Protein AF-0000000072178172 (afdb_homodimer)

Secondary structure (DSSP, 8-state):
------------------------------------------------------------PPPPPPPSSPP--EEEEEEEEEPTT--HHHHHHHHHHHHHHHHTSTTEEEEEEE-SSTTEEEEEEEESSHHHHHHHHHT--HHHHHHHHHHEEEEEEEEES---HHHHHHHHTS--SSPPEEE-EEEEE-----/------------------------------------------------------------PPPPPPPSSPP--EEEEEEEEEPTT--HHHHHHHHHHHHHHHHTSTTEEEEEEE-SSTTEEEEEEEESSHHHHHHHHHT--HHHHHHHHHHEEEEEEEEES---HHHHHHHHTS--SSPPEEE-EEEEE-----

Foldseek 3Di:
DCPDDCPDDPPPPDDPDDDDPDPPPVCVPPPDDDCPPPPPPPPVPPPPPPPPPPPPPPPDDDDDDADPPAAQKKKKKWKKFFDPPADPVLLVVLVVVVVVVLVPAPFWFDKDWDDPDPGMIIMITMGRHQVRLLVPLVDDDPVSVVSNCVGIGTEAMEMEHDHDPSSQVSQQPDDYPDRYHYYYDHDDDDHDDD/DDDPDCPDDDDDPDDPDDDDPCPPPVCPPPPPDDDPPPPPDPPPPPPPPPDPPPPPPPPDDDDDDADPPAAQKKKKKWKKFFDPPADPVLLVVLVVVVVVVLVPAPFWFDKDWDDPDPGMIIMITMGRHQVSLLVPLVDDDPVSVVVNCVGIATEAMEMEHDHDPSSQVSQQPDDYPDRYHYYYDHDDDDHDDD

Organism: Symbiodinium microadriaticum (NCBI:txid2951)

Radius of gyration: 33.51 Å; Cα contacts (8 Å, |Δi|>4): 610; chains: 2; bounding box: 100×93×92 Å

InterPro domains:
  IPR007138 Antibiotic biosynthesis monooxygenase domain [PF03992] (75-141)
  IPR011008 Dimeric alpha-beta barrel [SSF54909] (71-140)

Structure (mmCIF, N/CA/C/O backbone):
data_AF-0000000072178172-model_v1
#
loop_
_entity.id
_entity.type
_entity.pdbx_description
1 polymer 'ABM domain-containing protein'
#
loop_
_atom_site.group_PDB
_atom_site.id
_atom_site.type_symbol
_atom_site.label_atom_id
_atom_site.label_alt_id
_atom_site.label_comp_id
_atom_site.label_asym_id
_atom_site.label_entity_id
_atom_site.label_seq_id
_atom_site.pdbx_PDB_ins_code
_atom_site.Cartn_x
_atom_site.Cartn_y
_atom_site.Cartn_z
_atom_site.occupancy
_atom_site.B_iso_or_equiv
_atom_site.auth_seq_id
_atom_site.auth_comp_id
_atom_site.auth_asym_id
_atom_site.auth_atom_id
_atom_site.pdbx_PDB_model_num
ATOM 1 N N . MET A 1 1 ? 10.984 21.938 74.438 1 23.52 1 MET A N 1
ATOM 2 C CA . MET A 1 1 ? 9.82 21.062 74.438 1 23.52 1 MET A CA 1
ATOM 3 C C . MET A 1 1 ? 9.594 20.391 73.125 1 23.52 1 MET A C 1
ATOM 5 O O . MET A 1 1 ? 9.922 20.953 72.062 1 23.52 1 MET A O 1
ATOM 9 N N . SER A 1 2 ? 9.289 18.969 73.188 1 22.25 2 SER A N 1
ATOM 10 C CA . SER A 1 2 ? 9.375 17.641 72.562 1 22.25 2 SER A CA 1
ATOM 11 C C . SER A 1 2 ? 8.305 17.438 71.5 1 22.25 2 SER A C 1
ATOM 13 O O . SER A 1 2 ? 7.621 16.406 71.5 1 22.25 2 SER A O 1
ATOM 15 N N . LYS A 1 3 ? 7.875 18.531 70.812 1 27.5 3 LYS A N 1
ATOM 16 C CA . LYS A 1 3 ? 6.566 18.422 70.188 1 27.5 3 LYS A CA 1
ATOM 17 C C . LYS A 1 3 ? 6.574 17.344 69.125 1 27.5 3 LYS A C 1
ATOM 19 O O . LYS A 1 3 ? 7.316 17.438 68.125 1 27.5 3 LYS A O 1
ATOM 24 N N . GLY A 1 4 ? 6.309 16 69.5 1 22.75 4 GLY A N 1
ATOM 25 C CA . GLY A 1 4 ? 6.32 14.648 69 1 22.75 4 GLY A CA 1
ATOM 26 C C . GLY A 1 4 ? 5.562 14.523 67.688 1 22.75 4 GLY A C 1
ATOM 27 O O . GLY A 1 4 ? 4.809 15.422 67.312 1 22.75 4 GLY A O 1
ATOM 28 N N . SER A 1 5 ? 5.516 13.25 67 1 23.64 5 SER A N 1
ATOM 29 C CA . SER A 1 5 ? 5.734 12.5 65.75 1 23.64 5 SER A CA 1
ATOM 30 C C . SER A 1 5 ? 4.414 12.203 65.062 1 23.64 5 SER A C 1
ATOM 32 O O . SER A 1 5 ? 4.363 11.359 64.188 1 23.64 5 SER A O 1
ATOM 34 N N . ARG A 1 6 ? 3.281 12.867 65.188 1 21.14 6 ARG A N 1
ATOM 35 C CA . ARG A 1 6 ? 2.045 12.102 65.125 1 21.14 6 ARG A CA 1
ATOM 36 C C . ARG A 1 6 ? 1.728 11.695 63.688 1 21.14 6 ARG A C 1
ATOM 38 O O . ARG A 1 6 ? 0.927 12.352 63.031 1 21.14 6 ARG A O 1
ATOM 45 N N . ALA A 1 7 ? 2.77 11.539 62.75 1 26.73 7 ALA A N 1
ATOM 46 C CA . ALA A 1 7 ? 2.221 11.516 61.406 1 26.73 7 ALA A CA 1
ATOM 47 C C . ALA A 1 7 ? 1.242 10.359 61.219 1 26.73 7 ALA A C 1
ATOM 49 O O . ALA A 1 7 ? 1.537 9.227 61.594 1 26.73 7 ALA A O 1
ATOM 50 N N . GLU A 1 8 ? -0.121 10.492 61.125 1 22.22 8 GLU A N 1
ATOM 51 C CA . GLU A 1 8 ? -1.35 9.703 61.125 1 22.22 8 GLU A CA 1
ATOM 52 C C . GLU A 1 8 ? -1.361 8.742 59.938 1 22.22 8 GLU A C 1
ATOM 54 O O . GLU A 1 8 ? -0.933 9.102 58.812 1 22.22 8 GLU A O 1
ATOM 59 N N . PRO A 1 9 ? -1.446 7.246 60.125 1 22.86 9 PRO A N 1
ATOM 60 C CA . PRO A 1 9 ? -1.354 5.945 59.438 1 22.86 9 PRO A CA 1
ATOM 61 C C . PRO A 1 9 ? -2.428 5.75 58.375 1 22.86 9 PRO A C 1
ATOM 63 O O . PRO A 1 9 ? -3.621 5.82 58.688 1 22.86 9 PRO A O 1
ATOM 66 N N . ASP A 1 10 ? -2.441 6.613 57.25 1 21.03 10 ASP A N 1
ATOM 67 C CA . ASP A 1 10 ? -3.611 6.555 56.375 1 21.03 10 ASP A CA 1
ATOM 68 C C . ASP A 1 10 ? -3.922 5.113 55.969 1 21.03 10 ASP A C 1
ATOM 70 O O . ASP A 1 10 ? -3.012 4.336 55.688 1 21.03 10 ASP A O 1
ATOM 74 N N . GLY A 1 11 ? -5.098 4.359 56.281 1 19.25 11 GLY A N 1
ATOM 75 C CA . GLY A 1 11 ? -5.91 3.166 56.438 1 19.25 11 GLY A CA 1
ATOM 76 C C . GLY A 1 11 ? -6.207 2.471 55.125 1 19.25 11 GLY A C 1
ATOM 77 O O . GLY A 1 11 ? -6.977 1.507 55.094 1 19.25 11 GLY A O 1
ATOM 78 N N . PHE A 1 12 ? -5.957 3.008 53.906 1 19.97 12 PHE A N 1
ATOM 79 C CA . PHE A 1 12 ? -6.926 2.617 52.875 1 19.97 12 PHE A CA 1
ATOM 80 C C . PHE A 1 12 ? -6.723 1.165 52.469 1 19.97 12 PHE A C 1
ATOM 82 O O . PHE A 1 12 ? -6.031 0.885 51.5 1 19.97 12 PHE A O 1
ATOM 89 N N . SER A 1 13 ? -6.344 0.057 53.344 1 18.66 13 SER A N 1
ATOM 90 C CA . SER A 1 13 ? -5.922 -1.315 53.094 1 18.66 13 SER A CA 1
ATOM 91 C C . SER A 1 13 ? -7.039 -2.123 52.438 1 18.66 13 SER A C 1
ATOM 93 O O . SER A 1 13 ? -6.914 -3.338 52.25 1 18.66 13 SER A O 1
ATOM 95 N N . ALA A 1 14 ? -8.352 -1.725 52.406 1 16.44 14 ALA A N 1
ATOM 96 C CA . ALA A 1 14 ? -9.359 -2.746 52.688 1 16.44 14 ALA A CA 1
ATOM 97 C C . ALA A 1 14 ? -9.398 -3.789 51.562 1 16.44 14 ALA A C 1
ATOM 99 O O . ALA A 1 14 ? -9.312 -4.992 51.844 1 16.44 14 ALA A O 1
ATOM 100 N N . LEU A 1 15 ? -10.273 -3.736 50.375 1 16.92 15 LEU A N 1
ATOM 101 C CA . LEU A 1 15 ? -11.414 -4.621 50.156 1 16.92 15 LEU A CA 1
ATOM 102 C C . LEU A 1 15 ? -11.055 -5.785 49.25 1 16.92 15 LEU A C 1
ATOM 104 O O . LEU A 1 15 ? -11.852 -6.707 49.062 1 16.92 15 LEU A O 1
ATOM 108 N N . ALA A 1 16 ? -10.016 -5.703 48.281 1 17.7 16 ALA A N 1
ATOM 109 C CA . ALA A 1 16 ? -10.422 -6.312 47 1 17.7 16 ALA A CA 1
ATOM 110 C C . ALA A 1 16 ? -10.422 -7.836 47.094 1 17.7 16 ALA A C 1
ATOM 112 O O . ALA A 1 16 ? -9.375 -8.477 47 1 17.7 16 ALA A O 1
ATOM 113 N N . SER A 1 17 ? -11.188 -8.555 48 1 16.12 17 SER A N 1
ATOM 114 C CA . SER A 1 17 ? -11.164 -9.953 48.406 1 16.12 17 SER A CA 1
ATOM 115 C C . SER A 1 17 ? -11.492 -10.875 47.25 1 16.12 17 SER A C 1
ATOM 117 O O . SER A 1 17 ? -10.828 -11.898 47.062 1 16.12 17 SER A O 1
ATOM 119 N N . ALA A 1 18 ? -12.758 -10.844 46.562 1 16.33 18 ALA A N 1
ATOM 120 C CA . ALA A 1 18 ? -13.695 -11.953 46.719 1 16.33 18 ALA A CA 1
ATOM 121 C C . ALA A 1 18 ? -13.383 -13.078 45.719 1 16.33 18 ALA A C 1
ATOM 123 O O . ALA A 1 18 ? -13.445 -14.258 46.094 1 16.33 18 ALA A O 1
ATOM 124 N N . ALA A 1 19 ? -13.602 -12.883 44.219 1 18.55 19 ALA A N 1
ATOM 125 C CA . ALA A 1 19 ? -14.531 -13.797 43.562 1 18.55 19 ALA A CA 1
ATOM 126 C C . ALA A 1 19 ? -13.898 -15.164 43.344 1 18.55 19 ALA A C 1
ATOM 128 O O . ALA A 1 19 ? -12.703 -15.25 43.031 1 18.55 19 ALA A O 1
ATOM 129 N N . GLY A 1 20 ? -14.398 -16.422 43.688 1 18.58 20 GLY A N 1
ATOM 130 C CA . GLY A 1 20 ? -14.266 -17.812 44.062 1 18.58 20 GLY A CA 1
ATOM 131 C C . GLY A 1 20 ? -14.023 -18.734 42.875 1 18.58 20 GLY A C 1
ATOM 132 O O . GLY A 1 20 ? -14.031 -19.969 43.031 1 18.58 20 GLY A O 1
ATOM 133 N N . PHE A 1 21 ? -13.969 -18.297 41.5 1 19.91 21 PHE A N 1
ATOM 134 C CA . PHE A 1 21 ? -14.508 -19.297 40.594 1 19.91 21 PHE A CA 1
ATOM 135 C C . PHE A 1 21 ? -13.664 -20.562 40.625 1 19.91 21 PHE A C 1
ATOM 137 O O . PHE A 1 21 ? -12.438 -20.5 40.688 1 19.91 21 PHE A O 1
ATOM 144 N N . GLN A 1 22 ? -14.219 -21.719 40.969 1 18.03 22 GLN A N 1
ATOM 145 C CA . GLN A 1 22 ? -13.906 -23.094 41.344 1 18.03 22 GLN A CA 1
ATOM 146 C C . GLN A 1 22 ? -13.344 -23.875 40.156 1 18.03 22 GLN A C 1
ATOM 148 O O . GLN A 1 22 ? -14.039 -24.047 39.156 1 18.03 22 GLN A O 1
ATOM 153 N N . LEU A 1 23 ? -12.219 -23.609 39.688 1 18.8 23 LEU A N 1
ATOM 154 C CA . LEU A 1 23 ? -11.625 -24.297 38.562 1 18.8 23 LEU A CA 1
ATOM 155 C C . LEU A 1 23 ? -11.508 -25.797 38.812 1 18.8 23 LEU A C 1
ATOM 157 O O . LEU A 1 23 ? -10.844 -26.203 39.781 1 18.8 23 LEU A O 1
ATOM 161 N N . SER A 1 24 ? -12.57 -26.594 38.5 1 19.08 24 SER A N 1
ATOM 162 C CA . SER A 1 24 ? -12.742 -28.016 38.781 1 19.08 24 SER A CA 1
ATOM 163 C C . SER A 1 24 ? -11.633 -28.844 38.156 1 19.08 24 SER A C 1
ATOM 165 O O . SER A 1 24 ? -11.391 -28.75 36.938 1 19.08 24 SER A O 1
ATOM 167 N N . VAL A 1 25 ? -10.609 -29.109 38.812 1 19.39 25 VAL A N 1
ATOM 168 C CA . VAL A 1 25 ? -9.359 -29.812 38.531 1 19.39 25 VAL A CA 1
ATOM 169 C C . VAL A 1 25 ? -9.648 -31.281 38.219 1 19.39 25 VAL A C 1
ATOM 171 O O . VAL A 1 25 ? -10.039 -32.031 39.094 1 19.39 25 VAL A O 1
ATOM 174 N N . VAL A 1 26 ? -10.398 -31.547 37.156 1 19.41 26 VAL A N 1
ATOM 175 C CA . VAL A 1 26 ? -10.836 -32.938 36.969 1 19.41 26 VAL A CA 1
ATOM 176 C C . VAL A 1 26 ? -9.625 -33.844 36.938 1 19.41 26 VAL A C 1
ATOM 178 O O . VAL A 1 26 ? -8.719 -33.688 36.125 1 19.41 26 VAL A O 1
ATOM 181 N N . VAL A 1 27 ? -9.273 -34.438 38 1 20.27 27 VAL A N 1
ATOM 182 C CA . VAL A 1 27 ? -8.18 -35.312 38.438 1 20.27 27 VAL A CA 1
ATOM 183 C C . VAL A 1 27 ? -8.219 -36.625 37.688 1 20.27 27 VAL A C 1
ATOM 185 O O . VAL A 1 27 ? -9.109 -37.469 37.906 1 20.27 27 VAL A O 1
ATOM 188 N N . ILE A 1 28 ? -8.305 -36.594 36.375 1 21.02 28 ILE A N 1
ATOM 189 C CA . ILE A 1 28 ? -8.602 -37.938 35.812 1 21.02 28 ILE A CA 1
ATOM 190 C C . ILE A 1 28 ? -7.5 -38.906 36.188 1 21.02 28 ILE A C 1
ATOM 192 O O . ILE A 1 28 ? -6.316 -38.656 35.969 1 21.02 28 ILE A O 1
ATOM 196 N N . LEU A 1 29 ? -7.691 -39.625 37.219 1 21.75 29 LEU A N 1
ATOM 197 C CA . LEU A 1 29 ? -6.93 -40.625 37.969 1 21.75 29 LEU A CA 1
ATOM 198 C C . LEU A 1 29 ? -6.473 -41.75 37.062 1 21.75 29 LEU A C 1
ATOM 200 O O . LEU A 1 29 ? -7.301 -42.469 36.5 1 21.75 29 LEU A O 1
ATOM 204 N N . SER A 1 30 ? -5.375 -41.469 36.312 1 20.62 30 SER A N 1
ATOM 205 C CA . SER A 1 30 ? -4.805 -42.469 35.438 1 20.62 30 SER A CA 1
ATOM 206 C C . SER A 1 30 ? -4.484 -43.75 36.188 1 20.62 30 SER A C 1
ATOM 208 O O . SER A 1 30 ? -3.908 -43.719 37.25 1 20.62 30 SER A O 1
ATOM 210 N N . ALA A 1 31 ? -5.215 -44.75 36.062 1 25 31 ALA A N 1
ATOM 211 C CA . ALA A 1 31 ? -5.23 -46.094 36.688 1 25 31 ALA A CA 1
ATOM 212 C C . ALA A 1 31 ? -3.92 -46.812 36.406 1 25 31 ALA A C 1
ATOM 214 O O . ALA A 1 31 ? -3.779 -48 36.75 1 25 31 ALA A O 1
ATOM 215 N N . MET A 1 32 ? -2.719 -46.156 36.156 1 21.61 32 MET A N 1
ATOM 216 C CA . MET A 1 32 ? -1.812 -47.062 35.469 1 21.61 32 MET A CA 1
ATOM 217 C C . MET A 1 32 ? -1.467 -48.281 36.312 1 21.61 32 MET A C 1
ATOM 219 O O . MET A 1 32 ? -1.599 -49.406 35.875 1 21.61 32 MET A O 1
ATOM 223 N N . SER A 1 33 ? -0.447 -48.25 37.094 1 22.83 33 SER A N 1
ATOM 224 C CA . SER A 1 33 ? 0.78 -49 36.844 1 22.83 33 SER A CA 1
ATOM 225 C C . SER A 1 33 ? 0.824 -50.281 37.656 1 22.83 33 SER A C 1
ATOM 227 O O . SER A 1 33 ? 0.802 -50.219 38.906 1 22.83 33 SER A O 1
ATOM 229 N N . SER A 1 34 ? 0.009 -51.344 37.562 1 25.08 34 SER A N 1
ATOM 230 C CA . SER A 1 34 ? 0.307 -52.5 38.375 1 25.08 34 SER A CA 1
ATOM 231 C C . SER A 1 34 ? 1.779 -52.906 38.25 1 25.08 34 SER A C 1
ATOM 233 O O . SER A 1 34 ? 2.404 -52.719 37.219 1 25.08 34 SER A O 1
ATOM 235 N N . ASN A 1 35 ? 2.594 -53.25 39.438 1 24.66 35 ASN A N 1
ATOM 236 C CA . ASN A 1 35 ? 3.982 -53.344 39.875 1 24.66 35 ASN A CA 1
ATOM 237 C C . ASN A 1 35 ? 4.641 -54.625 39.375 1 24.66 35 ASN A C 1
ATOM 239 O O . ASN A 1 35 ? 5.723 -55 39.844 1 24.66 35 ASN A O 1
ATOM 243 N N . ASP A 1 36 ? 4.055 -55.344 38.438 1 28.64 36 ASP A N 1
ATOM 244 C CA . ASP A 1 36 ? 4.648 -56.656 38.469 1 28.64 36 ASP A CA 1
ATOM 245 C C . ASP A 1 36 ? 6.16 -56.594 38.281 1 28.64 36 ASP A C 1
ATOM 247 O O . ASP A 1 36 ? 6.652 -55.781 37.5 1 28.64 36 ASP A O 1
ATOM 251 N N . ASN A 1 37 ? 6.98 -57.188 39.156 1 26.2 37 ASN A N 1
ATOM 252 C CA . ASN A 1 37 ? 8.398 -57.25 39.469 1 26.2 37 ASN A CA 1
ATOM 253 C C . ASN A 1 37 ? 9.219 -57.844 38.344 1 26.2 37 ASN A C 1
ATOM 255 O O . ASN A 1 37 ? 10.336 -58.312 38.562 1 26.2 37 ASN A O 1
ATOM 259 N N . ARG A 1 38 ? 8.602 -58 37.156 1 25.12 38 ARG A N 1
ATOM 260 C CA . ARG A 1 38 ? 9.406 -58.875 36.312 1 25.12 38 ARG A CA 1
ATOM 261 C C . ARG A 1 38 ? 10.82 -58.344 36.156 1 25.12 38 ARG A C 1
ATOM 263 O O . ARG A 1 38 ? 11.023 -57.125 36.156 1 25.12 38 ARG A O 1
ATOM 270 N N . ASP A 1 39 ? 11.812 -59.094 36.406 1 27.89 39 ASP A N 1
ATOM 271 C CA . ASP A 1 39 ? 13.266 -58.938 36.312 1 27.89 39 ASP A CA 1
ATOM 272 C C . ASP A 1 39 ? 13.656 -58.312 34.969 1 27.89 39 ASP A C 1
ATOM 274 O O . ASP A 1 39 ? 13.562 -58.969 33.906 1 27.89 39 ASP A O 1
ATOM 278 N N . VAL A 1 40 ? 12.961 -57.25 34.562 1 27.09 40 VAL A N 1
ATOM 279 C CA . VAL A 1 40 ? 13.195 -56.844 33.156 1 27.09 40 VAL A CA 1
ATOM 280 C C . VAL A 1 40 ? 14.672 -56.5 32.969 1 27.09 40 VAL A C 1
ATOM 282 O O . VAL A 1 40 ? 15.258 -55.781 33.781 1 27.09 40 VAL A O 1
ATOM 285 N N . GLU A 1 41 ? 15.391 -57.438 32.344 1 31.73 41 GLU A N 1
ATOM 286 C CA . GLU A 1 41 ? 16.734 -57.188 31.844 1 31.73 41 GLU A CA 1
ATOM 287 C C . GLU A 1 41 ? 16.844 -55.812 31.188 1 31.73 41 GLU A C 1
ATOM 289 O O . GLU A 1 41 ? 16.031 -55.469 30.328 1 31.73 41 GLU A O 1
ATOM 294 N N . GLN A 1 42 ? 17.109 -54.844 32.031 1 28.45 42 GLN A N 1
ATOM 295 C CA . GLN A 1 42 ? 17.297 -53.438 31.641 1 28.45 42 GLN A CA 1
ATOM 296 C C . GLN A 1 42 ? 18.219 -53.312 30.438 1 28.45 42 GLN A C 1
ATOM 298 O O . GLN A 1 42 ? 19.406 -53.625 30.531 1 28.45 42 GLN A O 1
ATOM 303 N N . HIS A 1 43 ? 17.719 -53.844 29.266 1 31.44 43 HIS A N 1
ATOM 304 C CA . HIS A 1 43 ? 18.609 -53.406 28.172 1 31.44 43 HIS A CA 1
ATOM 305 C C . HIS A 1 43 ? 18.781 -51.906 28.156 1 31.44 43 HIS A C 1
ATOM 307 O O . HIS A 1 43 ? 17.812 -51.156 28.375 1 31.44 43 HIS A O 1
ATOM 313 N N . PRO A 1 44 ? 19.984 -51.344 28.578 1 31.83 44 PRO A N 1
ATOM 314 C CA . PRO A 1 44 ? 20.203 -49.906 28.484 1 31.83 44 PRO A CA 1
ATOM 315 C C . PRO A 1 44 ? 19.75 -49.312 27.156 1 31.83 44 PRO A C 1
ATOM 317 O O . PRO A 1 44 ? 20.25 -49.719 26.094 1 31.83 44 PRO A O 1
ATOM 320 N N . GLN A 1 45 ? 18.359 -49.344 26.984 1 29.62 45 GLN A N 1
ATOM 321 C CA . GLN A 1 45 ? 18.047 -48.625 25.734 1 29.62 45 GLN A CA 1
ATOM 322 C C . GLN A 1 45 ? 18.672 -47.25 25.703 1 29.62 45 GLN A C 1
ATOM 324 O O . GLN A 1 45 ? 18.438 -46.438 26.594 1 29.62 45 GLN A O 1
ATOM 329 N N . THR A 1 46 ? 19.953 -47.156 25.266 1 38.53 46 THR A N 1
ATOM 330 C CA . THR A 1 46 ? 20.484 -45.844 24.922 1 38.53 46 THR A CA 1
ATOM 331 C C . THR A 1 46 ? 19.469 -45.031 24.109 1 38.53 46 THR A C 1
ATOM 333 O O . THR A 1 46 ? 19.234 -45.344 22.938 1 38.53 46 THR A O 1
ATOM 336 N N . GLY A 1 47 ? 18.328 -44.875 24.766 1 37.84 47 GLY A N 1
ATOM 337 C CA . GLY A 1 47 ? 17.438 -43.969 24.031 1 37.84 47 GLY A CA 1
ATOM 338 C C . GLY A 1 47 ? 18.141 -42.719 23.531 1 37.84 47 GLY A C 1
ATOM 339 O O . GLY A 1 47 ? 18.594 -41.875 24.328 1 37.84 47 GLY A O 1
ATOM 340 N N . GLU A 1 48 ? 18.906 -42.875 22.453 1 44.53 48 GLU A N 1
ATOM 341 C CA . GLU A 1 48 ? 19.359 -41.625 21.859 1 44.53 48 GLU A CA 1
ATOM 342 C C . GLU A 1 48 ? 18.234 -40.562 21.844 1 44.53 48 GLU A C 1
ATOM 344 O O . GLU A 1 48 ? 17.156 -40.812 21.297 1 44.53 48 GLU A O 1
ATOM 349 N N . VAL A 1 49 ? 18.109 -39.812 22.984 1 43.56 49 VAL A N 1
ATOM 350 C CA . VAL A 1 49 ? 17.281 -38.625 22.891 1 43.56 49 VAL A CA 1
ATOM 351 C C . VAL A 1 49 ? 17.375 -38.031 21.484 1 43.56 49 VAL A C 1
ATOM 353 O O . VAL A 1 49 ? 18.469 -37.812 20.969 1 43.56 49 VAL A O 1
ATOM 356 N N . PRO A 1 50 ? 16.312 -38.344 20.734 1 42.72 50 PRO A N 1
ATOM 357 C CA . PRO A 1 50 ? 16.484 -37.594 19.469 1 42.72 50 PRO A CA 1
ATOM 358 C C . PRO A 1 50 ? 17.031 -36.188 19.672 1 42.72 50 PRO A C 1
ATOM 360 O O . PRO A 1 50 ? 16.547 -35.469 20.531 1 42.72 50 PRO A O 1
ATOM 363 N N . GLN A 1 51 ?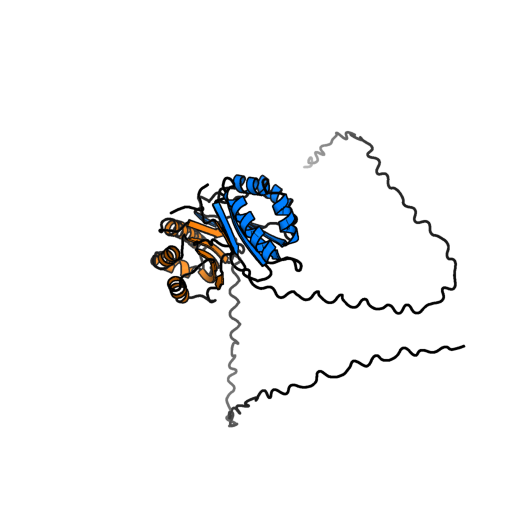 18.359 -36 19.484 1 45.91 51 GLN A N 1
ATOM 364 C CA . GLN A 1 51 ? 18.859 -34.656 19.469 1 45.91 51 GLN A CA 1
ATOM 365 C C . GLN A 1 51 ? 17.875 -33.688 18.781 1 45.91 51 GLN A C 1
ATOM 367 O O . GLN A 1 51 ? 17.188 -34.094 17.844 1 45.91 51 GLN A O 1
ATOM 372 N N . PRO A 1 52 ? 17.328 -32.688 19.5 1 43.84 52 PRO A N 1
ATOM 373 C CA . PRO A 1 52 ? 16.547 -31.734 18.719 1 43.84 52 PRO A CA 1
ATOM 374 C C . PRO A 1 52 ? 17.047 -31.562 17.297 1 43.84 52 PRO A C 1
ATOM 376 O O . PRO A 1 52 ? 18.266 -31.609 17.047 1 43.84 52 PRO A O 1
ATOM 379 N N . THR A 1 53 ? 16.312 -32.094 16.312 1 41.38 53 THR A N 1
ATOM 380 C CA . THR A 1 53 ? 16.734 -31.75 14.953 1 41.38 53 THR A CA 1
ATOM 381 C C . THR A 1 53 ? 17.391 -30.375 14.914 1 41.38 53 THR A C 1
ATOM 383 O O . THR A 1 53 ? 16.875 -29.422 15.484 1 41.38 53 THR A O 1
ATOM 386 N N . ALA A 1 54 ? 18.688 -30.25 14.773 1 43.88 54 ALA A N 1
ATOM 387 C CA . ALA A 1 54 ? 19.391 -29 14.562 1 43.88 54 ALA A CA 1
ATOM 388 C C . ALA A 1 54 ? 18.5 -27.969 13.875 1 43.88 54 ALA A C 1
ATOM 390 O O . ALA A 1 54 ? 17.797 -28.297 12.906 1 43.88 54 ALA A O 1
ATOM 391 N N . GLU A 1 55 ? 17.875 -27.031 14.68 1 48.97 55 GLU A N 1
ATOM 392 C CA . GLU A 1 55 ? 17.281 -25.906 13.953 1 48.97 55 GLU A CA 1
ATOM 393 C C . GLU A 1 55 ? 17.938 -25.734 12.586 1 48.97 55 GLU A C 1
ATOM 395 O O . GLU A 1 55 ? 19.156 -25.672 12.477 1 48.97 55 GLU A O 1
ATOM 400 N N . GLU A 1 56 ? 17.422 -26.328 11.539 1 51.94 56 GLU A N 1
ATOM 401 C CA . GLU A 1 56 ? 17.969 -26.016 10.219 1 51.94 56 GLU A CA 1
ATOM 402 C C . GLU A 1 56 ? 18.578 -24.625 10.195 1 51.94 56 GLU A C 1
ATOM 404 O O . GLU A 1 56 ? 18.031 -23.672 10.758 1 51.94 56 GLU A O 1
ATOM 409 N N . PRO A 1 57 ? 19.797 -24.531 10.055 1 50.62 57 PRO A N 1
ATOM 410 C CA . PRO A 1 57 ? 20.438 -23.219 10.07 1 50.62 57 PRO A CA 1
ATOM 411 C C . PRO A 1 57 ? 19.609 -22.156 9.344 1 50.62 57 PRO A C 1
ATOM 413 O O . PRO A 1 57 ? 19.094 -22.406 8.258 1 50.62 57 PRO A O 1
ATOM 416 N N . ALA A 1 58 ? 19.078 -21.234 10.156 1 57.59 58 ALA A N 1
ATOM 417 C CA . ALA A 1 58 ? 18.422 -20.062 9.57 1 57.59 58 ALA A CA 1
ATOM 418 C C . ALA A 1 58 ? 19.219 -19.531 8.391 1 57.59 58 ALA A C 1
ATOM 420 O O . ALA A 1 58 ? 20.391 -19.141 8.531 1 57.59 58 ALA A O 1
ATOM 421 N N . VAL A 1 59 ? 19.047 -20.141 7.094 1 65.12 59 VAL A N 1
ATOM 422 C CA . VAL A 1 59 ? 19.688 -19.578 5.906 1 65.12 59 VAL A CA 1
ATOM 423 C C . VAL A 1 59 ? 19.641 -18.062 5.953 1 65.12 59 VAL A C 1
ATOM 425 O O . VAL A 1 59 ? 18.578 -17.469 6.16 1 65.12 59 VAL A O 1
ATOM 428 N N . LYS A 1 60 ? 20.75 -17.422 6.191 1 78.56 60 LYS A N 1
ATOM 429 C CA . LYS A 1 60 ? 20.844 -15.961 6.16 1 78.56 60 LYS A CA 1
ATOM 430 C C . LYS A 1 60 ? 20.453 -15.422 4.785 1 78.56 60 LYS A C 1
ATOM 432 O O . LYS A 1 60 ? 21.141 -15.68 3.795 1 78.56 60 LYS A O 1
ATOM 437 N N . ARG A 1 61 ? 19.328 -14.898 4.57 1 88.19 61 ARG A N 1
ATOM 438 C CA . ARG A 1 61 ? 18.859 -14.367 3.295 1 88.19 61 ARG A CA 1
ATOM 439 C C . ARG A 1 61 ? 19.172 -12.883 3.17 1 88.19 61 ARG A C 1
ATOM 441 O O . ARG A 1 61 ? 19.172 -12.156 4.164 1 88.19 61 ARG A O 1
ATOM 448 N N . GLU A 1 62 ? 19.516 -12.57 1.938 1 90.75 62 GLU A N 1
ATOM 449 C CA . GLU A 1 62 ? 19.641 -11.164 1.587 1 90.75 62 GLU A CA 1
ATOM 450 C C . GLU A 1 62 ? 18.406 -10.672 0.821 1 90.75 62 GLU A C 1
ATOM 452 O O . GLU A 1 62 ? 17.688 -11.477 0.235 1 90.75 62 GLU A O 1
ATOM 457 N N . VAL A 1 63 ? 18.234 -9.367 0.935 1 93 63 VAL A N 1
ATOM 458 C CA . VAL A 1 63 ? 17.172 -8.766 0.149 1 93 63 VAL A CA 1
ATOM 459 C C . VAL A 1 63 ? 17.406 -9.031 -1.336 1 93 63 VAL A C 1
ATOM 461 O O . VAL A 1 63 ? 18.531 -8.922 -1.82 1 93 63 VAL A O 1
ATOM 464 N N . LEU A 1 64 ? 16.406 -9.352 -2.062 1 94.5 64 LEU A N 1
ATOM 465 C CA . LEU A 1 64 ? 16.469 -9.672 -3.486 1 94.5 64 LEU A CA 1
ATOM 466 C C . LEU A 1 64 ? 16.781 -8.422 -4.305 1 94.5 64 LEU A C 1
ATOM 468 O O . LEU A 1 64 ? 16.297 -7.332 -3.996 1 94.5 64 LEU A O 1
ATOM 472 N N . ALA A 1 65 ? 17.531 -8.672 -5.336 1 92.25 65 ALA A N 1
ATOM 473 C CA . ALA A 1 65 ? 17.719 -7.586 -6.301 1 92.25 65 ALA A CA 1
ATOM 474 C C . ALA A 1 65 ? 16.422 -7.324 -7.078 1 92.25 65 ALA A C 1
ATOM 476 O O . ALA A 1 65 ? 15.68 -8.258 -7.383 1 92.25 65 ALA A O 1
ATOM 477 N N . PRO A 1 66 ? 16.125 -6.078 -7.445 1 92.56 66 PRO A N 1
ATOM 478 C CA . PRO A 1 66 ? 14.938 -5.777 -8.234 1 92.56 66 PRO A CA 1
ATOM 479 C C . PRO A 1 66 ? 14.922 -6.496 -9.586 1 92.56 66 PRO A C 1
ATOM 481 O O . PRO A 1 66 ? 15.969 -6.695 -10.195 1 92.56 66 PRO A O 1
ATOM 484 N N . VAL A 1 67 ? 13.719 -6.832 -9.93 1 86.38 67 VAL A N 1
ATOM 485 C CA . VAL A 1 67 ? 13.516 -7.348 -11.281 1 86.38 67 VAL A CA 1
ATOM 486 C C . VAL A 1 67 ? 13.633 -6.207 -12.289 1 86.38 67 VAL A C 1
ATOM 488 O O . VAL A 1 67 ? 13.062 -5.133 -12.094 1 86.38 67 VAL A O 1
ATOM 491 N N . VAL A 1 68 ? 14.258 -6.406 -13.438 1 79.69 68 VAL A N 1
ATOM 492 C CA . VAL A 1 68 ? 14.469 -5.375 -14.453 1 79.69 68 VAL A CA 1
ATOM 493 C C . VAL A 1 68 ? 13.602 -5.664 -15.672 1 79.69 68 VAL A C 1
ATOM 495 O O . VAL A 1 68 ? 13.469 -6.816 -16.094 1 79.69 68 VAL A O 1
ATOM 498 N N . PRO A 1 69 ? 12.914 -4.586 -16.219 1 81.81 69 PRO A N 1
ATOM 499 C CA . PRO A 1 69 ? 13.039 -3.174 -15.852 1 81.81 69 PRO A CA 1
ATOM 500 C C . PRO A 1 69 ? 12.258 -2.824 -14.586 1 81.81 69 PRO A C 1
ATOM 502 O O . PRO A 1 69 ? 11.203 -3.412 -14.328 1 81.81 69 PRO A O 1
ATOM 505 N N . SER A 1 70 ? 12.789 -1.737 -13.891 1 82.94 70 SER A N 1
ATOM 506 C CA . SER A 1 70 ? 12.164 -1.316 -12.641 1 82.94 70 SER A CA 1
ATOM 507 C C . SER A 1 70 ? 11.195 -0.162 -12.867 1 82.94 70 SER A C 1
ATOM 509 O O . SER A 1 70 ? 11.375 0.64 -13.789 1 82.94 70 SER A O 1
ATOM 511 N N . MET A 1 71 ? 10.203 -0.146 -11.992 1 90.19 71 MET A N 1
ATOM 512 C CA . MET A 1 71 ? 9.266 0.969 -12.016 1 90.19 71 MET A CA 1
ATOM 513 C C . MET 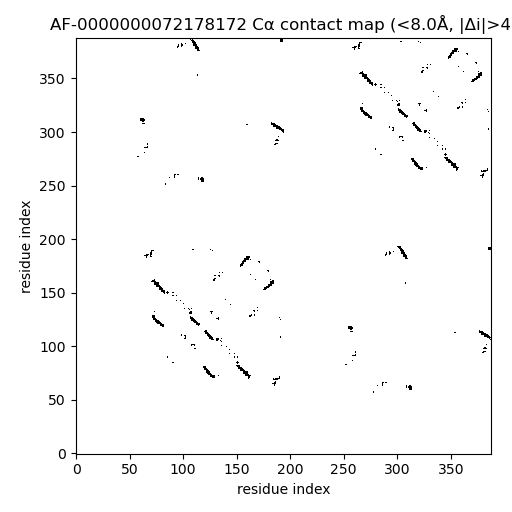A 1 71 ? 9.914 2.24 -11.477 1 90.19 71 MET A C 1
ATOM 515 O O . MET A 1 71 ? 10.75 2.184 -10.578 1 90.19 71 MET A O 1
ATOM 519 N N . THR A 1 72 ? 9.484 3.363 -12.031 1 96.38 72 THR A N 1
ATOM 520 C CA . THR A 1 72 ? 9.93 4.645 -11.5 1 96.38 72 THR A CA 1
ATOM 521 C C . THR A 1 72 ? 9.047 5.09 -10.336 1 96.38 72 THR A C 1
ATOM 523 O O . THR A 1 72 ? 9.398 6.012 -9.602 1 96.38 72 THR A O 1
ATOM 526 N N . THR A 1 73 ? 8.023 4.414 -10.156 1 98 73 THR A N 1
ATOM 527 C CA . THR A 1 73 ? 6.98 4.762 -9.203 1 98 73 THR A CA 1
ATOM 528 C C . THR A 1 73 ? 7.559 4.871 -7.793 1 98 73 THR A C 1
ATOM 530 O O . THR A 1 73 ? 8.375 4.043 -7.383 1 98 73 THR A O 1
ATOM 533 N N . ILE A 1 74 ? 7.188 5.914 -7.062 1 98.81 74 ILE A N 1
ATOM 534 C CA . ILE A 1 74 ? 7.488 6.082 -5.645 1 98.81 74 ILE A CA 1
ATOM 535 C C . ILE A 1 74 ? 6.223 5.855 -4.82 1 98.81 74 ILE A C 1
ATOM 537 O O . ILE A 1 74 ? 5.191 6.484 -5.07 1 98.81 74 ILE A O 1
ATOM 541 N N . THR A 1 75 ? 6.277 4.969 -3.875 1 98.88 75 THR A N 1
ATOM 542 C CA . THR A 1 75 ? 5.176 4.73 -2.949 1 98.88 75 THR A CA 1
ATOM 543 C C . THR A 1 75 ? 5.586 5.074 -1.521 1 98.88 75 THR A C 1
ATOM 545 O O . THR A 1 75 ? 6.625 4.621 -1.04 1 98.88 75 THR A O 1
ATOM 548 N N . PHE A 1 76 ? 4.809 5.945 -0.851 1 98.88 76 PHE A N 1
ATOM 549 C CA . PHE A 1 76 ? 4.934 6.211 0.577 1 98.88 76 PHE A CA 1
ATOM 550 C C . PHE A 1 76 ? 3.994 5.316 1.378 1 98.88 76 PHE A C 1
ATOM 552 O O . PHE A 1 76 ? 2.793 5.262 1.099 1 98.88 76 PHE A O 1
ATOM 559 N N . LEU A 1 77 ? 4.508 4.59 2.289 1 98.75 77 LEU A N 1
ATOM 560 C CA . LEU A 1 77 ? 3.734 3.998 3.377 1 98.75 77 LEU A CA 1
ATOM 561 C C . LEU A 1 77 ? 3.922 4.789 4.668 1 98.75 77 LEU A C 1
ATOM 563 O O . LEU A 1 77 ? 5.035 4.875 5.191 1 98.75 77 LEU A O 1
ATOM 567 N N . ILE A 1 78 ? 2.822 5.332 5.164 1 98.19 78 ILE A N 1
ATOM 568 C CA . ILE A 1 78 ? 2.912 6.246 6.297 1 98.19 78 ILE A CA 1
ATOM 569 C C . ILE A 1 78 ? 2.047 5.734 7.445 1 98.19 78 ILE A C 1
ATOM 571 O O . ILE A 1 78 ? 0.921 5.281 7.227 1 98.19 78 ILE A O 1
ATOM 575 N N . THR A 1 79 ? 2.561 5.773 8.602 1 97.56 79 THR A N 1
ATOM 576 C CA . THR A 1 79 ? 1.793 5.527 9.82 1 97.56 79 THR A CA 1
ATOM 577 C C . THR A 1 79 ? 1.773 6.766 10.711 1 97.56 79 THR A C 1
ATOM 579 O O . THR A 1 79 ? 2.824 7.332 11.016 1 97.56 79 THR A O 1
ATOM 582 N N . LEU A 1 80 ? 0.619 7.145 11.086 1 97.25 80 LEU A N 1
ATOM 583 C CA . LEU A 1 80 ? 0.408 8.305 11.938 1 97.25 80 LEU A CA 1
ATOM 584 C C . LEU A 1 80 ? -0.277 7.902 13.242 1 97.25 80 LEU A C 1
ATOM 586 O O . LEU A 1 80 ? -1.184 7.066 13.242 1 97.25 80 LEU A O 1
ATOM 590 N N . ASN A 1 81 ? 0.117 8.477 14.289 1 96.44 81 ASN A N 1
ATOM 591 C CA . ASN A 1 81 ? -0.601 8.359 15.555 1 96.44 81 ASN A CA 1
ATOM 592 C C . ASN A 1 81 ? -1.622 9.477 15.727 1 96.44 81 ASN A C 1
ATOM 594 O O . ASN A 1 81 ? -1.319 10.641 15.469 1 96.44 81 ASN A O 1
ATOM 598 N N . ILE A 1 82 ? -2.824 9.125 16.141 1 97.88 82 ILE A N 1
ATOM 599 C CA . ILE A 1 82 ? -3.832 10.133 16.469 1 97.88 82 ILE A CA 1
ATOM 600 C C . ILE A 1 82 ? -3.584 10.68 17.875 1 97.88 82 ILE A C 1
ATOM 602 O O . ILE A 1 82 ? -3.488 9.914 18.828 1 97.88 82 ILE A O 1
ATOM 606 N N . GLN A 1 83 ? -3.525 11.992 17.984 1 96.88 83 GLN A N 1
ATOM 607 C CA . GLN A 1 83 ? -3.26 12.625 19.266 1 96.88 83 GLN A CA 1
ATOM 608 C C . GLN A 1 83 ? -4.418 12.398 20.234 1 96.88 83 GLN A C 1
ATOM 610 O O . GLN A 1 83 ? -5.582 12.375 19.828 1 96.88 83 GLN A O 1
ATOM 615 N N . PRO A 1 84 ? -4.102 12.266 21.5 1 94.5 84 PRO A N 1
ATOM 616 C CA . PRO A 1 84 ? -5.164 12.062 22.5 1 94.5 84 PRO A CA 1
ATOM 617 C C . PRO A 1 84 ? -6.207 13.172 22.469 1 94.5 84 PRO A C 1
ATOM 619 O O . PRO A 1 84 ? -7.387 12.93 22.75 1 94.5 84 PRO A O 1
ATOM 622 N N . THR A 1 85 ? -5.879 14.367 22.125 1 94.25 85 THR A N 1
ATOM 623 C CA . THR A 1 85 ? -6.762 15.523 22.156 1 94.25 85 THR A CA 1
ATOM 624 C C . THR A 1 85 ? -7.453 15.719 20.812 1 94.25 85 THR A C 1
ATOM 626 O O . THR A 1 85 ? -8.219 16.656 20.625 1 94.25 85 THR A O 1
ATOM 629 N N . ALA A 1 86 ? -7.172 14.836 19.859 1 96.94 86 ALA A N 1
ATOM 630 C CA . ALA A 1 86 ? -7.688 15 18.5 1 96.94 86 ALA A CA 1
ATOM 631 C C . ALA A 1 86 ? -9.203 14.852 18.469 1 96.94 86 ALA A C 1
ATOM 633 O O . ALA A 1 86 ? -9.781 14.109 19.266 1 96.94 86 ALA A O 1
ATOM 634 N N . GLU A 1 87 ? -9.758 15.555 17.562 1 95.06 87 GLU A N 1
ATOM 635 C CA . GLU A 1 87 ? -11.203 15.508 17.359 1 95.06 87 GLU A CA 1
ATOM 636 C C . GLU A 1 87 ? -11.562 14.656 16.141 1 95.06 87 GLU A C 1
ATOM 638 O O . GLU A 1 87 ? -11.125 14.953 15.023 1 95.06 87 GLU A O 1
ATOM 643 N N . THR A 1 88 ? -12.414 13.719 16.328 1 93.62 88 THR A N 1
ATOM 644 C CA . THR A 1 88 ? -12.742 12.727 15.305 1 93.62 88 THR A CA 1
ATOM 645 C C . THR A 1 88 ? -13.281 13.406 14.047 1 93.62 88 THR A C 1
ATOM 647 O O . THR A 1 88 ? -12.836 13.109 12.938 1 93.62 88 THR A O 1
ATOM 650 N N . GLU A 1 89 ? -14.227 14.297 14.195 1 94.12 89 GLU A N 1
ATOM 651 C CA . GLU A 1 89 ? -14.852 14.93 13.039 1 94.12 89 GLU A CA 1
ATOM 652 C C . GLU A 1 89 ? -13.859 15.812 12.289 1 94.12 89 GLU A C 1
ATOM 654 O O . GLU A 1 89 ? -13.898 15.891 11.055 1 94.12 89 GLU A O 1
ATOM 659 N N . LYS A 1 90 ? -13.055 16.469 13.023 1 95.75 90 LYS A N 1
ATOM 660 C CA . LYS A 1 90 ? -12.023 17.281 12.391 1 95.75 90 LYS A CA 1
ATOM 661 C C . LYS A 1 90 ? -11.07 16.422 11.57 1 95.75 90 LYS A C 1
ATOM 663 O O . LYS A 1 90 ? -10.695 16.781 10.453 1 95.75 90 LYS A O 1
ATOM 668 N N . ILE A 1 91 ? -10.672 15.289 12.102 1 97.5 91 ILE A N 1
ATOM 669 C CA . ILE A 1 91 ? -9.797 14.367 11.391 1 97.5 91 ILE A CA 1
ATOM 670 C C . ILE A 1 91 ? -10.453 13.945 10.078 1 97.5 91 ILE A C 1
ATOM 672 O O . ILE A 1 91 ? -9.82 13.984 9.016 1 97.5 91 ILE A O 1
ATOM 676 N N . ARG A 1 92 ? -11.664 13.57 10.141 1 95.56 92 ARG A N 1
ATOM 677 C CA . ARG A 1 92 ? -12.367 13.094 8.961 1 95.56 92 ARG A CA 1
ATOM 678 C C . ARG A 1 92 ? -12.414 14.18 7.883 1 95.56 92 ARG A C 1
ATOM 680 O O . ARG A 1 92 ? -12.188 13.898 6.703 1 95.56 92 ARG A O 1
ATOM 687 N N . GLU A 1 93 ? -12.734 15.352 8.32 1 95.62 93 GLU A N 1
ATOM 688 C CA . GLU A 1 93 ? -12.797 16.469 7.383 1 95.62 93 GLU A CA 1
ATOM 689 C C . GLU A 1 93 ? -11.438 16.734 6.746 1 95.62 93 GLU A C 1
ATOM 691 O O . GLU A 1 93 ? -11.352 16.969 5.539 1 95.62 93 GLU A O 1
ATOM 696 N N . ILE A 1 94 ? -10.438 16.688 7.535 1 97.38 94 ILE A N 1
ATOM 697 C CA . ILE A 1 94 ? -9.094 16.953 7.031 1 97.38 94 ILE A CA 1
ATOM 698 C C . ILE A 1 94 ? -8.688 15.836 6.062 1 97.38 94 ILE A C 1
ATOM 700 O O . ILE A 1 94 ? -8.086 16.109 5.02 1 97.38 94 ILE A O 1
ATOM 704 N N . LEU A 1 95 ? -9.008 14.594 6.387 1 97.38 95 LEU A N 1
ATOM 705 C CA . LEU A 1 95 ? -8.688 13.477 5.512 1 97.38 95 LEU A CA 1
ATOM 706 C C . LEU A 1 95 ? -9.289 13.68 4.125 1 97.38 95 LEU A C 1
ATOM 708 O O . LEU A 1 95 ? -8.633 13.414 3.115 1 97.38 95 LEU A O 1
ATOM 712 N N . ALA A 1 96 ? -10.5 14.141 4.121 1 96.25 96 ALA A N 1
ATOM 713 C CA . ALA A 1 96 ? -11.164 14.406 2.848 1 96.25 96 ALA A CA 1
ATOM 714 C C . ALA A 1 96 ? -10.438 15.5 2.066 1 96.25 96 ALA A C 1
ATOM 716 O O . ALA A 1 96 ? -10.211 15.367 0.863 1 96.25 96 ALA A O 1
ATOM 717 N N . GLN A 1 97 ? -10.078 16.516 2.73 1 96.81 97 GLN A N 1
ATOM 718 C CA . GLN A 1 97 ? -9.406 17.641 2.102 1 96.81 97 GLN A CA 1
ATOM 719 C C . GLN A 1 97 ? -8.016 17.25 1.607 1 96.81 97 GLN A C 1
ATOM 721 O O . GLN A 1 97 ? -7.586 17.688 0.533 1 96.81 97 GLN A O 1
ATOM 726 N N . LEU A 1 98 ? -7.336 16.453 2.377 1 97.12 98 LEU A N 1
ATOM 727 C CA . LEU A 1 98 ? -6.016 15.977 1.975 1 97.12 98 LEU A CA 1
ATOM 728 C C . LEU A 1 98 ? -6.098 15.164 0.688 1 97.12 98 LEU A C 1
ATOM 730 O O . LEU A 1 98 ? -5.32 15.383 -0.242 1 97.12 98 LEU A O 1
ATOM 734 N N . ALA A 1 99 ? -7.02 14.266 0.665 1 96.75 99 ALA A N 1
ATOM 735 C CA . ALA A 1 99 ? -7.176 13.422 -0.517 1 96.75 99 ALA A CA 1
ATOM 736 C C . ALA A 1 99 ? -7.449 14.266 -1.76 1 96.75 99 ALA A C 1
ATOM 738 O O . ALA A 1 99 ? -6.855 14.031 -2.816 1 96.75 99 ALA A O 1
ATOM 739 N N . GLN A 1 100 ? -8.328 15.242 -1.61 1 95.75 100 GLN A N 1
ATOM 740 C CA . GLN A 1 100 ? -8.656 16.125 -2.723 1 95.75 100 GLN A CA 1
ATOM 741 C C . GLN A 1 100 ? -7.441 16.938 -3.16 1 95.75 100 GLN A C 1
ATOM 743 O O . GLN A 1 100 ? -7.176 17.078 -4.355 1 95.75 100 GLN A O 1
ATOM 748 N N . SER A 1 101 ? -6.754 17.453 -2.234 1 96.44 101 SER A N 1
ATOM 749 C CA . SER A 1 101 ? -5.578 18.266 -2.521 1 96.44 101 SER A CA 1
ATOM 750 C C . SER A 1 101 ? -4.508 17.469 -3.252 1 96.44 101 SER A C 1
ATOM 752 O O . SER A 1 101 ? -3.92 17.938 -4.223 1 96.44 101 SER A O 1
ATOM 754 N N . VAL A 1 102 ? -4.184 16.219 -2.801 1 97.12 102 VAL A N 1
ATOM 755 C CA . VAL A 1 102 ? -3.131 15.391 -3.385 1 97.12 102 VAL A CA 1
ATOM 756 C C . VAL A 1 102 ? -3.547 14.93 -4.781 1 97.12 102 VAL A C 1
ATOM 758 O O . VAL A 1 102 ? -2.727 14.898 -5.703 1 97.12 102 VAL A O 1
ATOM 761 N N . ALA A 1 103 ? -4.824 14.641 -4.953 1 96.75 103 ALA A N 1
ATOM 762 C CA . ALA A 1 103 ? -5.324 14.117 -6.219 1 96.75 103 ALA A CA 1
ATOM 763 C C . ALA A 1 103 ? -5.047 15.078 -7.367 1 96.75 103 ALA A C 1
ATOM 765 O O . ALA A 1 103 ? -4.855 14.656 -8.508 1 96.75 103 ALA A O 1
ATOM 766 N N . ALA A 1 104 ? -4.996 16.328 -7.059 1 96.44 104 ALA A N 1
ATOM 767 C CA . ALA A 1 104 ? -4.883 17.359 -8.086 1 96.44 104 ALA A CA 1
ATOM 768 C C . ALA A 1 104 ? -3.42 17.609 -8.445 1 96.44 104 ALA A C 1
ATOM 770 O O . ALA A 1 104 ? -3.127 18.328 -9.406 1 96.44 104 ALA A O 1
ATOM 771 N N . LYS A 1 105 ? -2.523 17.016 -7.762 1 97.62 105 LYS A N 1
ATOM 772 C CA . LYS A 1 105 ? -1.107 17.297 -7.965 1 97.62 105 LYS A CA 1
ATOM 773 C C . LYS A 1 105 ? -0.545 16.5 -9.133 1 97.62 105 LYS A C 1
ATOM 775 O O . LYS A 1 105 ? -0.891 15.328 -9.32 1 97.62 105 LYS A O 1
ATOM 780 N N . PRO A 1 106 ? 0.405 17.156 -9.836 1 98 106 PRO A N 1
ATOM 781 C CA . PRO A 1 106 ? 1.007 16.422 -10.953 1 98 106 PRO A CA 1
ATOM 782 C C . PRO A 1 106 ? 1.742 15.164 -10.5 1 98 106 PRO A C 1
ATOM 784 O O . PRO A 1 106 ? 2.582 15.227 -9.602 1 98 106 PRO A O 1
ATOM 787 N N . GLY A 1 107 ? 1.385 14.047 -11.133 1 98.31 107 GLY A N 1
ATOM 788 C CA . GLY A 1 107 ? 2.096 12.805 -10.883 1 98.31 107 GLY A CA 1
ATOM 789 C C . GLY A 1 107 ? 1.56 12.039 -9.688 1 98.31 107 GLY A C 1
ATOM 790 O O . GLY A 1 107 ? 2.035 10.945 -9.375 1 98.31 107 GLY A O 1
ATOM 791 N N . ALA A 1 108 ? 0.59 12.641 -8.914 1 98.44 108 ALA A N 1
ATOM 792 C CA . ALA A 1 108 ? -0.091 11.852 -7.891 1 98.44 108 ALA A CA 1
ATOM 793 C C . ALA A 1 108 ? -0.953 10.758 -8.523 1 98.44 108 ALA A C 1
ATOM 795 O O . ALA A 1 108 ? -1.82 11.055 -9.352 1 98.44 108 ALA A O 1
ATOM 796 N N . SER A 1 109 ? -0.762 9.516 -8.102 1 98.3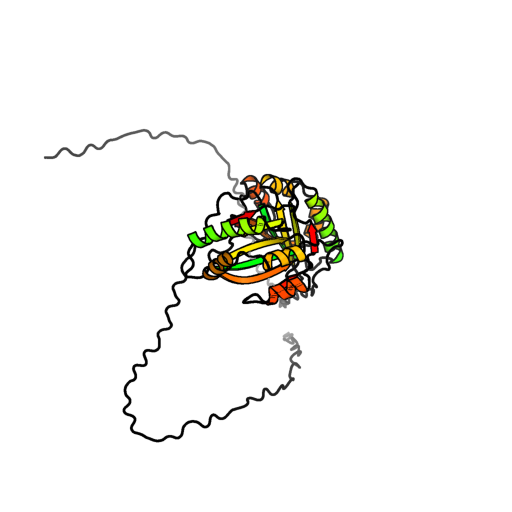8 109 SER A N 1
ATOM 797 C CA . SER A 1 109 ? -1.335 8.453 -8.93 1 98.38 109 SER A CA 1
ATOM 798 C C . SER A 1 109 ? -2.186 7.504 -8.094 1 98.38 109 SER A C 1
ATOM 800 O O . SER A 1 109 ? -2.99 6.746 -8.633 1 98.38 109 SER A O 1
ATOM 802 N N . PHE A 1 110 ? -2.062 7.473 -6.898 1 98.5 110 PHE A N 1
ATOM 803 C CA . PHE A 1 110 ? -2.895 6.668 -6.016 1 98.5 110 PHE A CA 1
ATOM 804 C C . PHE A 1 110 ? -2.766 7.137 -4.57 1 98.5 110 PHE A C 1
ATOM 806 O O . PHE A 1 110 ? -1.687 7.551 -4.141 1 98.5 110 PHE A O 1
ATOM 813 N N . TYR A 1 111 ? -3.799 7.129 -3.828 1 98.44 111 TYR A N 1
ATOM 814 C CA . TYR A 1 111 ? -3.873 7.648 -2.469 1 98.44 111 TYR A CA 1
ATOM 815 C C . TYR A 1 111 ? -4.984 6.965 -1.682 1 98.44 111 TYR A C 1
ATOM 817 O O . TYR A 1 111 ? -6.148 6.992 -2.088 1 98.44 111 TYR A O 1
ATOM 825 N N . GLN A 1 112 ? -4.602 6.375 -0.529 1 98.5 112 GLN A N 1
ATOM 826 C CA . GLN A 1 112 ? -5.59 5.676 0.287 1 98.5 112 GLN A CA 1
ATOM 827 C C . GLN A 1 112 ? -5.215 5.723 1.766 1 98.5 112 GLN A C 1
ATOM 829 O O . GLN A 1 112 ? -4.078 5.418 2.133 1 98.5 112 GLN A O 1
ATOM 834 N N . SER A 1 113 ? -6.145 6.133 2.611 1 98.5 113 SER A N 1
ATOM 835 C CA . SER A 1 113 ? -5.973 6.062 4.059 1 98.5 113 SER A CA 1
ATOM 836 C C . SER A 1 113 ? -6.875 4.996 4.672 1 98.5 113 SER A C 1
ATOM 838 O O . SER A 1 113 ? -7.961 4.727 4.16 1 98.5 113 SER A O 1
ATOM 840 N N . TYR A 1 114 ? -6.457 4.391 5.711 1 98.25 114 TYR A N 1
ATOM 841 C CA . TYR A 1 114 ? -7.172 3.328 6.41 1 98.25 114 TYR A CA 1
ATOM 842 C C . TYR A 1 114 ? -6.664 3.176 7.84 1 98.25 114 TYR A C 1
ATOM 844 O O . TYR A 1 114 ? -5.695 3.828 8.234 1 98.25 114 TYR A O 1
ATOM 852 N N . GLN A 1 115 ? -7.367 2.357 8.617 1 98.19 115 GLN A N 1
ATOM 853 C CA . GLN A 1 115 ? -6.977 2.107 10 1 98.19 115 GLN A CA 1
ATOM 854 C C . GLN A 1 115 ? -6.926 0.61 10.297 1 98.19 115 GLN A C 1
ATOM 856 O O . GLN A 1 115 ? -7.922 -0.097 10.117 1 98.19 115 GLN A O 1
ATOM 861 N N . LYS A 1 116 ? -5.781 0.206 10.766 1 97 116 LYS A N 1
ATOM 862 C CA . LYS A 1 116 ? -5.688 -1.127 11.359 1 97 116 LYS A CA 1
ATOM 863 C C . LYS A 1 116 ? -6.02 -1.092 12.852 1 97 116 LYS A C 1
ATOM 865 O O . LYS A 1 116 ? -6.488 -2.084 13.406 1 97 116 LYS A O 1
ATOM 870 N N . ARG A 1 117 ? -5.688 -0.008 13.445 1 97.12 117 ARG A N 1
ATOM 871 C CA . ARG A 1 117 ? -5.969 0.287 14.844 1 97.12 117 ARG A CA 1
ATOM 872 C C . ARG A 1 117 ? -6.715 1.609 14.984 1 97.12 117 ARG A C 1
ATOM 874 O O . ARG A 1 117 ? -6.484 2.545 14.219 1 97.12 117 ARG A O 1
ATOM 881 N N . PRO A 1 118 ? -7.492 1.705 16.031 1 96.38 118 PRO A N 1
ATOM 882 C CA . PRO A 1 118 ? -8.297 2.922 16.156 1 96.38 118 PRO A CA 1
ATOM 883 C C . PRO A 1 118 ? -7.457 4.156 16.469 1 96.38 118 PRO A C 1
ATOM 885 O O . PRO A 1 118 ? -7.918 5.285 16.266 1 96.38 118 PRO A O 1
ATOM 888 N N . ASP A 1 119 ? -6.262 3.982 16.969 1 97 119 ASP A N 1
ATOM 889 C CA . ASP A 1 119 ? -5.473 5.133 17.406 1 97 119 ASP A CA 1
ATOM 890 C C . ASP A 1 119 ? -4.43 5.508 16.359 1 97 119 ASP A C 1
ATOM 892 O O . ASP A 1 119 ? -3.559 6.34 16.609 1 97 119 ASP A O 1
ATOM 896 N N . GLN A 1 120 ? -4.516 4.844 15.188 1 98 120 GLN A N 1
ATOM 897 C CA . GLN A 1 120 ? -3.57 5.137 14.109 1 98 120 GLN A CA 1
ATOM 898 C C . GLN A 1 120 ? -4.289 5.277 12.773 1 98 120 GLN A C 1
ATOM 900 O O . GLN A 1 120 ? -5.359 4.699 12.57 1 98 120 GLN A O 1
ATOM 905 N N . ILE A 1 121 ? -3.707 6.086 11.922 1 98.44 121 ILE A N 1
ATOM 906 C CA . ILE A 1 121 ? -4.09 6.156 10.516 1 98.44 121 ILE A CA 1
ATOM 907 C C . ILE A 1 121 ? -2.891 5.809 9.633 1 98.44 121 ILE A C 1
ATOM 909 O O . ILE A 1 121 ? -1.771 6.254 9.891 1 98.44 121 ILE A O 1
ATOM 913 N N . GLU A 1 122 ? -3.125 5.023 8.664 1 98.75 122 GLU A N 1
ATOM 914 C CA . GLU A 1 122 ? -2.092 4.652 7.703 1 98.75 122 GLU A CA 1
ATOM 915 C C . GLU A 1 122 ? -2.441 5.141 6.301 1 98.75 122 GLU A C 1
ATOM 917 O O . GLU A 1 122 ? -3.619 5.281 5.965 1 98.75 122 GLU A O 1
ATOM 922 N N . PHE A 1 123 ? -1.396 5.469 5.52 1 98.75 123 PHE A N 1
ATOM 923 C CA . PHE A 1 123 ? -1.562 5.934 4.148 1 98.75 123 PHE A CA 1
ATOM 924 C C . PHE A 1 123 ? -0.729 5.094 3.186 1 98.75 123 PHE A C 1
ATOM 926 O O . PHE A 1 123 ? 0.389 4.691 3.512 1 98.75 123 PHE A O 1
ATOM 933 N N . ILE A 1 124 ? -1.289 4.852 2.053 1 98.88 124 ILE A N 1
ATOM 934 C CA . ILE A 1 124 ? -0.556 4.516 0.836 1 98.88 124 ILE A CA 1
ATOM 935 C C . ILE A 1 124 ? -0.641 5.676 -0.154 1 98.88 124 ILE A C 1
ATOM 937 O O . ILE A 1 124 ? -1.732 6.047 -0.593 1 98.88 124 ILE A O 1
ATOM 941 N N . GLU A 1 125 ? 0.475 6.266 -0.487 1 98.81 125 GLU A N 1
ATOM 942 C CA . GLU A 1 125 ? 0.555 7.348 -1.461 1 98.81 125 GLU A CA 1
ATOM 943 C C . GLU A 1 125 ? 1.524 7.008 -2.588 1 98.81 125 GLU A C 1
ATOM 945 O O . GLU A 1 125 ? 2.701 6.738 -2.342 1 98.81 125 GLU A O 1
ATOM 950 N N . THR A 1 126 ? 1.058 7.066 -3.752 1 98.81 126 THR A N 1
ATOM 951 C CA . THR A 1 126 ? 1.903 6.684 -4.879 1 98.81 126 THR A CA 1
ATOM 952 C C . THR A 1 126 ? 2.039 7.836 -5.867 1 98.81 126 THR A C 1
ATOM 954 O O . THR A 1 126 ? 1.058 8.516 -6.176 1 98.81 126 THR A O 1
ATOM 957 N N . PHE A 1 127 ? 3.205 8.008 -6.309 1 98.81 127 PHE A N 1
ATOM 958 C CA . PHE A 1 127 ? 3.549 9.055 -7.262 1 98.81 127 PHE A CA 1
ATOM 959 C C . PHE A 1 127 ? 4.273 8.469 -8.469 1 98.81 127 PHE A C 1
ATOM 961 O O . PHE A 1 127 ? 4.953 7.449 -8.359 1 98.81 127 PHE A O 1
ATOM 968 N N . ARG A 1 128 ? 4.18 9.148 -9.516 1 98.25 128 ARG A N 1
ATOM 969 C CA . ARG A 1 128 ? 4.711 8.688 -10.797 1 98.25 128 ARG A CA 1
ATOM 970 C C . ARG A 1 128 ? 6.211 8.43 -10.703 1 98.25 128 ARG A C 1
ATOM 972 O O . ARG A 1 128 ? 6.719 7.469 -11.281 1 98.25 128 ARG A O 1
ATOM 979 N N . ASP A 1 129 ? 6.914 9.305 -10.055 1 98.31 129 ASP A N 1
ATOM 980 C CA . ASP A 1 129 ? 8.359 9.234 -9.898 1 98.31 129 ASP A CA 1
ATOM 981 C C . ASP A 1 129 ? 8.836 10.117 -8.75 1 98.31 129 ASP A C 1
ATOM 983 O O . ASP A 1 129 ? 8.023 10.703 -8.031 1 98.31 129 ASP A O 1
ATOM 987 N N . SER A 1 130 ? 10.133 10.141 -8.578 1 98.56 130 SER A N 1
ATOM 988 C CA . SER A 1 130 ? 10.727 10.891 -7.473 1 98.56 130 SER A CA 1
ATOM 989 C C . SER A 1 130 ? 10.438 12.383 -7.602 1 98.56 130 SER A C 1
ATOM 991 O O . SER A 1 130 ? 10.242 13.07 -6.602 1 98.56 130 SER A O 1
ATOM 993 N N . ASP A 1 131 ? 10.422 12.891 -8.82 1 98.62 131 ASP A N 1
ATOM 994 C CA . ASP A 1 131 ? 10.141 14.312 -9.023 1 98.62 131 ASP A CA 1
ATOM 995 C C . ASP A 1 131 ? 8.727 14.664 -8.578 1 98.62 131 ASP A C 1
ATOM 997 O O . ASP A 1 131 ? 8.508 15.695 -7.934 1 98.62 131 ASP A O 1
ATOM 1001 N N . ALA A 1 132 ? 7.82 13.867 -8.922 1 98.75 132 ALA A N 1
ATOM 1002 C CA . ALA A 1 132 ? 6.438 14.094 -8.516 1 98.75 132 ALA A CA 1
ATOM 1003 C C . ALA A 1 132 ? 6.289 14.031 -6.996 1 98.75 132 ALA A C 1
ATOM 1005 O O . ALA A 1 132 ? 5.578 14.844 -6.402 1 98.75 132 ALA A O 1
ATOM 1006 N N . ALA A 1 133 ? 6.883 13.039 -6.355 1 98.75 133 ALA A N 1
ATOM 1007 C CA . ALA A 1 133 ? 6.848 12.914 -4.902 1 98.75 133 ALA A CA 1
ATOM 1008 C C . ALA A 1 133 ? 7.461 14.141 -4.23 1 98.75 133 ALA A C 1
ATOM 1010 O O . ALA A 1 133 ? 6.926 14.648 -3.244 1 98.75 133 ALA A O 1
ATOM 1011 N N . LEU A 1 134 ? 8.555 14.562 -4.754 1 98.56 134 LEU A N 1
ATOM 1012 C CA . LEU A 1 134 ? 9.203 15.766 -4.234 1 98.56 134 LEU A CA 1
ATOM 1013 C C . L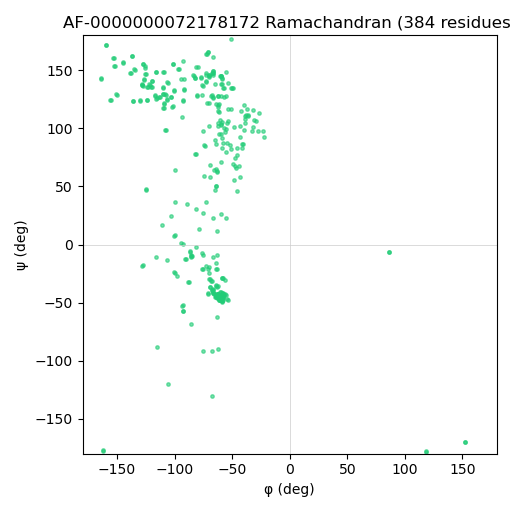EU A 1 134 ? 8.297 16.984 -4.363 1 98.56 134 LEU A C 1
ATOM 1015 O O . LEU A 1 134 ? 8.156 17.766 -3.42 1 98.56 134 LEU A O 1
ATOM 1019 N N . TRP A 1 135 ? 7.707 17.141 -5.496 1 98.25 135 TRP A N 1
ATOM 1020 C CA . TRP A 1 135 ? 6.777 18.25 -5.727 1 98.25 135 TRP A CA 1
ATOM 1021 C C . TRP A 1 135 ? 5.633 18.203 -4.719 1 98.25 135 TRP A C 1
ATOM 1023 O O . TRP A 1 135 ? 5.242 19.25 -4.18 1 98.25 135 TRP A O 1
ATOM 1033 N N . HIS A 1 136 ? 5.086 17.062 -4.445 1 98.19 136 HIS A N 1
ATOM 1034 C CA . HIS A 1 136 ? 4.039 16.875 -3.447 1 98.19 136 HIS A CA 1
ATOM 1035 C C . HIS A 1 136 ? 4.465 17.422 -2.09 1 98.19 136 HIS A C 1
ATOM 1037 O O . HIS A 1 136 ? 3.725 18.188 -1.465 1 98.19 136 HIS A O 1
ATOM 1043 N N . LEU A 1 137 ? 5.664 17.094 -1.675 1 96.94 137 LEU A N 1
ATOM 1044 C CA . LEU A 1 137 ? 6.156 17.5 -0.365 1 96.94 137 LEU A CA 1
ATOM 1045 C C . LEU A 1 137 ? 6.406 19 -0.322 1 96.94 137 LEU A C 1
ATOM 1047 O O . LEU A 1 137 ? 6.191 19.641 0.709 1 96.94 137 LEU A O 1
ATOM 1051 N N . GLN A 1 138 ? 6.734 19.547 -1.443 1 96.69 138 GLN A N 1
ATOM 1052 C CA . GLN A 1 138 ? 7.113 20.953 -1.494 1 96.69 138 GLN A CA 1
ATOM 1053 C C . GLN A 1 138 ? 5.898 21.844 -1.746 1 96.69 138 GLN A C 1
ATOM 1055 O O . GLN A 1 138 ? 5.969 23.062 -1.588 1 96.69 138 GLN A O 1
ATOM 1060 N N . ASN A 1 139 ? 4.781 21.312 -2.121 1 97.12 139 ASN A N 1
ATOM 1061 C CA . ASN A 1 139 ? 3.59 22.078 -2.469 1 97.12 139 ASN A CA 1
ATOM 1062 C C . ASN A 1 139 ? 2.379 21.641 -1.652 1 97.12 139 ASN A C 1
ATOM 1064 O O . ASN A 1 139 ? 1.3 21.422 -2.205 1 97.12 139 ASN A O 1
ATOM 1068 N N . GLN A 1 140 ? 2.617 21.531 -0.407 1 94.5 140 GLN A N 1
ATOM 1069 C CA . GLN A 1 140 ? 1.525 21.234 0.514 1 94.5 140 GLN A CA 1
ATOM 1070 C C . GLN A 1 140 ? 0.751 22.5 0.873 1 94.5 140 GLN A C 1
ATOM 1072 O O . GLN A 1 140 ? 1.324 23.594 0.92 1 94.5 140 GLN A O 1
ATOM 1077 N N . ASP A 1 141 ? -0.555 22.344 1.012 1 94.19 141 ASP A N 1
ATOM 1078 C CA . ASP A 1 141 ? -1.31 23.422 1.654 1 94.19 141 ASP A CA 1
ATOM 1079 C C . ASP A 1 141 ? -0.85 23.625 3.096 1 94.19 141 ASP A C 1
ATOM 1081 O O . ASP A 1 141 ? -1.154 22.828 3.973 1 94.19 141 ASP A O 1
ATOM 1085 N N . GLN A 1 142 ? -0.28 24.766 3.338 1 93.38 142 GLN A N 1
ATOM 1086 C CA . GLN A 1 142 ? 0.391 24.984 4.617 1 93.38 142 GLN A CA 1
ATOM 1087 C C . GLN A 1 142 ? -0.618 25.094 5.758 1 93.38 142 GLN A C 1
ATOM 1089 O O . GLN A 1 142 ? -0.374 24.594 6.855 1 93.38 142 GLN A O 1
ATOM 1094 N N . ALA A 1 143 ? -1.629 25.766 5.52 1 95.31 143 ALA A N 1
ATOM 1095 C CA . ALA A 1 143 ? -2.65 25.922 6.551 1 95.31 143 ALA A CA 1
ATOM 1096 C C . ALA A 1 143 ? -3.268 24.562 6.91 1 95.31 143 ALA A C 1
ATOM 1098 O O . ALA A 1 143 ? -3.461 24.266 8.086 1 95.31 143 ALA A O 1
ATOM 1099 N N . LEU A 1 144 ? -3.553 23.812 5.91 1 96.38 144 LEU A N 1
ATOM 1100 C CA . LEU A 1 144 ? -4.121 22.484 6.145 1 96.38 144 LEU A CA 1
ATOM 1101 C C . LEU A 1 144 ? -3.121 21.578 6.852 1 96.38 144 LEU A C 1
ATOM 1103 O O . LEU A 1 144 ? -3.486 20.828 7.766 1 96.38 144 LEU A O 1
ATOM 1107 N N . ALA A 1 145 ? -1.872 21.625 6.438 1 93.69 145 ALA A N 1
ATOM 1108 C CA . ALA A 1 145 ? -0.82 20.828 7.066 1 93.69 145 ALA A CA 1
ATOM 1109 C C . ALA A 1 145 ? -0.67 21.188 8.539 1 93.69 145 ALA A C 1
ATOM 1111 O O . ALA A 1 145 ? -0.541 20.312 9.391 1 93.69 145 ALA A O 1
ATOM 1112 N N . ALA A 1 146 ? -0.682 22.469 8.867 1 93.69 146 ALA A N 1
ATOM 1113 C CA . ALA A 1 146 ? -0.573 22.922 10.25 1 93.69 146 ALA A CA 1
ATOM 1114 C C . ALA A 1 146 ? -1.723 22.391 11.094 1 93.69 146 ALA A C 1
ATOM 1116 O O . ALA A 1 146 ? -1.507 21.891 12.203 1 93.69 146 ALA A O 1
ATOM 1117 N N . LEU A 1 147 ? -2.889 22.547 10.562 1 95.94 147 LEU A N 1
ATOM 1118 C CA . LEU A 1 147 ? -4.059 22 11.242 1 95.94 147 LEU A CA 1
ATOM 1119 C C . LEU A 1 147 ? -3.93 20.5 11.438 1 95.94 147 LEU A C 1
ATOM 1121 O O . LEU A 1 147 ? -4.223 19.984 12.516 1 95.94 147 LEU A O 1
ATOM 1125 N N . TRP A 1 148 ? -3.482 19.781 10.438 1 96.75 148 TRP A N 1
ATOM 1126 C CA . TRP A 1 148 ? -3.342 18.328 10.461 1 96.75 148 TRP A CA 1
ATOM 1127 C C . TRP A 1 148 ? -2.404 17.891 11.578 1 96.75 148 TRP A C 1
ATOM 1129 O O . TRP A 1 148 ? -2.723 16.969 12.336 1 96.75 148 TRP A O 1
ATOM 1139 N N . PHE A 1 149 ? -1.326 18.547 11.711 1 94.25 149 PHE A N 1
ATOM 1140 C CA . PHE A 1 149 ? -0.302 18.141 12.664 1 94.25 149 PHE A CA 1
ATOM 1141 C C . PHE A 1 149 ? -0.72 18.484 14.086 1 94.25 149 PHE A C 1
ATOM 1143 O O . PHE A 1 149 ? -0.082 18.062 15.055 1 94.25 149 PHE A O 1
ATOM 1150 N N . THR A 1 150 ? -1.81 19.234 14.328 1 96.19 150 THR A N 1
ATOM 1151 C CA . THR A 1 150 ? -2.387 19.375 15.664 1 96.19 150 THR A CA 1
ATOM 1152 C C . THR A 1 150 ? -3.15 18.125 16.062 1 96.19 150 THR A C 1
ATOM 1154 O O . THR A 1 150 ? -3.418 17.891 17.234 1 96.19 150 THR A O 1
ATOM 1157 N N . GLN A 1 151 ? -3.561 17.312 15.031 1 97.75 151 GLN A N 1
ATOM 1158 C CA . GLN A 1 151 ? -4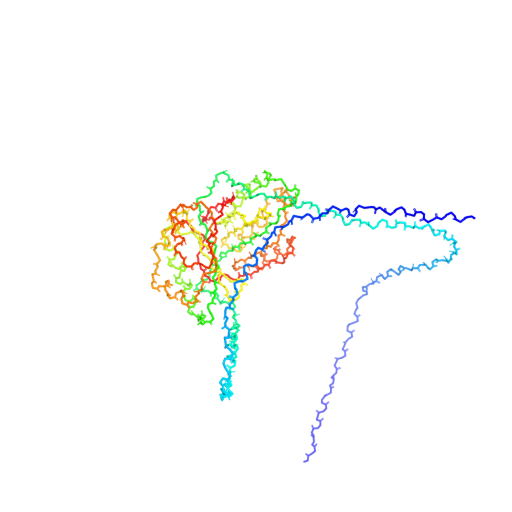.422 16.172 15.266 1 97.75 151 GLN A CA 1
ATOM 1159 C C . GLN A 1 151 ? -3.613 14.875 15.305 1 97.75 151 GLN A C 1
ATOM 1161 O O . GLN A 1 151 ? -4.027 13.891 15.93 1 97.75 151 GLN A O 1
ATOM 1166 N N . ILE A 1 152 ? -2.436 14.938 14.633 1 96.75 152 ILE A N 1
ATOM 1167 C CA . ILE A 1 152 ? -1.695 13.688 14.445 1 96.75 152 ILE A CA 1
ATOM 1168 C C . ILE A 1 152 ? -0.21 13.93 14.711 1 96.75 152 ILE A C 1
ATOM 1170 O O . ILE A 1 152 ? 0.245 15.078 14.742 1 96.75 152 ILE A O 1
ATOM 1174 N N . ALA A 1 153 ? 0.5 12.789 14.938 1 93.94 153 ALA A N 1
ATOM 1175 C CA . ALA A 1 153 ? 1.959 12.742 14.961 1 93.94 153 ALA A CA 1
ATOM 1176 C C . ALA A 1 153 ? 2.492 11.656 14.031 1 93.94 153 ALA A C 1
ATOM 1178 O O . ALA A 1 153 ? 1.949 10.555 13.984 1 93.94 153 ALA A O 1
ATOM 1179 N N . LEU A 1 154 ? 3.557 12.008 13.25 1 94.62 154 LEU A N 1
ATOM 1180 C CA . LEU A 1 154 ? 4.16 11.055 12.328 1 94.62 154 LEU A CA 1
ATOM 1181 C C . LEU A 1 154 ? 4.906 9.961 13.078 1 94.62 154 LEU A C 1
ATOM 1183 O O . LEU A 1 154 ? 5.777 10.25 13.898 1 94.62 154 LEU A O 1
ATOM 1187 N N . GLU A 1 155 ? 4.582 8.727 12.906 1 94.31 155 GLU A N 1
ATOM 1188 C CA . GLU A 1 155 ? 5.293 7.602 13.508 1 94.31 155 GLU A CA 1
ATOM 1189 C C . GLU A 1 155 ? 6.367 7.066 12.57 1 94.31 155 GLU A C 1
ATOM 1191 O O . GLU A 1 155 ? 7.527 6.918 12.961 1 94.31 155 GLU A O 1
ATOM 1196 N N . SER A 1 156 ? 5.977 6.762 11.328 1 94.94 156 SER A N 1
ATOM 1197 C CA . SER A 1 156 ? 6.941 6.195 10.398 1 94.94 156 SER A CA 1
ATOM 1198 C C . SER A 1 156 ? 6.578 6.527 8.953 1 94.94 156 SER A C 1
ATOM 1200 O O . SER A 1 156 ? 5.402 6.719 8.633 1 94.94 156 SER A O 1
ATOM 1202 N N . ILE A 1 157 ? 7.629 6.551 8.109 1 97.31 157 ILE A N 1
ATOM 1203 C CA . ILE A 1 157 ? 7.492 6.664 6.664 1 97.31 157 ILE A CA 1
ATOM 1204 C C . ILE A 1 157 ? 8.43 5.676 5.98 1 97.31 157 ILE A C 1
ATOM 1206 O O . ILE A 1 157 ? 9.633 5.656 6.258 1 97.31 157 ILE A O 1
ATOM 1210 N N . THR A 1 158 ? 7.93 4.855 5.184 1 97.94 158 THR A N 1
ATOM 1211 C CA . THR A 1 158 ? 8.68 3.982 4.289 1 97.94 158 THR A CA 1
ATOM 1212 C C . THR A 1 158 ? 8.5 4.414 2.836 1 97.94 158 THR A C 1
ATOM 1214 O O . THR A 1 158 ? 7.375 4.633 2.383 1 97.94 158 THR A O 1
ATOM 1217 N N . ILE A 1 159 ? 9.586 4.551 2.16 1 98.75 159 ILE A N 1
ATOM 1218 C CA . ILE A 1 159 ? 9.578 4.926 0.751 1 98.75 159 ILE A CA 1
ATOM 1219 C C . ILE A 1 159 ? 9.992 3.729 -0.103 1 98.75 159 ILE A C 1
ATOM 1221 O O . ILE A 1 159 ? 11.094 3.203 0.048 1 98.75 159 ILE A O 1
ATOM 1225 N N . ILE A 1 160 ? 9.148 3.357 -0.975 1 98.69 160 ILE A N 1
ATOM 1226 C CA . ILE A 1 160 ? 9.438 2.26 -1.892 1 98.69 160 ILE A CA 1
ATOM 1227 C C . ILE A 1 160 ? 9.672 2.809 -3.297 1 98.69 160 ILE A C 1
ATOM 1229 O O . ILE A 1 160 ? 8.82 3.527 -3.836 1 98.69 160 ILE A O 1
ATOM 1233 N N . GLY A 1 161 ? 10.75 2.428 -3.928 1 98.19 161 GLY A N 1
ATOM 1234 C CA . GLY A 1 161 ? 11.078 2.873 -5.27 1 98.19 161 GLY A CA 1
ATOM 1235 C C . GLY A 1 161 ? 12.375 3.66 -5.332 1 98.19 161 GLY A C 1
ATOM 1236 O O . GLY A 1 161 ? 13.078 3.797 -4.324 1 98.19 161 GLY A O 1
ATOM 1237 N N . PRO A 1 162 ? 12.68 4.105 -6.496 1 97.94 162 PRO A N 1
ATOM 1238 C CA . PRO A 1 162 ? 13.969 4.77 -6.699 1 97.94 162 PRO A CA 1
ATOM 1239 C C . PRO A 1 162 ? 13.945 6.238 -6.273 1 97.94 162 PRO A C 1
ATOM 1241 O O . PRO A 1 162 ? 14.008 7.129 -7.121 1 97.94 162 PRO A O 1
ATOM 1244 N N . ALA A 1 163 ? 14.016 6.484 -4.984 1 98.44 163 ALA A N 1
ATOM 1245 C CA . ALA A 1 163 ? 14.016 7.836 -4.43 1 98.44 163 ALA A CA 1
ATOM 1246 C C . ALA A 1 163 ? 15.297 8.578 -4.793 1 98.44 163 ALA A C 1
ATOM 1248 O O . ALA A 1 163 ? 16.391 8.078 -4.555 1 98.44 163 ALA A O 1
ATOM 1249 N N . SER A 1 164 ? 15.125 9.766 -5.332 1 98.69 164 SER A N 1
ATOM 1250 C CA . SER A 1 164 ? 16.281 10.594 -5.66 1 98.69 164 SER A CA 1
ATOM 1251 C C . SER A 1 164 ? 16.938 11.156 -4.398 1 98.69 164 SER A C 1
ATOM 1253 O O . SER A 1 164 ? 16.328 11.148 -3.326 1 98.69 164 SER A O 1
ATOM 1255 N N . GLU A 1 165 ? 18.109 11.602 -4.574 1 98.25 165 GLU A N 1
ATOM 1256 C CA . GLU A 1 165 ? 18.781 12.281 -3.471 1 98.25 165 GLU A CA 1
ATOM 1257 C C . GLU A 1 165 ? 18 13.516 -3.021 1 98.25 165 GLU A C 1
ATOM 1259 O O . GLU A 1 165 ? 17.922 13.805 -1.825 1 98.25 165 GLU A O 1
ATOM 1264 N N . ALA A 1 166 ? 17.484 14.25 -3.957 1 98.5 166 ALA A N 1
ATOM 1265 C CA . ALA A 1 166 ? 16.688 15.43 -3.631 1 98.5 166 ALA A CA 1
ATOM 1266 C C . ALA A 1 166 ? 15.492 15.07 -2.764 1 98.5 166 ALA A C 1
ATOM 1268 O O . ALA A 1 166 ? 15.195 15.758 -1.784 1 98.5 166 ALA A O 1
ATOM 1269 N N . LEU A 1 167 ? 14.789 14.016 -3.133 1 98.56 167 LEU A N 1
ATOM 1270 C CA . LEU A 1 167 ? 13.648 13.555 -2.342 1 98.56 167 LEU A CA 1
ATOM 1271 C C . LEU A 1 167 ? 14.094 13.133 -0.945 1 98.56 167 LEU A C 1
ATOM 1273 O O . LEU A 1 167 ? 13.453 13.477 0.048 1 98.56 167 LEU A O 1
ATOM 1277 N N . ARG A 1 168 ? 15.18 12.375 -0.862 1 98.06 168 ARG A N 1
ATOM 1278 C CA . ARG A 1 168 ? 15.727 11.938 0.419 1 98.06 168 ARG A CA 1
ATOM 1279 C C . ARG A 1 168 ? 16.062 13.125 1.31 1 98.06 168 ARG A C 1
ATOM 1281 O O . ARG A 1 168 ? 15.766 13.117 2.506 1 98.06 168 ARG A O 1
ATOM 1288 N N . ASN A 1 169 ? 16.625 14.125 0.741 1 96.75 169 ASN A N 1
ATOM 1289 C CA . ASN A 1 169 ? 16.984 15.328 1.488 1 96.75 169 ASN A CA 1
ATOM 1290 C C . ASN A 1 169 ? 15.742 16.047 2.008 1 96.75 169 ASN A C 1
ATOM 1292 O O . ASN A 1 169 ? 15.727 16.547 3.137 1 96.75 169 ASN A O 1
ATOM 1296 N N . GLU A 1 170 ? 14.805 16.156 1.143 1 96.56 170 GLU A N 1
ATOM 1297 C CA . GLU A 1 170 ? 13.562 16.797 1.561 1 96.56 170 GLU A CA 1
ATOM 1298 C C . GLU A 1 170 ? 12.938 16.062 2.742 1 96.56 170 GLU A C 1
ATOM 1300 O O . GLU A 1 170 ? 12.516 16.688 3.719 1 96.56 170 GLU A O 1
ATOM 1305 N N . LEU A 1 171 ? 12.875 14.734 2.711 1 96.31 171 LEU A N 1
ATOM 1306 C CA . LEU A 1 171 ? 12.25 13.906 3.736 1 96.31 171 LEU A CA 1
ATOM 1307 C C . LEU A 1 171 ? 13.047 13.969 5.039 1 96.31 171 LEU A C 1
ATOM 1309 O O . LEU A 1 171 ? 12.477 13.859 6.125 1 96.31 171 LEU A O 1
ATOM 1313 N N . ALA A 1 172 ? 14.312 14.141 4.973 1 92.44 172 ALA A N 1
ATOM 1314 C CA . ALA A 1 172 ? 15.18 14.219 6.152 1 92.44 172 ALA A CA 1
ATOM 1315 C C . ALA A 1 172 ? 14.828 15.43 7.008 1 92.44 172 ALA A C 1
ATOM 1317 O O . ALA A 1 172 ? 15.125 15.461 8.203 1 92.44 172 ALA A O 1
ATOM 1318 N N . GLY A 1 173 ? 14.195 16.391 6.434 1 88.5 173 GLY A N 1
ATOM 1319 C CA . GLY A 1 173 ? 13.844 17.609 7.145 1 88.5 173 GLY A CA 1
ATOM 1320 C C . GLY A 1 173 ? 12.539 17.5 7.91 1 88.5 173 GLY A C 1
ATOM 1321 O O . GLY A 1 173 ? 12.18 18.406 8.664 1 88.5 173 GLY A O 1
ATOM 1322 N N . TYR A 1 174 ? 11.766 16.469 7.715 1 86.31 174 TYR A N 1
ATOM 1323 C CA . TYR A 1 174 ? 10.5 16.281 8.414 1 86.31 174 TYR A CA 1
ATOM 1324 C C . TYR A 1 174 ? 10.734 15.797 9.844 1 86.31 174 TYR A C 1
ATOM 1326 O O . TYR A 1 174 ? 11.703 15.094 10.117 1 86.31 174 TYR A O 1
ATOM 1334 N N . PRO A 1 175 ? 9.867 16.312 10.711 1 82.44 175 PRO A N 1
ATOM 1335 C CA . PRO A 1 175 ? 9.977 15.898 12.109 1 82.44 175 PRO A CA 1
ATOM 1336 C C . PRO A 1 175 ? 9.469 14.469 12.328 1 82.44 175 PRO A C 1
ATOM 1338 O O . PRO A 1 175 ? 8.32 14.273 12.727 1 82.44 175 PRO A O 1
ATOM 1341 N N . LEU A 1 176 ? 10.273 13.523 12.117 1 82.56 176 LEU A N 1
ATOM 1342 C CA . LEU A 1 176 ? 9.898 12.125 12.258 1 82.56 176 LEU A CA 1
ATOM 1343 C C . LEU A 1 176 ? 10.492 11.531 13.531 1 82.56 176 LEU A C 1
ATOM 1345 O O . LEU A 1 176 ? 11.625 11.852 13.898 1 82.56 176 LEU A O 1
ATOM 1349 N N . ALA A 1 177 ? 9.68 10.734 14.188 1 79.19 177 ALA A N 1
ATOM 1350 C CA . ALA A 1 177 ? 10.188 9.977 15.336 1 79.19 177 ALA A CA 1
ATOM 1351 C C . ALA A 1 177 ? 11.281 9.008 14.906 1 79.19 177 ALA A C 1
ATOM 1353 O O . ALA A 1 177 ? 12.242 8.773 15.648 1 79.19 177 ALA A O 1
ATOM 1354 N N . ASN A 1 178 ? 11.094 8.453 13.703 1 83.5 178 ASN A N 1
ATOM 1355 C CA . ASN A 1 178 ? 12.055 7.535 13.094 1 83.5 178 AS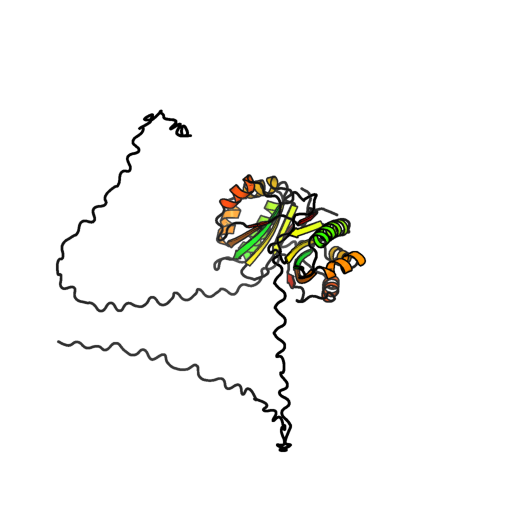N A CA 1
ATOM 1356 C C . ASN A 1 178 ? 12.492 8.008 11.711 1 83.5 178 ASN A C 1
ATOM 1358 O O . ASN A 1 178 ? 11.711 8.617 10.984 1 83.5 178 ASN A O 1
ATOM 1362 N N . LYS A 1 179 ? 13.719 7.715 11.422 1 91.38 179 LYS A N 1
ATOM 1363 C CA . LYS A 1 179 ? 14.203 8.047 10.086 1 91.38 179 LYS A CA 1
ATOM 1364 C C . LYS A 1 179 ? 13.391 7.336 9.016 1 91.38 179 LYS A C 1
ATOM 1366 O O . LYS A 1 179 ? 12.969 6.191 9.203 1 91.38 179 LYS A O 1
ATOM 1371 N N . PRO A 1 180 ? 13.219 7.996 7.926 1 96.5 180 PRO A N 1
ATOM 1372 C CA . PRO A 1 180 ? 12.555 7.305 6.824 1 96.5 180 PRO A CA 1
ATOM 1373 C C . PRO A 1 180 ? 13.297 6.047 6.383 1 96.5 180 PRO A C 1
ATOM 1375 O O . PRO A 1 180 ? 14.523 5.996 6.445 1 96.5 180 PRO A O 1
ATOM 1378 N N . VAL A 1 181 ? 12.57 5.09 6.051 1 97 181 VAL A N 1
ATOM 1379 C CA . VAL A 1 181 ? 13.125 3.857 5.496 1 97 181 VAL A CA 1
ATOM 1380 C C . VAL A 1 181 ? 12.977 3.859 3.979 1 97 181 VAL A C 1
ATOM 1382 O O . VAL A 1 181 ? 11.906 4.164 3.453 1 97 181 VAL A O 1
ATOM 1385 N N . TYR A 1 182 ? 14.047 3.512 3.297 1 97.94 182 TYR A N 1
ATOM 1386 C CA . TYR A 1 182 ? 14.031 3.453 1.84 1 97.94 182 TYR A CA 1
ATOM 1387 C C . TYR A 1 182 ? 14.195 2.02 1.35 1 97.94 182 TYR A C 1
ATOM 1389 O O . TYR A 1 182 ? 15.148 1.335 1.721 1 97.94 182 TYR A O 1
ATOM 1397 N N . ILE A 1 183 ? 13.328 1.591 0.547 1 97.94 183 ILE A N 1
ATOM 1398 C CA . ILE A 1 183 ? 13.297 0.223 0.041 1 97.94 183 ILE A CA 1
ATOM 1399 C C . ILE A 1 183 ? 13.203 0.238 -1.483 1 97.94 183 ILE A C 1
ATOM 1401 O O . ILE A 1 183 ? 12.414 0.994 -2.055 1 97.94 183 ILE A O 1
ATOM 1405 N N . ALA A 1 184 ? 13.992 -0.646 -2.086 1 95.81 184 ALA A N 1
ATOM 1406 C CA . ALA A 1 184 ? 13.812 -0.834 -3.521 1 95.81 184 ALA A CA 1
ATOM 1407 C C . ALA A 1 184 ? 12.562 -1.663 -3.811 1 95.81 184 ALA A C 1
ATOM 1409 O O . ALA A 1 184 ? 12.273 -2.629 -3.1 1 95.81 184 ALA A O 1
ATOM 1410 N N . GLY A 1 185 ? 11.812 -1.237 -4.812 1 96.69 185 GLY A N 1
ATOM 1411 C CA . GLY A 1 185 ? 10.789 -2.143 -5.312 1 96.69 185 GLY A CA 1
ATOM 1412 C C . GLY A 1 185 ? 11.359 -3.373 -5.992 1 96.69 185 GLY A C 1
ATOM 1413 O O . GLY A 1 185 ? 12.406 -3.301 -6.641 1 96.69 185 GLY A O 1
ATOM 1414 N N . LEU A 1 186 ? 10.672 -4.492 -5.895 1 97.06 186 LEU A N 1
ATOM 1415 C CA . LEU A 1 186 ? 11.148 -5.719 -6.52 1 97.06 186 LEU A CA 1
ATOM 1416 C C . LEU A 1 186 ? 10.57 -5.879 -7.918 1 97.06 186 LEU A C 1
ATOM 1418 O O . LEU A 1 186 ? 11.312 -6.102 -8.883 1 97.06 186 LEU A O 1
ATOM 1422 N N . SER A 1 187 ? 9.281 -5.887 -7.992 1 97.19 187 SER A N 1
ATOM 1423 C CA . SER A 1 187 ? 8.547 -6.051 -9.242 1 97.19 187 SER A CA 1
ATOM 1424 C C . SER A 1 187 ? 7.176 -5.387 -9.18 1 97.19 187 SER A C 1
ATOM 1426 O O . SER A 1 187 ? 6.695 -5.059 -8.094 1 97.19 187 SER A O 1
ATOM 1428 N N . GLY A 1 188 ? 6.621 -5.141 -10.336 1 97.56 188 GLY A N 1
ATOM 1429 C CA . GLY A 1 188 ? 5.273 -4.602 -10.375 1 97.56 188 GLY A CA 1
ATOM 1430 C C . GLY A 1 188 ? 4.996 -3.762 -11.609 1 97.56 188 GLY A C 1
ATOM 1431 O O . GLY A 1 188 ? 5.742 -3.83 -12.586 1 97.56 188 GLY A O 1
ATOM 1432 N N . PHE A 1 189 ? 3.881 -3.127 -11.531 1 97.25 189 PHE A N 1
ATOM 1433 C CA . PHE A 1 189 ? 3.5 -2.125 -12.523 1 97.25 189 PHE A CA 1
ATOM 1434 C C . PHE A 1 189 ? 2.859 -0.917 -11.844 1 97.25 189 PHE A C 1
ATOM 1436 O O . PHE A 1 189 ? 2.252 -1.044 -10.781 1 97.25 189 PHE A O 1
ATOM 1443 N N . PRO A 1 190 ? 3.082 0.272 -12.445 1 97.56 190 PRO A N 1
ATOM 1444 C CA . PRO A 1 190 ? 2.586 1.506 -11.828 1 97.56 190 PRO A CA 1
ATOM 1445 C C . PRO A 1 190 ? 1.066 1.635 -11.906 1 97.56 190 PRO A C 1
ATOM 1447 O O . PRO A 1 190 ? 0.417 0.881 -12.633 1 97.56 190 PRO A O 1
ATOM 1450 N N . PRO A 1 191 ? 0.521 2.559 -11.125 1 98 191 PRO A N 1
ATOM 1451 C CA . PRO A 1 191 ? -0.922 2.785 -11.227 1 98 191 PRO A CA 1
ATOM 1452 C C . PRO A 1 191 ? -1.389 2.996 -12.664 1 98 191 PRO A C 1
ATOM 1454 O O . PRO A 1 191 ? -0.748 3.727 -13.422 1 98 191 PRO A O 1
ATOM 1457 N N . GLN A 1 192 ? -2.465 2.316 -12.969 1 96.69 192 GLN A N 1
ATOM 1458 C CA . GLN A 1 192 ? -3.053 2.361 -14.305 1 96.69 192 GLN A CA 1
ATOM 1459 C C . GLN A 1 192 ? -4.574 2.277 -14.242 1 96.69 192 GLN A C 1
ATOM 1461 O O . GLN A 1 192 ? -5.137 1.921 -13.203 1 96.69 192 GLN A O 1
ATOM 1466 N N . VAL A 1 193 ? -5.145 2.795 -15.336 1 91.25 193 VAL A N 1
ATOM 1467 C CA . VAL A 1 193 ? -6.59 2.656 -15.477 1 91.25 193 VAL A CA 1
ATOM 1468 C C . VAL A 1 193 ? -6.91 1.643 -16.562 1 91.25 193 VAL A C 1
ATOM 1470 O O . VAL A 1 193 ? -6.625 1.876 -17.75 1 91.25 193 VAL A O 1
ATOM 1473 N N . ASN A 1 194 ? -7.203 0.426 -16.125 1 82.94 194 ASN A N 1
ATOM 1474 C CA . ASN A 1 194 ? -7.523 -0.647 -17.062 1 82.94 194 ASN A CA 1
ATOM 1475 C C . ASN A 1 194 ? -8.992 -1.058 -16.969 1 82.94 194 ASN A C 1
ATOM 1477 O O . ASN A 1 194 ? -9.602 -0.949 -15.898 1 82.94 194 ASN A O 1
ATOM 1481 N N . MET B 1 1 ? 80.25 -8.938 -2.035 1 17.28 1 MET B N 1
ATOM 1482 C CA . MET B 1 1 ? 80 -8.469 -0.675 1 17.28 1 MET B CA 1
ATOM 1483 C C . MET B 1 1 ? 78.938 -7.406 -0.656 1 17.28 1 MET B C 1
ATOM 1485 O O . MET B 1 1 ? 78.438 -6.996 -1.709 1 17.28 1 MET B O 1
ATOM 1489 N N . SER B 1 2 ? 79.125 -6.082 -0.174 1 16.94 2 SER B N 1
ATOM 1490 C CA . SER B 1 2 ? 78.625 -5.281 0.963 1 16.94 2 SER B CA 1
ATOM 1491 C C . SER B 1 2 ? 77.625 -4.242 0.539 1 16.94 2 SER B C 1
ATOM 1493 O O . SER B 1 2 ? 76.938 -3.635 1.385 1 16.94 2 SER B O 1
ATOM 1495 N N . LYS B 1 3 ? 77.25 -3.736 -0.61 1 17.42 3 LYS B N 1
ATOM 1496 C CA . LYS B 1 3 ? 77.25 -2.289 -0.792 1 17.42 3 LYS B CA 1
ATOM 1497 C C . LYS B 1 3 ? 75.812 -1.765 -0.607 1 17.42 3 LYS B C 1
ATOM 1499 O O . LYS B 1 3 ? 75.125 -1.383 -1.577 1 17.42 3 LYS B O 1
ATOM 1504 N N . GLY B 1 4 ? 74.812 -2.334 0.409 1 18.31 4 GLY B N 1
ATOM 1505 C CA . GLY B 1 4 ? 73.375 -2.203 0.076 1 18.31 4 GLY B CA 1
ATOM 1506 C C . GLY B 1 4 ? 72.875 -0.773 0.149 1 18.31 4 GLY B C 1
ATOM 1507 O O . GLY B 1 4 ? 71.75 -0.495 -0.186 1 18.31 4 GLY B O 1
ATOM 1508 N N . SER B 1 5 ? 73.5 0.262 0.956 1 17.36 5 SER B N 1
ATOM 1509 C CA . SER B 1 5 ? 72.75 0.982 1.989 1 17.36 5 SER B CA 1
ATOM 1510 C C . SER B 1 5 ? 72.062 2.219 1.42 1 17.36 5 SER B C 1
ATOM 1512 O O . SER B 1 5 ? 71.75 3.166 2.152 1 17.36 5 SER B O 1
ATOM 1514 N N . ARG B 1 6 ? 71.562 2.24 0.168 1 17.34 6 ARG B N 1
ATOM 1515 C CA . ARG B 1 6 ? 71.438 3.619 -0.294 1 17.34 6 ARG B CA 1
ATOM 1516 C C . ARG B 1 6 ? 70.25 4.305 0.354 1 17.34 6 ARG B C 1
ATOM 1518 O O . ARG B 1 6 ? 69.062 3.891 0.149 1 17.34 6 ARG B O 1
ATOM 1525 N N . ALA B 1 7 ? 70.438 5.188 1.547 1 19.55 7 ALA B N 1
ATOM 1526 C CA . ALA B 1 7 ? 69.812 6.027 2.566 1 19.55 7 ALA B CA 1
ATOM 1527 C C . ALA B 1 7 ? 69.125 7.242 1.94 1 19.55 7 ALA B C 1
ATOM 1529 O O . ALA B 1 7 ? 68.812 8.219 2.629 1 19.55 7 ALA B O 1
ATOM 1530 N N . GLU B 1 8 ? 68.25 6.98 0.861 1 18.5 8 GLU B N 1
ATOM 1531 C CA . GLU B 1 8 ? 68 8.25 0.189 1 18.5 8 GLU B CA 1
ATOM 1532 C C . GLU B 1 8 ? 67.25 9.203 1.101 1 18.5 8 GLU B C 1
ATOM 1534 O O . GLU B 1 8 ? 66.312 8.781 1.823 1 18.5 8 GLU B O 1
ATOM 1539 N N . PRO B 1 9 ? 67.562 10.453 1.165 1 17.03 9 PRO B N 1
ATOM 1540 C CA . PRO B 1 9 ? 67.625 11.672 1.971 1 17.03 9 PRO B CA 1
ATOM 1541 C C . PRO B 1 9 ? 66.25 12.336 2.172 1 17.03 9 PRO B C 1
ATOM 1543 O O . PRO B 1 9 ? 65.875 12.602 3.309 1 17.03 9 PRO B O 1
ATOM 1546 N N . ASP B 1 10 ? 65.812 13.203 1.43 1 16.69 10 ASP B N 1
ATOM 1547 C CA . ASP B 1 10 ? 66 14.609 1.771 1 16.69 10 ASP B CA 1
ATOM 1548 C C . ASP B 1 10 ? 64.688 15.219 2.27 1 16.69 10 ASP B C 1
ATOM 1550 O O . ASP B 1 10 ? 63.625 14.57 2.227 1 16.69 10 ASP B O 1
ATOM 1554 N N . GLY B 1 11 ? 64 16.266 1.729 1 16.41 11 GLY B N 1
ATOM 1555 C CA . GLY B 1 11 ? 64.062 17.672 2.07 1 16.41 11 GLY B CA 1
ATOM 1556 C C . GLY B 1 11 ? 62.719 18.156 2.643 1 16.41 11 GLY B C 1
ATOM 1557 O O . GLY B 1 11 ? 62.688 18.75 3.725 1 16.41 11 GLY B O 1
ATOM 1558 N N . PHE B 1 12 ? 61.688 18.625 1.88 1 17.27 12 PHE B N 1
ATOM 1559 C CA . PHE B 1 12 ? 61.219 20.016 1.931 1 17.27 12 PHE B CA 1
ATOM 1560 C C . PHE B 1 12 ? 60.062 20.156 2.908 1 17.27 12 PHE B C 1
ATOM 1562 O O . PHE B 1 12 ? 59.062 19.438 2.816 1 17.27 12 PHE B O 1
ATOM 1569 N N . SER B 1 13 ? 60.125 20.875 4.254 1 15.52 13 SER B N 1
ATOM 1570 C CA . SER B 1 13 ? 59.688 21.359 5.566 1 15.52 13 SER B CA 1
ATOM 1571 C C . SER B 1 13 ? 58.5 22.312 5.445 1 15.52 13 SER B C 1
ATOM 1573 O O . SER B 1 13 ? 58.094 22.938 6.426 1 15.52 13 SER B O 1
ATOM 1575 N N . ALA B 1 14 ? 58.031 22.797 4.301 1 15.87 14 ALA B N 1
ATOM 1576 C CA . ALA B 1 14 ? 57.625 24.203 4.383 1 15.87 14 ALA B CA 1
ATOM 1577 C C . ALA B 1 14 ? 56.406 24.375 5.289 1 15.87 14 ALA B C 1
ATOM 1579 O O . ALA B 1 14 ? 55.594 23.453 5.398 1 15.87 14 ALA B O 1
ATOM 1580 N N . LEU B 1 15 ? 55.906 25.703 5.957 1 15.63 15 LEU B N 1
ATOM 1581 C CA . LEU B 1 15 ? 55.656 26.594 7.09 1 15.63 15 LEU B CA 1
ATOM 1582 C C . LEU B 1 15 ? 54.156 26.844 7.273 1 15.63 15 LEU B C 1
ATOM 1584 O O . LEU B 1 15 ? 53.75 27.578 8.18 1 15.63 15 LEU B O 1
ATOM 1588 N N . ALA B 1 16 ? 53.156 26.453 6.312 1 16 16 ALA B N 1
ATOM 1589 C CA . ALA B 1 16 ? 52.156 27.531 6.191 1 16 16 ALA B CA 1
ATOM 1590 C C . ALA B 1 16 ? 51.312 27.641 7.449 1 16 16 ALA B C 1
ATOM 1592 O O . ALA B 1 16 ? 50.625 26.703 7.82 1 16 16 ALA B O 1
ATOM 1593 N N . SER B 1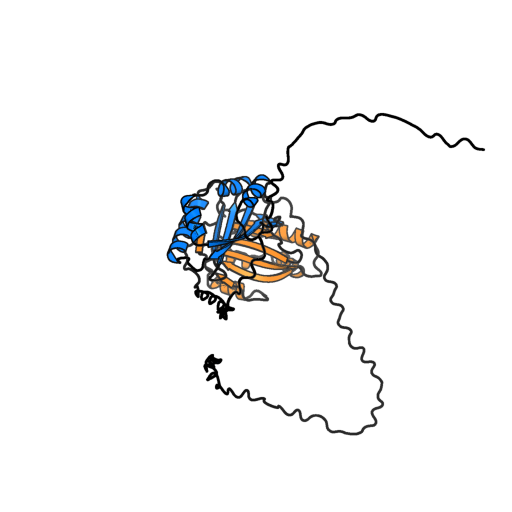 17 ? 51.406 28.625 8.578 1 15.44 17 SER B N 1
ATOM 1594 C CA . SER B 1 17 ? 51.125 29.094 9.938 1 15.44 17 SER B CA 1
ATOM 1595 C C . SER B 1 17 ? 49.688 29.547 10.094 1 15.44 17 SER B C 1
ATOM 1597 O O . SER B 1 17 ? 49.25 29.844 11.203 1 15.44 17 SER B O 1
ATOM 1599 N N . ALA B 1 18 ? 48.812 29.891 9.078 1 16.12 18 ALA B N 1
ATOM 1600 C CA . ALA B 1 18 ? 48.094 31.156 9.289 1 16.12 18 ALA B CA 1
ATOM 1601 C C . ALA B 1 18 ? 47.125 31.047 10.461 1 16.12 18 ALA B C 1
ATOM 1603 O O . ALA B 1 18 ? 46.844 29.938 10.945 1 16.12 18 ALA B O 1
ATOM 1604 N N . ALA B 1 19 ? 45.656 31.5 10.281 1 17.44 19 ALA B N 1
ATOM 1605 C CA . ALA B 1 19 ? 44.875 32.594 10.844 1 17.44 19 ALA B CA 1
ATOM 1606 C C . ALA B 1 19 ? 44.125 32.156 12.102 1 17.44 19 ALA B C 1
ATOM 1608 O O . ALA B 1 19 ? 43.875 30.969 12.289 1 17.44 19 ALA B O 1
ATOM 1609 N N . GLY B 1 20 ? 43.625 32.969 13.164 1 17.2 20 GLY B N 1
ATOM 1610 C CA . GLY B 1 20 ? 43.5 33.469 14.523 1 17.2 20 GLY B CA 1
ATOM 1611 C C . GLY B 1 20 ? 42.188 33.125 15.18 1 17.2 20 GLY B C 1
ATOM 1612 O O . GLY B 1 20 ? 41.312 33.969 15.336 1 17.2 20 GLY B O 1
ATOM 1613 N N . PHE B 1 21 ? 41.312 32.156 14.75 1 18.16 21 PHE B N 1
ATOM 1614 C CA . PHE B 1 21 ? 39.906 32.25 15.141 1 18.16 21 PHE B CA 1
ATOM 1615 C C . PHE B 1 21 ? 39.75 32.156 16.656 1 18.16 21 PHE B C 1
ATOM 1617 O O . PHE B 1 21 ? 40.281 31.219 17.266 1 18.16 21 PHE B O 1
ATOM 1624 N N . GLN B 1 22 ? 39.531 33.312 17.391 1 16.8 22 GLN B N 1
ATOM 1625 C CA . GLN B 1 22 ? 39.531 33.688 18.812 1 16.8 22 GLN B CA 1
ATOM 1626 C C . GLN B 1 22 ? 38.406 32.969 19.547 1 16.8 22 GLN B C 1
ATOM 1628 O O . GLN B 1 22 ? 37.219 33.125 19.188 1 16.8 22 GLN B O 1
ATOM 1633 N N . LEU B 1 23 ? 38.469 31.875 20.094 1 17.86 23 LEU B N 1
ATOM 1634 C CA . LEU B 1 23 ? 37.656 30.953 20.859 1 17.86 23 LEU B CA 1
ATOM 1635 C C . LEU B 1 23 ? 37.281 31.547 22.203 1 17.86 23 LEU B C 1
ATOM 1637 O O . LEU B 1 23 ? 38.125 31.688 23.094 1 17.86 23 LEU B O 1
ATOM 1641 N N . SER B 1 24 ? 36.469 32.688 22.234 1 17.91 24 SER B N 1
ATOM 1642 C CA . SER B 1 24 ? 36.344 33.406 23.5 1 17.91 24 SER B CA 1
ATOM 1643 C C . SER B 1 24 ? 35.719 32.5 24.562 1 17.91 24 SER B C 1
ATOM 1645 O O . SER B 1 24 ? 34.625 31.938 24.359 1 17.91 24 SER B O 1
ATOM 1647 N N . VAL B 1 25 ? 36.406 31.859 25.344 1 17.56 25 VAL B N 1
ATOM 1648 C CA . VAL B 1 25 ? 36.219 30.891 26.406 1 17.56 25 VAL B CA 1
ATOM 1649 C C . VAL B 1 25 ? 35.562 31.562 27.625 1 17.56 25 VAL B C 1
ATOM 1651 O O . VAL B 1 25 ? 36.219 32.344 28.312 1 17.56 25 VAL B O 1
ATOM 1654 N N . VAL B 1 26 ? 34.375 32.156 27.422 1 18.56 26 VAL B N 1
ATOM 1655 C CA . VAL B 1 26 ? 33.938 32.969 28.562 1 18.56 26 VAL B CA 1
ATOM 1656 C C . VAL B 1 26 ? 33.875 32.094 29.812 1 18.56 26 VAL B C 1
ATOM 1658 O O . VAL B 1 26 ? 33.25 31.062 29.844 1 18.56 26 VAL B O 1
ATOM 1661 N N . VAL B 1 27 ? 34.844 32.156 30.641 1 18.45 27 VAL B N 1
ATOM 1662 C CA . VAL B 1 27 ? 35.281 31.516 31.875 1 18.45 27 VAL B CA 1
ATOM 1663 C C . VAL B 1 27 ? 34.281 31.812 33 1 18.45 27 VAL B C 1
ATOM 1665 O O . VAL B 1 27 ? 34.125 32.969 33.406 1 18.45 27 VAL B O 1
ATOM 1668 N N . ILE B 1 28 ? 33.094 31.328 32.875 1 19.8 28 ILE B N 1
ATOM 1669 C CA . ILE B 1 28 ? 32.094 31.703 33.875 1 19.8 28 ILE B CA 1
ATOM 1670 C C . ILE B 1 28 ? 32.594 31.266 35.281 1 19.8 28 ILE B C 1
ATOM 1672 O O . ILE B 1 28 ? 32.844 30.078 35.5 1 19.8 28 ILE B O 1
ATOM 1676 N N . LEU B 1 29 ? 33.375 32.031 35.844 1 19.64 29 LEU B N 1
ATOM 1677 C CA . LEU B 1 29 ? 34.031 31.875 37.125 1 19.64 29 LEU B CA 1
ATOM 1678 C C . LEU B 1 29 ? 33 31.641 38.25 1 19.64 29 LEU B C 1
ATOM 1680 O O . LEU B 1 29 ? 32.062 32.406 38.375 1 19.64 29 LEU B O 1
ATOM 1684 N N . SER B 1 30 ? 32.844 30.453 38.594 1 21.11 30 SER B N 1
ATOM 1685 C CA . SER B 1 30 ? 32 29.891 39.656 1 21.11 30 SER B CA 1
ATOM 1686 C C . SER B 1 30 ? 32.406 30.469 41 1 21.11 30 SER B C 1
ATOM 1688 O O . SER B 1 30 ? 33.531 30.281 41.469 1 21.11 30 SER B O 1
ATOM 1690 N N . ALA B 1 31 ? 32.094 31.734 41.188 1 21.55 31 ALA B N 1
ATOM 1691 C CA . ALA B 1 31 ? 32.469 32.344 42.469 1 21.55 31 ALA B CA 1
ATOM 1692 C C . ALA B 1 31 ? 31.922 31.516 43.625 1 21.55 31 ALA B C 1
ATOM 1694 O O . ALA B 1 31 ? 30.781 31.031 43.562 1 21.55 31 ALA B O 1
ATOM 1695 N N . MET B 1 32 ? 32.781 30.922 44.5 1 23.03 32 MET B N 1
ATOM 1696 C CA . MET B 1 32 ? 32.812 30.031 45.656 1 23.03 32 MET B CA 1
ATOM 1697 C C . MET B 1 32 ? 32.125 30.688 46.844 1 23.03 32 MET B C 1
ATOM 1699 O O . MET B 1 32 ? 32.656 31.609 47.438 1 23.03 32 MET B O 1
ATOM 1703 N N . SER B 1 33 ? 30.938 31.266 46.656 1 22.14 33 SER B N 1
ATOM 1704 C CA . SER B 1 33 ? 30.531 32.062 47.812 1 22.14 33 SER B CA 1
ATOM 1705 C C . SER B 1 33 ? 30.531 31.219 49.094 1 22.14 33 SER B C 1
ATOM 1707 O O . SER B 1 33 ? 30.406 30 49.031 1 22.14 33 SER B O 1
ATOM 1709 N N . SER B 1 34 ? 30.859 31.969 50.25 1 24.3 34 SER B N 1
ATOM 1710 C CA . SER B 1 34 ? 31.141 31.797 51.656 1 24.3 34 SER B CA 1
ATOM 1711 C C . SER B 1 34 ? 30.031 31.016 52.375 1 24.3 34 SER B C 1
ATOM 1713 O O . SER B 1 34 ? 28.875 31.047 51.938 1 24.3 34 SER B O 1
ATOM 1715 N N . ASN B 1 35 ? 30.391 30.078 53.312 1 25.31 35 ASN B N 1
ATOM 1716 C CA . ASN B 1 35 ? 29.969 28.953 54.156 1 25.31 35 ASN B CA 1
ATOM 1717 C C . ASN B 1 35 ? 28.984 29.406 55.219 1 25.31 35 ASN B C 1
ATOM 1719 O O . ASN B 1 35 ? 28.75 28.688 56.188 1 25.31 35 ASN B O 1
ATOM 1723 N N . ASP B 1 36 ? 28.266 30.562 55 1 26.69 36 ASP B N 1
ATOM 1724 C CA . ASP B 1 36 ? 27.719 30.906 56.312 1 26.69 36 ASP B CA 1
ATOM 1725 C C . ASP B 1 36 ? 26.797 29.812 56.812 1 26.69 36 ASP B C 1
ATOM 1727 O O . ASP B 1 36 ? 26.047 29.203 56.031 1 26.69 36 ASP B O 1
ATOM 1731 N N . ASN B 1 37 ? 27.156 29.266 57.969 1 26.83 37 ASN B N 1
ATOM 1732 C CA . ASN B 1 37 ? 26.719 28.188 58.844 1 26.83 37 ASN B CA 1
ATOM 1733 C C . ASN B 1 37 ? 25.266 28.328 59.25 1 26.83 37 ASN B C 1
ATOM 1735 O O . ASN B 1 37 ? 24.953 28.672 60.375 1 26.83 37 ASN B O 1
ATOM 1739 N N . ARG B 1 38 ? 24.516 29.109 58.344 1 26.05 38 ARG B N 1
ATOM 1740 C CA . ARG B 1 38 ? 23.281 29.375 59.094 1 26.05 38 ARG B CA 1
ATOM 1741 C C . ARG B 1 38 ? 22.562 28.078 59.469 1 26.05 38 ARG B C 1
ATOM 1743 O O . ARG B 1 38 ? 22.641 27.094 58.719 1 26.05 38 ARG B O 1
ATOM 1750 N N . ASP B 1 39 ? 22.266 27.938 60.625 1 28.62 39 ASP B N 1
ATOM 1751 C CA . ASP B 1 39 ? 21.547 26.938 61.406 1 28.62 39 ASP B CA 1
ATOM 1752 C C . ASP B 1 39 ? 20.203 26.578 60.75 1 28.62 39 ASP B C 1
ATOM 1754 O O . ASP B 1 39 ? 19.297 27.406 60.719 1 28.62 39 ASP B O 1
ATOM 1758 N N . VAL B 1 40 ? 20.266 26.156 59.5 1 28.95 40 VAL B N 1
ATOM 1759 C CA . VAL B 1 40 ? 18.984 25.984 58.812 1 28.95 40 VAL B CA 1
ATOM 1760 C C . VAL B 1 40 ? 18.141 24.969 59.594 1 28.95 40 VAL B C 1
ATOM 1762 O O . VAL B 1 40 ? 18.609 23.891 59.938 1 28.95 40 VAL B O 1
ATOM 1765 N N . GLU B 1 41 ? 17.188 25.516 60.25 1 31.16 41 GLU B N 1
ATOM 1766 C CA . GLU B 1 41 ? 16.109 24.75 60.844 1 31.16 41 GLU B CA 1
ATOM 1767 C C . GLU B 1 41 ? 15.516 23.75 59.844 1 31.16 41 GLU B C 1
ATOM 1769 O O . GLU B 1 41 ? 15.273 24.078 58.688 1 31.16 41 GLU B O 1
ATOM 1774 N N . GLN B 1 42 ? 15.922 22.516 60 1 28.12 42 GLN B N 1
ATOM 1775 C CA . GLN B 1 42 ? 15.492 21.328 59.281 1 28.12 42 GLN B CA 1
ATOM 1776 C C . GLN B 1 42 ? 13.969 21.25 59.188 1 28.12 42 GLN B C 1
ATOM 1778 O O . GLN B 1 42 ? 13.297 21.062 60.188 1 28.12 42 GLN B O 1
ATOM 1783 N N . HIS B 1 43 ? 13.312 22.172 58.438 1 31.7 43 HIS B N 1
ATOM 1784 C CA . HIS B 1 43 ? 11.898 21.812 58.312 1 31.7 43 HIS B CA 1
ATOM 1785 C C . HIS B 1 43 ? 11.734 20.469 57.594 1 31.7 43 HIS B C 1
ATOM 1787 O O . HIS B 1 43 ? 12.469 20.188 56.656 1 31.7 43 HIS B O 1
ATOM 1793 N N . PRO B 1 44 ? 11.164 19.422 58.219 1 32.25 44 PRO B N 1
ATOM 1794 C CA . PRO B 1 44 ? 10.883 18.141 57.562 1 32.25 44 PRO B CA 1
ATOM 1795 C C . PRO B 1 44 ? 10.109 18.297 56.25 1 32.25 44 PRO B C 1
ATOM 1797 O O . PRO B 1 44 ? 9.039 18.906 56.25 1 32.25 44 PRO B O 1
ATOM 1800 N N . GLN B 1 45 ? 10.875 18.609 55.125 1 30.38 45 GLN B N 1
ATOM 1801 C CA . GLN B 1 45 ? 10.195 18.656 53.844 1 30.38 45 GLN B CA 1
ATOM 1802 C C . GLN B 1 45 ? 9.445 17.344 53.562 1 30.38 45 GLN B C 1
ATOM 1804 O O . GLN B 1 45 ? 10.031 16.266 53.594 1 30.38 45 GLN B O 1
ATOM 1809 N N . THR B 1 46 ? 8.211 17.266 54.031 1 41 46 THR B N 1
ATOM 1810 C CA . THR B 1 46 ? 7.332 16.203 53.531 1 41 46 THR B CA 1
ATOM 1811 C C . THR B 1 46 ? 7.344 16.156 52 1 41 46 THR B C 1
ATOM 1813 O O . THR B 1 46 ? 6.855 17.078 51.344 1 41 46 THR B O 1
ATOM 1816 N N . GLY B 1 47 ? 8.477 15.742 51.5 1 38.03 47 GLY B N 1
ATOM 1817 C CA . GLY B 1 47 ? 8.531 15.547 50.062 1 38.03 47 GLY B CA 1
ATOM 1818 C C . GLY B 1 47 ? 7.348 14.766 49.5 1 38.03 47 GLY B C 1
ATOM 1819 O O . GLY B 1 47 ? 7.207 13.57 49.781 1 38.03 47 GLY B O 1
ATOM 1820 N N . GLU B 1 48 ? 6.152 15.43 49.406 1 46.97 48 GLU B N 1
ATOM 1821 C CA . GLU B 1 48 ? 5.121 14.742 48.625 1 46.97 48 GLU B CA 1
ATOM 1822 C C . GLU B 1 48 ? 5.695 14.156 47.344 1 46.97 48 GLU B C 1
ATOM 1824 O O . GLU B 1 48 ? 6.289 14.875 46.531 1 46.97 48 GLU B O 1
ATOM 1829 N N . VAL B 1 49 ? 6.113 12.891 47.406 1 44.69 49 VAL B N 1
ATOM 1830 C CA . VAL B 1 49 ? 6.43 12.172 46.188 1 44.69 49 VAL B CA 1
ATOM 1831 C C . VAL B 1 49 ? 5.422 12.539 45.094 1 44.69 49 VAL B C 1
ATOM 1833 O O . VAL B 1 49 ? 4.211 12.477 45.312 1 44.69 49 VAL B O 1
ATOM 1836 N N . PRO B 1 50 ? 5.891 13.383 44.156 1 44.25 50 PRO B N 1
ATOM 1837 C CA . PRO B 1 50 ? 4.906 13.586 43.094 1 44.25 50 PRO B CA 1
ATOM 1838 C C . PRO B 1 50 ? 4.234 12.289 42.656 1 44.25 50 PRO B C 1
ATOM 1840 O O . PRO B 1 50 ? 4.914 11.289 42.438 1 44.25 50 PRO B O 1
ATOM 1843 N N . GLN B 1 51 ? 2.994 12.008 43.094 1 48.31 51 GLN B N 1
ATOM 1844 C CA . GLN B 1 51 ? 2.223 10.898 42.531 1 48.31 51 GLN B CA 1
ATOM 1845 C C . GLN B 1 51 ? 2.41 10.797 41.031 1 48.31 51 GLN B C 1
ATOM 1847 O O . GLN B 1 51 ? 2.568 11.812 40.344 1 48.31 51 GLN B O 1
ATOM 1852 N N . PRO B 1 52 ? 2.918 9.664 40.5 1 43.78 52 PRO B N 1
ATOM 1853 C CA . PRO B 1 52 ? 2.934 9.562 39.031 1 43.78 52 PRO B CA 1
ATOM 1854 C C . PRO B 1 52 ? 1.712 10.211 38.406 1 43.78 52 PRO B C 1
ATOM 1856 O O . PRO B 1 52 ? 0.61 10.148 38.938 1 43.78 52 PRO B O 1
ATOM 1859 N N . THR B 1 53 ? 1.895 11.328 37.688 1 41 53 THR B N 1
ATOM 1860 C CA . THR B 1 53 ? 0.773 11.852 36.938 1 41 53 THR B CA 1
ATOM 1861 C C . THR B 1 53 ? -0.072 10.703 36.375 1 41 53 THR B C 1
ATOM 1863 O O . THR B 1 53 ? 0.461 9.75 35.781 1 41 53 THR B O 1
ATOM 1866 N N . ALA B 1 54 ? -1.264 10.445 36.812 1 45.84 54 ALA B N 1
ATOM 1867 C CA . ALA B 1 54 ? -2.223 9.484 36.281 1 45.84 54 ALA B CA 1
ATOM 1868 C C . ALA B 1 54 ? -2.076 9.359 34.75 1 45.84 54 ALA B C 1
ATOM 1870 O O . ALA B 1 54 ? -1.98 10.359 34.062 1 45.84 54 ALA B O 1
ATOM 1871 N N . GLU B 1 55 ? -1.344 8.336 34.281 1 47.88 55 GLU B N 1
ATOM 1872 C CA . GLU B 1 55 ? -1.467 8.062 32.844 1 47.88 55 GLU B CA 1
ATOM 1873 C C . GLU B 1 55 ? -2.781 8.602 32.281 1 47.88 55 GLU B C 1
ATOM 1875 O O . GLU B 1 55 ? -3.848 8.359 32.844 1 47.88 55 GLU B O 1
ATOM 1880 N N . GLU B 1 56 ? -2.787 9.789 31.672 1 52.47 56 GLU B N 1
ATOM 1881 C CA . GLU B 1 56 ? -4.012 10.242 31.016 1 52.47 56 GLU B CA 1
ATOM 1882 C C . GLU B 1 56 ? -4.797 9.07 30.453 1 52.47 56 GLU B C 1
ATOM 1884 O O . GLU B 1 56 ? -4.211 8.141 29.891 1 52.47 56 GLU B O 1
ATOM 1889 N N . PRO B 1 57 ? -5.902 8.844 30.922 1 53.62 57 PRO B N 1
ATOM 1890 C CA . PRO B 1 57 ? -6.652 7.684 30.438 1 53.62 57 PRO B CA 1
ATOM 1891 C C . PRO B 1 57 ? -6.574 7.523 28.922 1 53.62 57 PRO B C 1
ATOM 1893 O O . PRO B 1 57 ? -6.719 8.508 28.188 1 53.62 57 PRO B O 1
ATOM 1896 N N . ALA B 1 58 ? -6.004 6.523 28.594 1 57.09 58 ALA B N 1
ATOM 1897 C CA . ALA B 1 58 ? -5.996 6.133 27.188 1 57.09 58 ALA B CA 1
ATOM 1898 C C . ALA B 1 58 ? -7.391 6.25 26.578 1 57.09 58 ALA B C 1
ATOM 1900 O O . ALA B 1 58 ? -8.328 5.594 27.031 1 57.09 58 ALA B O 1
ATOM 1901 N N . VAL B 1 59 ? -7.844 7.547 26.109 1 64.06 59 VAL B N 1
ATOM 1902 C CA . VAL B 1 59 ? -9.125 7.723 25.422 1 64.06 59 VAL B CA 1
ATOM 1903 C C . VAL B 1 59 ? -9.383 6.531 24.5 1 64.06 59 VAL B C 1
ATOM 1905 O O . VAL B 1 59 ? -8.523 6.164 23.688 1 64.06 59 VAL B O 1
ATOM 1908 N N . LYS B 1 60 ? -10.344 5.699 24.781 1 79.06 60 LYS B N 1
ATOM 1909 C CA . LYS B 1 60 ? -10.734 4.574 23.938 1 79.06 60 LYS B CA 1
ATOM 1910 C C . LYS B 1 60 ? -11.234 5.059 22.578 1 79.06 60 LYS B C 1
ATOM 1912 O O . LYS B 1 60 ? -12.25 5.75 22.484 1 79.06 60 LYS B O 1
ATOM 1917 N N . ARG B 1 61 ? -10.531 4.965 21.531 1 88.19 61 ARG B N 1
ATOM 1918 C CA . ARG B 1 61 ? -10.898 5.41 20.188 1 88.19 61 ARG B CA 1
ATOM 1919 C C . ARG B 1 61 ? -11.516 4.273 19.375 1 88.19 61 ARG B C 1
ATOM 1921 O O . ARG B 1 61 ? -11.133 3.113 19.547 1 88.19 61 ARG B O 1
ATOM 1928 N N . GLU B 1 62 ? -12.5 4.715 18.609 1 91.19 62 GLU B N 1
ATOM 1929 C CA . GLU B 1 62 ? -13.062 3.805 17.609 1 91.19 62 GLU B CA 1
ATOM 1930 C C . GLU B 1 62 ? -12.523 4.113 16.219 1 91.19 62 GLU B C 1
ATOM 1932 O O . GLU B 1 62 ? -12.062 5.227 15.953 1 91.19 62 GLU B O 1
ATOM 1937 N N . VAL B 1 63 ? -12.57 3.061 15.406 1 93.31 63 VAL B N 1
ATOM 1938 C CA . VAL B 1 63 ? -12.195 3.271 14.016 1 93.31 63 VAL B CA 1
ATOM 1939 C C . VAL B 1 63 ? -13.109 4.32 13.383 1 93.31 63 VAL B C 1
ATOM 1941 O O . VAL B 1 63 ? -14.32 4.305 13.602 1 93.31 63 VAL B O 1
ATOM 1944 N N . LEU B 1 64 ? -12.586 5.191 12.617 1 94.62 64 LEU B N 1
ATOM 1945 C CA . LEU B 1 64 ? -13.312 6.281 11.969 1 94.62 64 LEU B CA 1
ATOM 1946 C C . LEU B 1 64 ? -14.234 5.746 10.875 1 94.62 64 LEU B C 1
ATOM 1948 O O . LEU B 1 64 ? -13.875 4.809 10.164 1 94.62 64 LEU B O 1
ATOM 1952 N N . ALA B 1 65 ? -15.352 6.406 10.781 1 92.44 65 ALA B N 1
ATOM 1953 C CA . ALA B 1 65 ? -16.203 6.109 9.633 1 92.44 65 ALA B CA 1
ATOM 1954 C C . ALA B 1 65 ? -15.578 6.621 8.336 1 92.44 65 ALA B C 1
ATOM 1956 O O . ALA B 1 65 ? -14.938 7.676 8.32 1 92.44 65 ALA B O 1
ATOM 1957 N N . PRO B 1 66 ? -15.758 5.941 7.199 1 92.69 66 PRO B N 1
ATOM 1958 C CA . PRO B 1 66 ? -15.219 6.414 5.922 1 92.69 66 PRO B CA 1
ATOM 1959 C C . PRO B 1 66 ? -15.758 7.785 5.523 1 92.69 66 PRO B C 1
ATOM 1961 O O . PRO B 1 66 ? -16.922 8.102 5.812 1 92.69 66 PRO B O 1
ATOM 1964 N N . VAL B 1 67 ? -14.867 8.492 4.906 1 86.38 67 VAL B N 1
ATOM 1965 C CA . VAL B 1 67 ? -15.297 9.742 4.285 1 86.38 67 VAL B CA 1
ATOM 1966 C C . VAL B 1 67 ? -16.125 9.445 3.043 1 86.38 67 VAL B C 1
ATOM 1968 O O . VAL B 1 67 ? -15.758 8.602 2.227 1 86.38 67 VAL B O 1
ATOM 1971 N N . VAL B 1 68 ? -17.188 10.172 2.775 1 80.5 68 VAL B N 1
ATOM 1972 C CA . VAL B 1 68 ? -18.078 9.938 1.646 1 80.5 68 VAL B CA 1
ATOM 1973 C C . VAL B 1 68 ? -17.922 11.055 0.621 1 80.5 68 VAL B C 1
ATOM 1975 O O . VAL B 1 68 ? -17.812 12.227 0.987 1 80.5 68 VAL B O 1
ATOM 1978 N N . PRO B 1 69 ? -17.828 10.68 -0.71 1 82.31 69 PRO B N 1
ATOM 1979 C CA . PRO B 1 69 ? -18.031 9.344 -1.269 1 82.31 69 PRO B CA 1
ATOM 1980 C C . PRO B 1 69 ? -16.781 8.461 -1.114 1 82.31 69 PRO B C 1
ATOM 1982 O O . PRO B 1 69 ? -15.656 8.953 -1.162 1 82.31 69 PRO B O 1
ATOM 1985 N N . SER B 1 70 ? -17.094 7.094 -1.062 1 83.12 70 SER B N 1
ATOM 1986 C CA . SER B 1 70 ? -16.016 6.137 -0.873 1 83.12 70 SER B CA 1
ATOM 1987 C C . SER B 1 70 ? -15.539 5.566 -2.205 1 83.12 70 SER B C 1
ATOM 1989 O O . SER B 1 70 ? -16.328 5.445 -3.15 1 83.12 70 SER B O 1
ATOM 1991 N N . MET B 1 71 ? -14.266 5.211 -2.191 1 90.44 71 MET B N 1
ATOM 1992 C CA . MET B 1 71 ? -13.695 4.543 -3.357 1 90.44 71 MET B CA 1
ATOM 1993 C C . MET B 1 71 ? -14.203 3.107 -3.461 1 90.44 71 MET B C 1
ATOM 1995 O O . MET B 1 71 ? -14.414 2.445 -2.443 1 90.44 71 MET B O 1
ATOM 1999 N N . THR B 1 72 ? -14.367 2.664 -4.695 1 96.5 72 THR B N 1
ATOM 2000 C CA . THR B 1 72 ? -14.711 1.265 -4.906 1 96.5 72 THR B CA 1
ATOM 2001 C C . THR B 1 72 ? -13.461 0.39 -4.918 1 96.5 72 THR B C 1
ATOM 2003 O O . THR B 1 72 ? -13.555 -0.837 -4.84 1 96.5 72 THR B O 1
ATOM 2006 N N . THR B 1 73 ? -12.383 0.999 -4.938 1 98 73 THR B N 1
ATOM 2007 C CA . THR B 1 73 ? -11.086 0.351 -5.094 1 98 73 THR B CA 1
ATOM 2008 C C . THR B 1 73 ? -10.867 -0.691 -4 1 98 73 THR B C 1
ATOM 2010 O O . THR B 1 73 ? -11.18 -0.448 -2.832 1 98 73 THR B O 1
ATOM 2013 N N . ILE B 1 74 ? -10.391 -1.861 -4.363 1 98.81 74 ILE B N 1
ATOM 2014 C CA . ILE B 1 74 ? -9.945 -2.902 -3.445 1 98.81 74 ILE B CA 1
ATOM 2015 C C . ILE B 1 74 ? -8.422 -2.982 -3.453 1 98.81 74 ILE B C 1
ATOM 2017 O O . ILE B 1 74 ? -7.805 -3.119 -4.512 1 98.81 74 ILE B O 1
ATOM 2021 N N . THR B 1 75 ? -7.809 -2.861 -2.309 1 98.88 75 THR B N 1
ATOM 2022 C CA . THR B 1 75 ? -6.367 -3.023 -2.164 1 98.88 75 THR B CA 1
ATOM 2023 C C . THR B 1 75 ? -6.043 -4.23 -1.291 1 98.88 75 THR B C 1
ATOM 2025 O O . THR B 1 75 ? -6.574 -4.367 -0.188 1 98.88 75 THR B O 1
ATOM 2028 N N . PHE B 1 76 ? -5.219 -5.156 -1.796 1 98.88 76 PHE B N 1
ATOM 2029 C CA . PHE B 1 76 ? -4.637 -6.246 -1.019 1 98.88 76 PHE B CA 1
ATOM 2030 C C . PHE B 1 76 ? -3.268 -5.855 -0.479 1 98.88 76 PHE B C 1
ATOM 2032 O O . PHE B 1 76 ? -2.398 -5.418 -1.236 1 98.88 76 PHE B O 1
ATOM 2039 N N . LEU B 1 77 ? -3.092 -5.93 0.774 1 98.75 77 LEU B N 1
ATOM 2040 C CA . LEU B 1 77 ? -1.773 -5.98 1.396 1 98.75 77 LEU B CA 1
ATOM 2041 C C . LEU B 1 77 ? -1.42 -7.406 1.806 1 98.75 77 LEU B C 1
ATOM 2043 O O . LEU B 1 77 ? -2.098 -8 2.646 1 98.75 77 LEU B O 1
ATOM 2047 N N . ILE B 1 78 ? -0.342 -7.918 1.231 1 98.25 78 ILE B N 1
ATOM 2048 C CA . ILE B 1 78 ? -0.012 -9.328 1.422 1 98.25 78 ILE B CA 1
ATOM 2049 C C . ILE B 1 78 ? 1.401 -9.453 1.985 1 98.25 78 ILE B C 1
ATOM 2051 O O . ILE B 1 78 ? 2.318 -8.758 1.544 1 98.25 78 ILE B O 1
ATOM 2055 N N . THR B 1 79 ? 1.561 -10.281 2.939 1 97.62 79 THR B N 1
ATOM 2056 C CA . THR B 1 79 ? 2.875 -10.68 3.436 1 97.62 79 THR B CA 1
ATOM 2057 C C . THR B 1 79 ? 3.109 -12.172 3.225 1 97.62 79 THR B C 1
ATOM 2059 O O . THR B 1 79 ? 2.285 -12.992 3.619 1 97.62 79 THR B O 1
ATOM 2062 N N . LEU B 1 80 ? 4.203 -12.469 2.633 1 97.31 80 LEU B N 1
ATOM 2063 C CA . LEU B 1 80 ? 4.598 -13.844 2.35 1 97.31 80 LEU B CA 1
ATOM 2064 C C . LEU B 1 80 ? 5.914 -14.188 3.035 1 97.31 80 LEU B C 1
ATOM 2066 O O . LEU B 1 80 ? 6.836 -13.367 3.066 1 97.31 80 LEU B O 1
ATOM 2070 N N . ASN B 1 81 ? 6.02 -15.336 3.539 1 96.5 81 ASN B N 1
ATOM 2071 C CA . ASN B 1 81 ? 7.293 -15.867 4.016 1 96.5 81 ASN B CA 1
ATOM 2072 C C . ASN B 1 81 ? 8.023 -16.656 2.924 1 96.5 81 ASN B C 1
ATOM 2074 O O . ASN B 1 81 ? 7.414 -17.469 2.227 1 96.5 81 ASN B O 1
ATOM 2078 N N . ILE B 1 82 ? 9.297 -16.391 2.766 1 97.81 82 ILE B N 1
ATOM 2079 C CA . ILE B 1 82 ? 10.109 -17.156 1.837 1 97.81 82 ILE B CA 1
ATOM 2080 C C . ILE B 1 82 ? 10.523 -18.484 2.492 1 97.81 82 ILE B C 1
ATOM 2082 O O . ILE B 1 82 ? 11.086 -18.484 3.592 1 97.81 82 ILE B O 1
ATOM 2086 N N . GLN B 1 83 ? 10.281 -19.562 1.808 1 96.88 83 GLN B N 1
ATOM 2087 C CA . GLN B 1 83 ? 10.609 -20.875 2.355 1 96.88 83 GLN B CA 1
ATOM 2088 C C . GLN B 1 83 ? 12.117 -21.047 2.49 1 96.88 83 GLN B C 1
ATOM 2090 O O . GLN B 1 83 ? 12.883 -20.562 1.654 1 96.88 83 GLN B O 1
ATOM 2095 N N . PRO B 1 84 ? 12.539 -21.781 3.486 1 94.56 84 PRO B N 1
ATOM 2096 C CA . PRO B 1 84 ? 13.977 -22.016 3.668 1 94.56 84 PRO B CA 1
ATOM 2097 C C . PRO B 1 84 ? 14.625 -22.672 2.451 1 94.56 84 PRO B C 1
ATOM 2099 O O . PRO B 1 84 ? 15.797 -22.406 2.166 1 94.56 84 PRO B O 1
ATOM 2102 N N . THR B 1 85 ? 13.938 -23.438 1.682 1 94.25 85 THR B N 1
ATOM 2103 C CA . THR B 1 85 ? 14.477 -24.188 0.55 1 94.25 85 THR B CA 1
ATOM 2104 C C . THR B 1 85 ? 14.312 -23.391 -0.746 1 94.25 85 THR B C 1
ATOM 2106 O O . THR B 1 85 ? 14.672 -23.875 -1.821 1 94.25 85 THR B O 1
ATOM 2109 N N . ALA B 1 86 ? 13.773 -22.219 -0.634 1 96.88 86 ALA B N 1
ATOM 2110 C CA . ALA B 1 86 ? 13.469 -21.422 -1.829 1 96.88 86 ALA B CA 1
ATOM 2111 C C . ALA B 1 86 ? 14.75 -21 -2.543 1 96.88 86 ALA B C 1
ATOM 2113 O O . ALA B 1 86 ? 15.781 -20.797 -1.904 1 96.88 86 ALA B O 1
ATOM 2114 N N . GLU B 1 87 ? 14.594 -20.891 -3.812 1 95 87 GLU B N 1
ATOM 2115 C CA . GLU B 1 87 ? 15.703 -20.438 -4.66 1 95 87 GLU B CA 1
ATOM 2116 C C . GLU B 1 87 ? 15.531 -18.984 -5.074 1 95 87 GLU B C 1
ATOM 2118 O O . GLU B 1 87 ? 14.539 -18.625 -5.715 1 95 87 GLU B O 1
ATOM 2123 N N . THR B 1 88 ? 16.516 -18.203 -4.836 1 93.56 88 THR B N 1
ATOM 2124 C CA . THR B 1 88 ? 16.469 -16.766 -5.035 1 93.56 88 THR B CA 1
ATOM 2125 C C . THR B 1 88 ? 16.141 -16.438 -6.488 1 93.56 88 THR B C 1
ATOM 2127 O O . THR B 1 88 ? 15.25 -15.625 -6.758 1 93.56 88 THR B O 1
ATOM 2130 N N . GLU B 1 89 ? 16.828 -17.031 -7.434 1 94.12 89 GLU B N 1
ATOM 2131 C CA . GLU B 1 89 ? 16.641 -16.703 -8.844 1 94.12 89 GLU B CA 1
ATOM 2132 C C . GLU B 1 89 ? 15.25 -17.125 -9.32 1 94.12 89 GLU B C 1
ATOM 2134 O O . GLU B 1 89 ? 14.633 -16.438 -10.141 1 94.12 89 GLU B O 1
ATOM 2139 N N . LYS B 1 90 ? 14.844 -18.234 -8.844 1 95.69 90 LYS B N 1
ATOM 2140 C CA . LYS B 1 90 ? 13.5 -18.688 -9.188 1 95.69 90 LYS B CA 1
ATOM 2141 C C . LYS B 1 90 ? 12.445 -17.719 -8.68 1 95.69 90 LYS B C 1
ATOM 2143 O O . LYS B 1 90 ? 11.484 -17.406 -9.391 1 95.69 90 LYS B O 1
ATOM 2148 N N . ILE B 1 91 ? 12.602 -17.234 -7.473 1 97.44 91 ILE B N 1
ATOM 2149 C CA . ILE B 1 91 ? 11.68 -16.266 -6.902 1 97.44 91 ILE B CA 1
ATOM 2150 C C . ILE B 1 91 ? 11.633 -15.016 -7.789 1 97.44 91 ILE B C 1
ATOM 2152 O O . ILE B 1 91 ? 10.555 -14.539 -8.133 1 97.44 91 ILE B O 1
ATOM 2156 N N . ARG B 1 92 ? 12.75 -14.531 -8.141 1 95.5 92 ARG B N 1
ATOM 2157 C CA . ARG B 1 92 ? 12.812 -13.312 -8.945 1 95.5 92 ARG B CA 1
ATOM 2158 C C . ARG B 1 92 ? 12.102 -13.492 -10.281 1 95.5 92 ARG B C 1
ATOM 2160 O O . ARG B 1 92 ? 11.352 -12.617 -10.711 1 95.5 92 ARG B O 1
ATOM 2167 N N . GLU B 1 93 ? 12.359 -14.617 -10.883 1 95.62 93 GLU B N 1
ATOM 2168 C CA . GLU B 1 93 ? 11.719 -14.906 -12.164 1 95.62 93 GLU B CA 1
ATOM 2169 C C . GLU B 1 93 ? 10.203 -14.992 -12.016 1 95.62 93 GLU B C 1
ATOM 2171 O O . GLU B 1 93 ? 9.469 -14.461 -12.844 1 95.62 93 GLU B O 1
ATOM 2176 N N . ILE B 1 94 ? 9.789 -15.625 -10.992 1 97.38 94 ILE B N 1
ATOM 2177 C CA . ILE B 1 94 ? 8.352 -15.781 -10.766 1 97.38 94 ILE B CA 1
ATOM 2178 C C . ILE B 1 94 ? 7.727 -14.414 -10.484 1 97.38 94 ILE B C 1
ATOM 2180 O O . ILE B 1 94 ? 6.637 -14.109 -10.977 1 97.38 94 ILE B O 1
ATOM 2184 N N . LEU B 1 95 ? 8.406 -13.594 -9.688 1 97.31 95 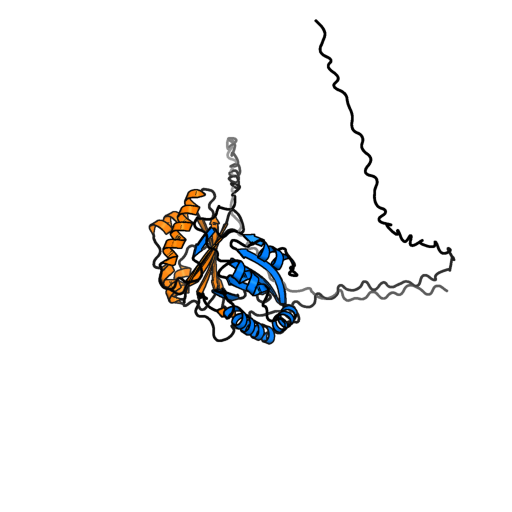LEU B N 1
ATOM 2185 C CA . LEU B 1 95 ? 7.906 -12.258 -9.391 1 97.31 95 LEU B CA 1
ATOM 2186 C C . LEU B 1 95 ? 7.652 -11.469 -10.672 1 97.31 95 LEU B C 1
ATOM 2188 O O . LEU B 1 95 ? 6.633 -10.789 -10.789 1 97.31 95 LEU B O 1
ATOM 2192 N N . ALA B 1 96 ? 8.57 -11.578 -11.578 1 96.19 96 ALA B N 1
ATOM 2193 C CA . ALA B 1 96 ? 8.422 -10.891 -12.859 1 96.19 96 ALA B CA 1
ATOM 2194 C C . ALA B 1 96 ? 7.203 -11.414 -13.625 1 96.19 96 ALA B C 1
ATOM 2196 O O . ALA B 1 96 ? 6.418 -10.633 -14.156 1 96.19 96 ALA B O 1
ATOM 2197 N N . GLN B 1 97 ? 7.051 -12.672 -13.633 1 96.75 97 GLN B N 1
ATOM 2198 C CA . GLN B 1 97 ? 5.945 -13.297 -14.352 1 96.75 97 GLN B CA 1
ATOM 2199 C C . GLN B 1 97 ? 4.605 -12.961 -13.711 1 96.75 97 GLN B C 1
ATOM 2201 O O . GLN B 1 97 ? 3.617 -12.727 -14.406 1 96.75 97 GLN B O 1
ATOM 2206 N N . LEU B 1 98 ? 4.586 -12.938 -12.406 1 97.12 98 LEU B N 1
ATOM 2207 C CA . LEU B 1 98 ? 3.363 -12.578 -11.695 1 97.12 98 LEU B CA 1
ATOM 2208 C C . LEU B 1 98 ? 2.932 -11.156 -12.031 1 97.12 98 LEU B C 1
ATOM 2210 O O . LEU B 1 98 ? 1.76 -10.914 -12.328 1 97.12 98 LEU B O 1
ATOM 2214 N N . ALA B 1 99 ? 3.869 -10.273 -11.969 1 96.75 99 ALA B N 1
ATOM 2215 C CA . ALA B 1 99 ? 3.555 -8.875 -12.266 1 96.75 99 ALA B CA 1
ATOM 2216 C C . ALA B 1 99 ? 2.984 -8.727 -13.672 1 96.75 99 ALA B C 1
ATOM 2218 O O . ALA B 1 99 ? 1.99 -8.031 -13.875 1 96.75 99 ALA B O 1
ATOM 2219 N N . GLN B 1 100 ? 3.605 -9.414 -14.617 1 95.75 100 GLN B N 1
ATOM 2220 C CA . GLN B 1 100 ? 3.141 -9.367 -16 1 95.75 100 GLN B CA 1
ATOM 2221 C C . GLN B 1 100 ? 1.744 -9.969 -16.141 1 95.75 100 GLN B C 1
ATOM 2223 O O . GLN B 1 100 ? 0.879 -9.406 -16.812 1 95.75 100 GLN B O 1
ATOM 2228 N N . SER B 1 101 ? 1.545 -11.062 -15.531 1 96.5 101 SER B N 1
ATOM 2229 C CA . SER B 1 101 ? 0.259 -11.75 -15.594 1 96.5 101 SER B CA 1
ATOM 2230 C C . SER B 1 101 ? -0.856 -10.891 -15.008 1 96.5 101 SER B C 1
ATOM 2232 O O . SER B 1 101 ? -1.939 -10.797 -15.586 1 96.5 101 SER B O 1
ATOM 2234 N N . VAL B 1 102 ? -0.653 -10.25 -13.805 1 97.06 102 VAL B N 1
ATOM 2235 C CA . VAL B 1 102 ? -1.677 -9.461 -13.125 1 97.06 102 VAL B CA 1
ATOM 2236 C C . VAL B 1 102 ? -1.959 -8.188 -13.914 1 97.06 102 VAL B C 1
ATOM 2238 O O . VAL B 1 102 ? -3.113 -7.77 -14.039 1 97.06 102 VAL B O 1
ATOM 2241 N N . ALA B 1 103 ? -0.931 -7.609 -14.5 1 96.69 103 ALA B N 1
ATOM 2242 C CA . ALA B 1 103 ? -1.064 -6.34 -15.211 1 96.69 103 ALA B CA 1
ATOM 2243 C C . ALA B 1 103 ? -2.074 -6.453 -16.344 1 96.69 103 ALA B C 1
ATOM 2245 O O . ALA B 1 103 ? -2.744 -5.477 -16.688 1 96.69 103 ALA B O 1
ATOM 2246 N N . ALA B 1 104 ? -2.197 -7.613 -16.875 1 96.44 104 ALA B N 1
ATOM 2247 C CA . ALA B 1 104 ? -3.02 -7.82 -18.062 1 96.44 104 ALA B CA 1
ATOM 2248 C C . ALA B 1 104 ? -4.473 -8.086 -17.688 1 96.44 104 ALA B C 1
ATOM 2250 O O . ALA B 1 104 ? -5.352 -8.109 -18.562 1 96.44 104 ALA B O 1
ATOM 2251 N N . LYS B 1 105 ? -4.766 -8.203 -16.453 1 97.69 105 LYS B N 1
ATOM 2252 C CA . LYS B 1 105 ? -6.109 -8.578 -16.031 1 97.69 105 LYS B CA 1
ATOM 2253 C C . LYS B 1 105 ? -7.027 -7.359 -15.977 1 97.69 105 LYS B C 1
ATOM 2255 O O . LYS B 1 105 ? -6.609 -6.277 -15.562 1 97.69 105 LYS B O 1
ATOM 2260 N N . PRO B 1 106 ? -8.297 -7.637 -16.312 1 98 106 PRO B N 1
ATOM 2261 C CA . PRO B 1 106 ? -9.234 -6.512 -16.25 1 98 106 PRO B CA 1
ATOM 2262 C C . PRO B 1 106 ? -9.375 -5.945 -14.828 1 98 106 PRO B C 1
ATOM 2264 O O . PRO B 1 106 ? -9.633 -6.695 -13.883 1 98 106 PRO B O 1
ATOM 2267 N N . GLY B 1 107 ? -9.188 -4.621 -14.719 1 98.31 107 GLY B N 1
ATOM 2268 C CA . GLY B 1 107 ? -9.414 -3.943 -13.453 1 98.31 107 GLY B CA 1
ATOM 2269 C C . GLY B 1 107 ? -8.203 -3.967 -12.539 1 98.31 107 GLY B C 1
ATOM 2270 O O . GLY B 1 107 ? -8.227 -3.395 -11.453 1 98.31 107 GLY B O 1
ATOM 2271 N N . ALA B 1 108 ? -7.105 -4.719 -12.93 1 98.44 108 ALA B N 1
ATOM 2272 C CA . ALA B 1 108 ? -5.859 -4.59 -12.18 1 98.44 108 ALA B CA 1
ATOM 2273 C C . ALA B 1 108 ? -5.258 -3.197 -12.359 1 98.44 108 ALA B C 1
ATOM 2275 O O . ALA B 1 108 ? -5.023 -2.752 -13.484 1 98.44 108 ALA B O 1
ATOM 2276 N N . SER B 1 109 ? -4.969 -2.512 -11.242 1 98.38 109 SER B N 1
ATOM 2277 C CA . SER B 1 109 ? -4.707 -1.086 -11.406 1 98.38 109 SER B CA 1
ATOM 2278 C C . SER B 1 109 ? -3.387 -0.688 -10.758 1 98.38 109 SER B C 1
ATOM 2280 O O . SER B 1 109 ? -2.846 0.383 -11.039 1 98.38 109 SER B O 1
ATOM 2282 N N . PHE B 1 110 ? -2.871 -1.393 -9.961 1 98.5 110 PHE B N 1
ATOM 2283 C CA . PHE B 1 110 ? -1.566 -1.138 -9.359 1 98.5 110 PHE B CA 1
ATOM 2284 C C . PHE B 1 110 ? -1.021 -2.395 -8.695 1 98.5 110 PHE B C 1
ATOM 2286 O O . PHE B 1 110 ? -1.781 -3.182 -8.125 1 98.5 110 PHE B O 1
ATOM 2293 N N . TYR B 1 111 ? 0.218 -2.639 -8.75 1 98.44 111 TYR B N 1
ATOM 2294 C CA . TYR B 1 111 ? 0.879 -3.848 -8.273 1 98.44 111 TYR B CA 1
ATOM 2295 C C . TYR B 1 111 ? 2.346 -3.578 -7.957 1 98.44 111 TYR B C 1
ATOM 2297 O O . TYR B 1 111 ? 3.104 -3.137 -8.82 1 98.44 111 TYR B O 1
ATOM 2305 N N . GLN B 1 112 ? 2.734 -3.889 -6.703 1 98.5 112 GLN B N 1
ATOM 2306 C CA . GLN B 1 112 ? 4.113 -3.646 -6.293 1 98.5 112 GLN B CA 1
ATOM 2307 C C . GLN B 1 112 ? 4.555 -4.641 -5.223 1 98.5 112 GLN B C 1
ATOM 2309 O O . GLN B 1 112 ? 3.848 -4.848 -4.234 1 98.5 112 GLN B O 1
ATOM 2314 N N . SER B 1 113 ? 5.707 -5.293 -5.418 1 98.5 113 SER B N 1
ATOM 2315 C CA . SER B 1 113 ? 6.32 -6.137 -4.402 1 98.5 113 SER B CA 1
ATOM 2316 C C . SER B 1 113 ? 7.598 -5.508 -3.854 1 98.5 113 SER B C 1
ATOM 2318 O O . SER B 1 113 ? 8.297 -4.785 -4.566 1 98.5 113 SER B O 1
ATOM 2320 N N . TYR B 1 114 ? 7.891 -5.742 -2.646 1 98.25 114 TYR B N 1
ATOM 2321 C CA . TYR B 1 114 ? 9.047 -5.199 -1.947 1 98.25 114 TYR B CA 1
ATOM 2322 C C . TYR B 1 114 ? 9.391 -6.039 -0.722 1 98.25 114 TYR B C 1
ATOM 2324 O O . TYR B 1 114 ? 8.656 -6.969 -0.376 1 98.25 114 TYR B O 1
ATOM 2332 N N . GLN B 1 115 ? 10.547 -5.734 -0.101 1 98.19 115 GLN B N 1
ATOM 2333 C CA . GLN B 1 115 ? 10.984 -6.449 1.096 1 98.19 115 GLN B CA 1
ATOM 2334 C C . GLN B 1 115 ? 11.383 -5.473 2.201 1 98.19 115 GLN B C 1
ATOM 2336 O O . GLN B 1 115 ? 12.258 -4.629 2.008 1 98.19 115 GLN B O 1
ATOM 2341 N N . LYS B 1 116 ? 10.727 -5.66 3.316 1 97 116 LYS B N 1
ATOM 2342 C CA . LYS B 1 116 ? 11.211 -5 4.527 1 97 116 LYS B CA 1
ATOM 2343 C C . LYS B 1 116 ? 12.25 -5.859 5.246 1 97 116 LYS B C 1
ATOM 2345 O O . LYS B 1 116 ? 13.117 -5.336 5.941 1 97 116 LYS B O 1
ATOM 2350 N N . ARG B 1 117 ? 12.07 -7.109 5.125 1 97.19 117 ARG B N 1
ATOM 2351 C CA . ARG B 1 117 ? 12.969 -8.125 5.656 1 97.19 117 ARG B CA 1
ATOM 2352 C C . ARG B 1 117 ? 13.414 -9.094 4.562 1 97.19 117 ARG B C 1
ATOM 2354 O O . ARG B 1 117 ? 12.641 -9.398 3.65 1 97.19 117 ARG B O 1
ATOM 2361 N N . PRO B 1 118 ? 14.555 -9.672 4.738 1 96.38 118 PRO B N 1
ATOM 2362 C CA . PRO B 1 118 ? 15.062 -10.539 3.67 1 96.38 118 PRO B CA 1
ATOM 2363 C C . PRO B 1 118 ? 14.281 -11.844 3.553 1 96.38 118 PRO B C 1
ATOM 2365 O O . PRO B 1 118 ? 14.344 -12.516 2.518 1 96.38 118 PRO B O 1
ATOM 2368 N N . ASP B 1 119 ? 13.594 -12.227 4.594 1 97.06 119 ASP B N 1
ATOM 2369 C CA . ASP B 1 119 ? 12.93 -13.531 4.57 1 97.06 119 ASP B CA 1
ATOM 2370 C C . ASP B 1 119 ? 11.445 -13.391 4.242 1 97.06 119 ASP B C 1
ATOM 2372 O O . ASP B 1 119 ? 10.688 -14.352 4.355 1 97.06 119 ASP B O 1
ATOM 2376 N N . GLN B 1 120 ? 11.031 -12.172 3.877 1 98 120 GLN B N 1
ATOM 2377 C CA . GLN B 1 120 ? 9.633 -11.938 3.531 1 98 120 GLN B CA 1
ATOM 2378 C C . GLN B 1 120 ? 9.516 -11.102 2.26 1 98 120 GLN B C 1
ATOM 2380 O O . GLN B 1 120 ? 10.422 -10.328 1.934 1 98 120 GLN B O 1
ATOM 2385 N N . ILE B 1 121 ? 8.445 -11.32 1.545 1 98.44 121 ILE B N 1
ATOM 2386 C CA . ILE B 1 121 ? 8.023 -10.453 0.444 1 98.44 121 ILE B CA 1
ATOM 2387 C C . ILE B 1 121 ? 6.641 -9.883 0.734 1 98.44 121 ILE B C 1
ATOM 2389 O O . ILE B 1 121 ? 5.754 -10.594 1.202 1 98.44 121 ILE B O 1
ATOM 2393 N N . GLU B 1 122 ? 6.496 -8.648 0.5 1 98.75 122 GLU B N 1
ATOM 2394 C CA . GLU B 1 122 ? 5.211 -7.984 0.667 1 98.75 122 GLU B CA 1
ATOM 2395 C C . GLU B 1 122 ? 4.688 -7.453 -0.665 1 98.75 122 GLU B C 1
ATOM 2397 O O . GLU B 1 122 ? 5.469 -7.133 -1.562 1 98.75 122 GLU B O 1
ATOM 2402 N N . PHE B 1 123 ? 3.354 -7.43 -0.795 1 98.75 123 PHE B N 1
ATOM 2403 C CA . PHE B 1 123 ? 2.697 -6.938 -2 1 98.75 123 PHE B CA 1
ATOM 2404 C C . PHE B 1 123 ? 1.669 -5.867 -1.657 1 98.75 123 PHE B C 1
ATOM 2406 O O . PHE B 1 123 ? 0.979 -5.965 -0.64 1 98.75 123 PHE B O 1
ATOM 2413 N N . ILE B 1 124 ? 1.594 -4.883 -2.492 1 98.88 124 ILE B N 1
ATOM 2414 C CA . ILE B 1 124 ? 0.423 -4.027 -2.656 1 98.88 124 ILE B CA 1
ATOM 2415 C C . ILE B 1 124 ? -0.241 -4.312 -4 1 98.88 124 ILE B C 1
ATOM 2417 O O . ILE B 1 124 ? 0.369 -4.117 -5.055 1 98.88 124 ILE B O 1
ATOM 2421 N N . GLU B 1 125 ? -1.46 -4.781 -3.99 1 98.81 125 GLU B N 1
ATOM 2422 C CA . GLU B 1 125 ? -2.234 -5.059 -5.195 1 98.81 125 GLU B CA 1
ATOM 2423 C C . GLU B 1 125 ? -3.561 -4.301 -5.188 1 98.81 125 GLU B C 1
ATOM 2425 O O . GLU B 1 125 ? -4.367 -4.465 -4.27 1 98.81 125 GLU B O 1
ATOM 2430 N N . THR B 1 126 ? -3.771 -3.568 -6.176 1 98.81 126 THR B N 1
ATOM 2431 C CA . THR B 1 126 ? -4.988 -2.762 -6.203 1 98.81 126 THR B CA 1
ATOM 2432 C C . THR B 1 126 ? -5.828 -3.096 -7.434 1 98.81 126 THR B C 1
ATOM 2434 O O . THR B 1 126 ? -5.297 -3.258 -8.531 1 98.81 126 THR B O 1
ATOM 2437 N N . PHE B 1 127 ? -7.07 -3.178 -7.207 1 98.81 127 PHE B N 1
ATOM 2438 C CA . PHE B 1 127 ? -8.047 -3.486 -8.242 1 98.81 127 PHE B CA 1
ATOM 2439 C C . PHE B 1 127 ? -9.164 -2.445 -8.258 1 98.81 127 PHE B C 1
ATOM 2441 O O . PHE B 1 127 ? -9.484 -1.852 -7.227 1 98.81 127 PHE B O 1
ATOM 2448 N N . ARG B 1 128 ? -9.75 -2.326 -9.352 1 98.25 128 ARG B N 1
ATOM 2449 C CA . ARG B 1 128 ? -10.766 -1.305 -9.586 1 98.25 128 ARG B CA 1
ATOM 2450 C C . ARG B 1 128 ? -11.922 -1.448 -8.609 1 98.25 128 ARG B C 1
ATOM 2452 O O . ARG B 1 128 ? -12.461 -0.449 -8.125 1 98.25 128 ARG B O 1
ATOM 2459 N N . ASP B 1 129 ? -12.344 -2.66 -8.367 1 98.31 129 ASP B N 1
ATOM 2460 C CA . ASP B 1 129 ? -13.461 -2.975 -7.484 1 98.31 129 ASP B CA 1
ATOM 2461 C C . ASP B 1 129 ? -13.438 -4.441 -7.062 1 98.31 129 ASP B C 1
ATOM 2463 O O . ASP B 1 129 ? -12.5 -5.172 -7.391 1 98.31 129 ASP B O 1
ATOM 2467 N N . SER B 1 130 ? -14.438 -4.816 -6.324 1 98.56 130 SER B N 1
ATOM 2468 C CA . SER B 1 130 ? -14.508 -6.176 -5.797 1 98.56 130 SER B CA 1
ATOM 2469 C C . SER B 1 130 ? -14.625 -7.199 -6.922 1 98.56 130 SER B C 1
ATOM 2471 O O . SER B 1 130 ? -14.078 -8.297 -6.82 1 98.56 130 SER B O 1
ATOM 2473 N N . ASP B 1 131 ? -15.328 -6.863 -7.984 1 98.62 131 ASP B N 1
ATOM 2474 C CA . ASP B 1 131 ? -15.469 -7.789 -9.102 1 98.62 131 ASP B CA 1
ATOM 2475 C C . ASP B 1 131 ? -14.125 -8.055 -9.766 1 98.62 131 ASP B C 1
ATOM 2477 O O . ASP B 1 131 ? -13.805 -9.203 -10.102 1 98.62 131 ASP B O 1
ATOM 2481 N N . ALA B 1 132 ? -13.391 -7.055 -9.969 1 98.75 132 ALA B N 1
ATOM 2482 C CA . ALA B 1 132 ? -12.062 -7.207 -10.57 1 98.75 132 ALA B CA 1
ATOM 2483 C C . ALA B 1 132 ? -11.156 -8.047 -9.68 1 98.75 132 ALA B C 1
ATOM 2485 O O . ALA B 1 132 ? -10.406 -8.898 -10.172 1 98.75 132 ALA B O 1
ATOM 2486 N N . ALA B 1 133 ? -11.133 -7.766 -8.367 1 98.69 133 ALA B N 1
ATOM 2487 C CA . ALA B 1 133 ? -10.328 -8.539 -7.422 1 98.69 133 ALA B CA 1
ATOM 2488 C C . ALA B 1 133 ? -10.734 -10.008 -7.43 1 98.69 133 ALA B C 1
ATOM 2490 O O . ALA B 1 133 ? -9.875 -10.891 -7.406 1 98.69 133 ALA B O 1
ATOM 2491 N N . LEU B 1 134 ? -12.016 -10.242 -7.441 1 98.56 134 LEU B N 1
ATOM 2492 C CA . LEU B 1 134 ? -12.523 -11.602 -7.512 1 98.56 134 LEU B CA 1
ATOM 2493 C C . LEU B 1 134 ? -12.055 -12.297 -8.789 1 98.56 134 LEU B C 1
ATOM 2495 O O . LEU B 1 134 ? -11.609 -13.445 -8.75 1 98.56 134 LEU B O 1
ATOM 2499 N N . TRP B 1 135 ? -12.164 -11.641 -9.898 1 98.25 135 TRP B N 1
ATOM 2500 C CA . TRP B 1 135 ? -11.711 -12.172 -11.172 1 98.25 135 TRP B CA 1
ATOM 2501 C C . TRP B 1 135 ? -10.234 -12.539 -11.125 1 98.25 135 TRP B C 1
ATOM 2503 O O . TRP B 1 135 ? -9.828 -13.594 -11.609 1 98.25 135 TRP B O 1
ATOM 2513 N N . HIS B 1 136 ? -9.422 -11.688 -10.539 1 98.19 136 HIS B N 1
ATOM 2514 C CA . HIS B 1 136 ? -8 -11.938 -10.352 1 98.19 136 HIS B CA 1
ATOM 2515 C C . HIS B 1 136 ? -7.77 -13.266 -9.641 1 98.19 136 HIS B C 1
ATOM 2517 O O . HIS B 1 136 ? -6.973 -14.094 -10.094 1 98.19 136 HIS B O 1
ATOM 2523 N N . LEU B 1 137 ? -8.484 -13.492 -8.562 1 96.94 137 LEU B N 1
ATOM 2524 C CA . LEU B 1 137 ? -8.305 -14.695 -7.754 1 96.94 137 LEU B CA 1
ATOM 2525 C C . LEU B 1 137 ? -8.781 -15.938 -8.5 1 96.94 137 LEU B C 1
ATOM 2527 O O . LEU B 1 137 ? -8.195 -17.016 -8.367 1 96.94 137 LEU B O 1
ATOM 2531 N N . GLN B 1 138 ? -9.742 -15.75 -9.352 1 96.75 138 GLN B N 1
ATOM 2532 C CA . GLN B 1 138 ? -10.359 -16.891 -10.031 1 96.75 138 GLN B CA 1
ATOM 2533 C C . GLN B 1 138 ? -9.648 -17.188 -11.344 1 96.75 138 GLN B C 1
ATOM 2535 O O . GLN B 1 138 ? -9.859 -18.25 -11.938 1 96.75 138 GLN B O 1
ATOM 2540 N N . ASN B 1 139 ? -8.789 -16.328 -11.844 1 97.06 139 ASN B N 1
ATOM 2541 C CA . ASN B 1 139 ? -8.125 -16.484 -13.133 1 97.06 139 ASN B CA 1
ATOM 2542 C C . ASN B 1 139 ? -6.609 -16.406 -12.992 1 97.06 139 ASN B C 1
ATOM 2544 O O . ASN B 1 139 ? -5.949 -15.695 -13.758 1 97.06 139 ASN B O 1
ATOM 2548 N N . GLN B 1 140 ? -6.141 -17.125 -12.047 1 94.31 140 GLN B N 1
ATOM 2549 C CA . GLN B 1 140 ? -4.695 -17.234 -11.875 1 94.31 140 GLN B CA 1
ATOM 2550 C C . GLN B 1 140 ? -4.105 -18.281 -12.812 1 94.31 140 GLN B C 1
ATOM 2552 O O . GLN B 1 140 ? -4.766 -19.266 -13.148 1 94.31 140 GLN B O 1
ATOM 2557 N N . ASP B 1 141 ? -2.916 -18 -13.32 1 94 141 ASP B N 1
ATOM 2558 C CA . ASP B 1 141 ? -2.158 -19.078 -13.953 1 94 141 ASP B CA 1
ATOM 2559 C C . ASP B 1 141 ? -1.848 -20.188 -12.961 1 94 141 ASP B C 1
ATOM 2561 O O . ASP B 1 141 ? -0.993 -20.031 -12.086 1 94 141 ASP B O 1
ATOM 2565 N N . GLN B 1 142 ? -2.412 -21.344 -13.195 1 93.38 142 GLN B N 1
ATOM 2566 C CA . GLN B 1 142 ? -2.361 -22.406 -12.195 1 93.38 142 GLN B CA 1
ATOM 2567 C C . GLN B 1 142 ? -0.953 -22.984 -12.078 1 93.38 142 GLN B C 1
ATOM 2569 O O . GLN B 1 142 ? -0.499 -23.297 -10.977 1 93.38 142 GLN B O 1
ATOM 2574 N N . ALA B 1 143 ? -0.351 -23.156 -13.156 1 95.25 143 ALA B N 1
ATOM 2575 C CA . ALA B 1 143 ? 1.005 -23.703 -13.125 1 95.25 143 ALA B CA 1
ATOM 2576 C C . ALA B 1 143 ? 1.964 -22.75 -12.414 1 95.25 143 ALA B C 1
ATOM 2578 O O . ALA B 1 143 ? 2.787 -23.188 -11.609 1 95.25 143 ALA B O 1
ATOM 2579 N N . LEU B 1 144 ? 1.835 -21.5 -12.711 1 96.25 144 LEU B N 1
ATOM 2580 C CA . LEU B 1 144 ? 2.686 -20.516 -12.07 1 96.25 144 LEU B CA 1
ATOM 2581 C C . LEU B 1 144 ? 2.383 -20.422 -10.578 1 96.25 144 LEU B C 1
ATOM 2583 O O . LEU B 1 144 ? 3.299 -20.328 -9.758 1 96.25 144 LEU B O 1
ATOM 2587 N N . ALA B 1 145 ? 1.112 -20.453 -10.227 1 93.62 145 ALA B N 1
ATOM 2588 C CA . ALA B 1 145 ? 0.705 -20.422 -8.82 1 93.62 145 ALA B CA 1
ATOM 2589 C C . ALA B 1 145 ? 1.266 -21.609 -8.062 1 93.62 145 ALA B C 1
ATOM 2591 O O . ALA B 1 145 ? 1.763 -21.469 -6.941 1 93.62 145 ALA B O 1
ATOM 2592 N N . ALA B 1 146 ? 1.206 -22.797 -8.633 1 93.62 146 ALA B N 1
ATOM 2593 C CA . ALA B 1 146 ? 1.738 -24 -8 1 93.62 146 ALA B CA 1
ATOM 2594 C C . ALA B 1 146 ? 3.236 -23.875 -7.746 1 93.62 146 ALA B C 1
ATOM 2596 O O . ALA B 1 146 ? 3.719 -24.188 -6.66 1 93.62 146 ALA B O 1
ATOM 2597 N N . LEU B 1 147 ? 3.906 -23.438 -8.773 1 95.81 147 LEU B N 1
ATOM 2598 C CA . LEU B 1 147 ? 5.34 -23.219 -8.633 1 95.81 147 LEU B CA 1
ATOM 2599 C C . LEU B 1 147 ? 5.617 -22.188 -7.539 1 95.81 147 LEU B C 1
ATOM 2601 O O . LEU B 1 147 ? 6.516 -22.375 -6.715 1 95.81 147 LEU B O 1
ATOM 2605 N N . TRP B 1 148 ? 4.875 -21.109 -7.48 1 96.56 148 TRP B N 1
ATOM 2606 C CA . TRP B 1 148 ? 5.043 -20.031 -6.523 1 96.56 148 TRP B CA 1
ATOM 2607 C C . TRP B 1 148 ? 4.914 -20.531 -5.09 1 96.56 148 TRP B C 1
ATOM 2609 O O . TRP B 1 148 ? 5.742 -20.219 -4.234 1 96.56 148 TRP B O 1
ATOM 2619 N N . PHE B 1 149 ? 3.949 -21.344 -4.844 1 94.12 149 PHE B N 1
ATOM 2620 C CA . PHE B 1 149 ? 3.658 -21.797 -3.49 1 94.12 149 PHE B CA 1
ATOM 2621 C C . PHE B 1 149 ? 4.668 -22.844 -3.043 1 94.12 149 PHE B C 1
ATOM 2623 O O . PHE B 1 149 ? 4.703 -23.219 -1.868 1 94.12 149 PHE B O 1
ATOM 2630 N N . THR B 1 150 ? 5.582 -23.344 -3.92 1 96.12 150 THR B N 1
ATOM 2631 C CA . THR B 1 150 ? 6.723 -24.141 -3.482 1 96.12 150 THR B CA 1
ATOM 2632 C C . THR B 1 150 ? 7.805 -23.266 -2.875 1 96.12 150 THR B C 1
ATOM 2634 O O . THR B 1 150 ? 8.68 -23.75 -2.154 1 96.12 150 THR B O 1
ATOM 2637 N N . GLN B 1 151 ? 7.77 -21.938 -3.223 1 97.69 151 GLN B N 1
ATOM 2638 C CA . GLN B 1 151 ? 8.836 -21.016 -2.826 1 97.69 151 GLN B CA 1
ATOM 2639 C C . GLN B 1 151 ? 8.422 -20.188 -1.609 1 97.69 151 GLN B C 1
ATOM 2641 O O . GLN B 1 151 ? 9.281 -19.734 -0.852 1 97.69 151 GLN B O 1
ATOM 2646 N N . ILE B 1 152 ? 7.09 -20.062 -1.448 1 96.69 152 ILE B N 1
ATOM 2647 C CA . ILE B 1 152 ? 6.613 -19.125 -0.434 1 96.69 152 ILE B CA 1
ATOM 2648 C C . ILE B 1 152 ? 5.457 -19.75 0.344 1 96.69 152 ILE B C 1
ATOM 2650 O O . ILE B 1 152 ? 4.871 -20.75 -0.096 1 96.69 152 ILE B O 1
ATOM 2654 N N . ALA B 1 153 ? 5.188 -19.141 1.533 1 93.81 153 ALA B N 1
ATOM 2655 C CA . ALA B 1 153 ? 3.988 -19.406 2.322 1 93.81 153 ALA B CA 1
ATOM 2656 C C . ALA B 1 153 ? 3.271 -18.094 2.68 1 93.81 153 ALA B C 1
ATOM 2658 O O . ALA B 1 153 ? 3.912 -17.109 3.031 1 93.81 153 ALA B O 1
ATOM 2659 N N . LEU B 1 154 ? 1.934 -18.125 2.572 1 94.62 154 LEU B N 1
ATOM 2660 C CA . LEU B 1 154 ? 1.13 -16.953 2.883 1 94.62 154 LEU B CA 1
ATOM 2661 C C . LEU B 1 154 ? 1.102 -16.688 4.387 1 94.62 154 LEU B C 1
ATOM 2663 O O . LEU B 1 154 ? 0.737 -17.578 5.164 1 94.62 154 LEU B O 1
ATOM 2667 N N . GLU B 1 155 ? 1.522 -15.562 4.844 1 94.38 155 GLU B N 1
ATOM 2668 C CA . GLU B 1 155 ? 1.457 -15.18 6.254 1 94.38 155 GLU B CA 1
ATOM 2669 C C . GLU B 1 155 ? 0.18 -14.398 6.555 1 94.38 155 GLU B C 1
ATOM 2671 O O . GLU B 1 155 ? -0.558 -14.742 7.48 1 94.38 155 GLU B O 1
ATOM 2676 N N . SER B 1 156 ? -0.076 -13.328 5.777 1 95.06 156 SER B N 1
ATOM 2677 C CA . SER B 1 156 ? -1.256 -12.516 6.043 1 95.06 156 SER B CA 1
ATOM 2678 C C . SER B 1 156 ? -1.76 -11.844 4.77 1 95.06 156 SER B C 1
ATOM 2680 O O . SER B 1 156 ? -0.98 -11.578 3.852 1 95.06 156 SER B O 1
ATOM 2682 N N . ILE B 1 157 ? -3.068 -11.562 4.793 1 97.5 157 ILE B N 1
ATOM 2683 C CA . ILE B 1 157 ? -3.725 -10.758 3.764 1 97.5 157 ILE B CA 1
ATOM 2684 C C . ILE B 1 157 ? -4.668 -9.758 4.422 1 97.5 157 ILE B C 1
ATOM 2686 O O . ILE B 1 157 ? -5.52 -10.133 5.23 1 97.5 157 ILE B O 1
ATOM 2690 N N . THR B 1 158 ? -4.5 -8.539 4.164 1 98 158 THR B N 1
ATOM 2691 C CA . THR B 1 158 ? -5.418 -7.465 4.527 1 98 158 THR B CA 1
ATOM 2692 C C . THR B 1 158 ? -6.102 -6.895 3.285 1 98 158 THR B C 1
ATOM 2694 O O . THR B 1 158 ? -5.438 -6.582 2.295 1 98 158 THR B O 1
ATOM 2697 N N . ILE B 1 159 ? -7.375 -6.801 3.342 1 98.75 159 ILE B N 1
ATOM 2698 C CA . ILE B 1 159 ? -8.164 -6.242 2.25 1 98.75 159 ILE B CA 1
ATOM 2699 C C . ILE B 1 159 ? -8.727 -4.883 2.658 1 98.75 159 ILE B C 1
ATOM 2701 O O . ILE B 1 159 ? -9.469 -4.777 3.635 1 98.75 159 ILE B O 1
ATOM 2705 N N . ILE B 1 160 ? -8.398 -3.9 1.926 1 98.69 160 ILE B N 1
ATOM 2706 C CA . ILE B 1 160 ? -8.906 -2.555 2.174 1 98.69 160 ILE B CA 1
ATOM 2707 C C . ILE B 1 160 ? -9.922 -2.18 1.103 1 98.69 160 ILE B C 1
ATOM 2709 O O . ILE B 1 160 ? -9.633 -2.25 -0.094 1 98.69 160 ILE B O 1
ATOM 2713 N N . GLY B 1 161 ? -11.086 -1.727 1.485 1 98.19 161 GLY B N 1
ATOM 2714 C CA . GLY B 1 161 ? -12.141 -1.328 0.567 1 98.19 161 GLY B CA 1
ATOM 2715 C C . GLY B 1 161 ? -13.406 -2.148 0.722 1 98.19 161 GLY B C 1
ATOM 2716 O O . GLY B 1 161 ? -13.5 -2.994 1.614 1 98.19 161 GLY B O 1
ATOM 2717 N N . PRO B 1 162 ? -14.352 -1.856 -0.092 1 97.94 162 PRO B N 1
ATOM 2718 C CA . PRO B 1 162 ? -15.656 -2.502 0.044 1 97.94 162 PRO B CA 1
ATOM 2719 C C . PRO B 1 162 ? -15.695 -3.893 -0.586 1 97.94 162 PRO B C 1
ATOM 2721 O O . PRO B 1 162 ? -16.359 -4.094 -1.608 1 97.94 162 PRO B O 1
ATOM 2724 N N . ALA B 1 163 ? -15.141 -4.867 0.087 1 98.44 163 ALA B N 1
ATOM 2725 C CA . ALA B 1 163 ? -15.109 -6.25 -0.382 1 98.44 163 ALA B CA 1
ATOM 2726 C C . ALA B 1 163 ? -16.516 -6.859 -0.388 1 98.44 163 ALA B C 1
ATOM 2728 O O . ALA B 1 163 ? -17.203 -6.832 0.627 1 98.44 163 ALA B O 1
ATOM 2729 N N . SER B 1 164 ? -16.875 -7.414 -1.519 1 98.69 164 SER B N 1
ATOM 2730 C CA . SER B 1 164 ? -18.172 -8.086 -1.626 1 98.69 164 SER B CA 1
ATOM 2731 C C . SER B 1 164 ? -18.172 -9.398 -0.859 1 98.69 164 SER B C 1
ATOM 2733 O O . SER B 1 164 ? -17.109 -9.93 -0.517 1 98.69 164 SER B O 1
ATOM 2735 N N . GLU B 1 165 ? -19.344 -9.875 -0.638 1 98.31 165 GLU B N 1
ATOM 2736 C CA . GLU B 1 165 ? -19.484 -11.195 -0.026 1 98.31 165 GLU B CA 1
ATOM 2737 C C . GLU B 1 165 ? -18.828 -12.273 -0.892 1 98.31 165 GLU B C 1
ATOM 2739 O O . GLU B 1 165 ? -18.203 -13.203 -0.373 1 98.31 165 GLU B O 1
ATOM 2744 N N . ALA B 1 166 ? -19 -12.172 -2.182 1 98.5 166 ALA B N 1
ATOM 2745 C CA . ALA B 1 166 ? -18.391 -13.141 -3.1 1 98.5 166 ALA B CA 1
ATOM 2746 C C . ALA B 1 166 ? -16.875 -13.148 -2.969 1 98.5 166 ALA B C 1
ATOM 2748 O O . ALA B 1 166 ? -16.25 -14.211 -2.936 1 98.5 166 ALA B O 1
ATOM 2749 N N . LEU B 1 167 ? -16.281 -11.977 -2.904 1 98.56 167 LEU B N 1
ATOM 2750 C CA . LEU B 1 167 ? -14.836 -11.875 -2.729 1 98.56 167 LEU B CA 1
ATOM 2751 C C . LEU B 1 167 ? -14.414 -12.469 -1.391 1 98.56 167 LEU B C 1
ATOM 2753 O O . LEU B 1 167 ? -13.43 -13.211 -1.323 1 98.56 167 LEU B O 1
ATOM 2757 N N . ARG B 1 168 ? -15.125 -12.133 -0.345 1 98.12 168 ARG B N 1
ATOM 2758 C CA . ARG B 1 168 ? -14.836 -12.664 0.982 1 98.12 168 ARG B CA 1
ATOM 2759 C C . ARG B 1 168 ? -14.898 -14.188 0.984 1 98.12 168 ARG B C 1
ATOM 2761 O O . ARG B 1 168 ? -14.031 -14.844 1.568 1 98.12 168 ARG B O 1
ATOM 2768 N N . ASN B 1 169 ? -15.867 -14.742 0.338 1 96.88 169 ASN B N 1
ATOM 2769 C CA . ASN B 1 169 ? -16 -16.188 0.252 1 96.88 169 ASN B CA 1
ATOM 2770 C C . ASN B 1 169 ? -14.844 -16.828 -0.502 1 96.88 169 ASN B C 1
ATOM 2772 O O . ASN B 1 169 ? -14.344 -17.891 -0.114 1 96.88 169 ASN B O 1
ATOM 2776 N N . GLU B 1 170 ? -14.516 -16.219 -1.593 1 96.62 170 GLU B N 1
ATOM 2777 C CA . GLU B 1 170 ? -13.375 -16.719 -2.355 1 96.62 170 GLU B CA 1
ATOM 2778 C C . GLU B 1 170 ? -12.109 -16.734 -1.505 1 96.62 170 GLU B C 1
ATOM 2780 O O . GLU B 1 170 ? -11.375 -17.734 -1.499 1 96.62 170 GLU B O 1
ATOM 2785 N N . LEU B 1 171 ? -11.82 -15.68 -0.761 1 96.31 171 LEU B N 1
ATOM 2786 C CA . LEU B 1 171 ? -10.617 -15.539 0.052 1 96.31 171 LEU B CA 1
ATOM 2787 C C . LEU B 1 171 ? -10.625 -16.531 1.216 1 96.31 171 LEU B C 1
ATOM 2789 O O . LEU B 1 171 ? -9.57 -17 1.649 1 96.31 171 LEU B O 1
ATOM 2793 N N . ALA B 1 172 ? -11.758 -16.875 1.723 1 92.56 172 ALA B N 1
ATOM 2794 C CA . ALA B 1 172 ? -11.898 -17.812 2.834 1 92.56 172 ALA B CA 1
ATOM 2795 C C . ALA B 1 172 ? -11.398 -19.203 2.447 1 92.56 172 ALA B C 1
ATOM 2797 O O . ALA B 1 172 ? -11.055 -20 3.314 1 92.56 172 ALA B O 1
ATOM 2798 N N . GLY B 1 173 ? -11.336 -19.469 1.188 1 88.44 173 GLY B N 1
ATOM 2799 C CA . GLY B 1 173 ? -10.914 -20.766 0.708 1 88.44 173 GLY B CA 1
ATOM 2800 C C . GLY B 1 173 ? -9.406 -20.891 0.571 1 88.44 173 GLY B C 1
ATOM 2801 O O . GLY B 1 173 ? -8.891 -21.984 0.301 1 88.44 173 GLY B O 1
ATOM 2802 N N . TYR B 1 174 ? -8.648 -19.844 0.683 1 86.38 174 TYR B N 1
ATOM 2803 C CA . TYR B 1 174 ? -7.195 -19.875 0.567 1 86.38 174 TYR B CA 1
ATOM 2804 C C . TYR B 1 174 ? -6.559 -20.422 1.842 1 86.38 174 TYR B C 1
ATOM 2806 O O . TYR B 1 174 ? -7.094 -20.234 2.938 1 86.38 174 TYR B O 1
ATOM 2814 N N . PRO B 1 175 ? -5.484 -21.156 1.613 1 83.06 175 PRO B N 1
ATOM 2815 C CA . PRO B 1 175 ? -4.766 -21.688 2.775 1 83.06 175 PRO B CA 1
ATOM 2816 C C . PRO B 1 175 ? -3.957 -20.609 3.506 1 83.06 175 PRO B C 1
ATOM 2818 O O . PRO B 1 175 ? -2.758 -20.469 3.258 1 83.06 175 PRO B O 1
ATOM 2821 N N . LEU B 1 176 ? -4.566 -19.922 4.375 1 83.25 176 LEU B N 1
ATOM 2822 C CA . LEU B 1 176 ? -3.916 -18.844 5.113 1 83.25 176 LEU B CA 1
ATOM 2823 C C . LEU B 1 176 ? -3.643 -19.25 6.555 1 83.25 176 LEU B C 1
ATOM 2825 O O . LEU B 1 176 ? -4.457 -19.938 7.172 1 83.25 176 LEU B O 1
ATOM 2829 N N . ALA B 1 177 ? -2.484 -18.859 7.035 1 79.94 177 ALA B N 1
ATOM 2830 C CA . ALA B 1 177 ? -2.172 -19.062 8.445 1 79.94 177 ALA B CA 1
ATOM 2831 C C . ALA B 1 177 ? -3.109 -18.25 9.344 1 79.94 177 ALA B C 1
ATOM 2833 O O . ALA B 1 177 ? -3.473 -18.703 10.43 1 79.94 177 ALA B O 1
ATOM 2834 N N . ASN B 1 178 ? -3.463 -17.078 8.836 1 83.69 178 ASN B N 1
ATOM 2835 C CA . ASN B 1 178 ? -4.391 -16.188 9.508 1 83.69 178 ASN B CA 1
ATOM 2836 C C . ASN B 1 178 ? -5.562 -15.805 8.609 1 83.69 178 ASN B C 1
ATOM 2838 O O . ASN B 1 178 ? -5.402 -15.688 7.395 1 83.69 178 ASN B O 1
ATOM 2842 N N . LYS B 1 179 ? -6.672 -15.633 9.25 1 91.88 179 LYS B N 1
ATOM 2843 C CA . LYS B 1 179 ? -7.832 -15.18 8.484 1 91.88 179 LYS B CA 1
ATOM 2844 C C . LYS B 1 179 ? -7.574 -13.828 7.836 1 91.88 179 LYS B C 1
ATOM 2846 O O . LYS B 1 179 ? -6.902 -12.969 8.414 1 91.88 179 LYS B O 1
ATOM 2851 N N . PRO B 1 180 ? -8.109 -13.625 6.684 1 96.56 180 PRO B N 1
ATOM 2852 C CA . PRO B 1 180 ? -7.988 -12.297 6.078 1 96.56 180 PRO B CA 1
ATOM 2853 C C . PRO B 1 180 ? -8.586 -11.195 6.953 1 96.56 180 PRO B C 1
ATOM 2855 O O . PRO B 1 180 ? -9.562 -11.43 7.664 1 96.56 180 PRO B O 1
ATOM 2858 N N . VAL B 1 181 ? -7.98 -10.117 6.949 1 97 181 VAL B N 1
ATOM 2859 C CA . VAL B 1 181 ? -8.484 -8.93 7.633 1 97 181 VAL B CA 1
ATOM 2860 C C . VAL B 1 181 ? -9.148 -7.996 6.625 1 97 181 VAL B C 1
ATOM 2862 O O . VAL B 1 181 ? -8.578 -7.711 5.57 1 97 181 VAL B O 1
ATOM 2865 N N . TYR B 1 182 ? -10.32 -7.539 6.961 1 97.94 182 TYR B N 1
ATOM 2866 C CA . TYR B 1 182 ? -11.047 -6.617 6.094 1 97.94 182 TYR B CA 1
ATOM 2867 C C . TYR B 1 182 ? -11.164 -5.242 6.742 1 97.94 182 TYR B C 1
ATOM 2869 O O . TYR B 1 182 ? -11.641 -5.121 7.875 1 97.94 182 TYR B O 1
ATOM 2877 N N . ILE B 1 183 ? -10.773 -4.25 6.066 1 97.94 183 ILE B N 1
ATOM 2878 C CA . ILE B 1 183 ? -10.75 -2.879 6.559 1 97.94 183 ILE B CA 1
ATOM 2879 C C . ILE B 1 183 ? -11.461 -1.959 5.57 1 97.94 183 ILE B C 1
ATOM 2881 O O . ILE B 1 183 ? -11.242 -2.051 4.359 1 97.94 183 ILE B O 1
ATOM 2885 N N . ALA B 1 184 ? -12.266 -1.068 6.129 1 95.88 184 ALA B N 1
ATOM 2886 C CA . ALA B 1 184 ? -12.812 -0.023 5.27 1 95.88 184 ALA B CA 1
ATOM 2887 C C . ALA B 1 184 ? -11.766 1.035 4.953 1 95.88 184 ALA B C 1
ATOM 2889 O O . ALA B 1 184 ? -10.977 1.417 5.82 1 95.88 184 ALA B O 1
ATOM 2890 N N . GLY B 1 185 ? -11.719 1.449 3.684 1 96.75 185 GLY B N 1
ATOM 2891 C CA . GLY B 1 185 ? -10.945 2.648 3.396 1 96.75 185 GLY B CA 1
ATOM 2892 C C . GLY B 1 185 ? -11.539 3.902 4.008 1 96.75 185 GLY B C 1
ATOM 2893 O O . GLY B 1 185 ? -12.766 4.031 4.105 1 96.75 185 GLY B O 1
ATOM 2894 N N . LEU B 1 186 ? -10.703 4.848 4.383 1 97.06 186 LEU B N 1
ATOM 2895 C CA . LEU B 1 186 ? -11.188 6.082 4.98 1 97.06 186 LEU B CA 1
ATOM 2896 C C . LEU B 1 186 ? -11.391 7.16 3.922 1 97.06 186 LEU B C 1
ATOM 2898 O O . LEU B 1 186 ? -12.461 7.766 3.84 1 97.06 186 LEU B O 1
ATOM 2902 N N . SER B 1 187 ? -10.352 7.449 3.232 1 97.19 187 SER B N 1
ATOM 2903 C CA . SER B 1 187 ? -10.352 8.469 2.188 1 97.19 187 SER B CA 1
ATOM 2904 C C . SER B 1 187 ? -9.289 8.18 1.131 1 97.19 187 SER B C 1
ATOM 2906 O O . SER B 1 187 ? -8.383 7.375 1.356 1 97.19 187 SER B O 1
ATOM 2908 N N . GLY B 1 188 ? -9.469 8.789 -0.024 1 97.62 188 GLY B N 1
ATOM 2909 C CA . GLY B 1 188 ? -8.461 8.656 -1.062 1 97.62 188 GLY B CA 1
ATOM 2910 C C . GLY B 1 188 ? -9.023 8.789 -2.463 1 97.62 188 GLY B C 1
ATOM 2911 O O . GLY B 1 188 ? -10.141 9.289 -2.645 1 97.62 188 GLY B O 1
ATOM 2912 N N . PHE B 1 189 ? -8.18 8.477 -3.373 1 97.19 189 PHE B N 1
ATOM 2913 C CA . PHE B 1 189 ? -8.562 8.367 -4.777 1 97.19 189 PHE B CA 1
ATOM 2914 C C . PHE B 1 189 ? -7.914 7.148 -5.422 1 97.19 189 PHE B C 1
ATOM 2916 O O . PHE B 1 189 ? -6.836 6.723 -5.004 1 97.19 189 PHE B O 1
ATOM 2923 N N . PRO B 1 190 ? -8.641 6.547 -6.387 1 97.56 190 PRO B N 1
ATOM 2924 C CA . PRO B 1 190 ? -8.148 5.312 -7.008 1 97.56 190 PRO B CA 1
ATOM 2925 C C . PRO B 1 190 ? -6.945 5.547 -7.914 1 97.56 190 PRO B C 1
ATOM 2927 O O . PRO B 1 190 ? -6.625 6.691 -8.242 1 97.56 190 PRO B O 1
ATOM 2930 N N . PRO B 1 191 ? -6.273 4.465 -8.266 1 97.94 191 PRO B N 1
ATOM 2931 C CA . PRO B 1 191 ? -5.156 4.617 -9.203 1 97.94 191 PRO B CA 1
ATOM 2932 C C . PRO B 1 191 ? -5.543 5.41 -10.453 1 97.94 191 PRO B C 1
ATOM 2934 O O . PRO B 1 191 ? -6.609 5.176 -11.031 1 97.94 191 PRO B O 1
ATOM 2937 N N . GLN B 1 192 ? -4.664 6.328 -10.789 1 96.69 192 GLN B N 1
ATOM 2938 C CA . GLN B 1 192 ? -4.867 7.211 -11.93 1 96.69 192 GLN B CA 1
ATOM 2939 C C . GLN B 1 192 ? -3.543 7.52 -12.625 1 96.69 192 GLN B C 1
ATOM 2941 O O . GLN B 1 192 ? -2.471 7.289 -12.062 1 96.69 192 GLN B O 1
ATOM 2946 N N . VAL B 1 193 ? -3.721 7.879 -13.906 1 91.31 193 VAL B N 1
ATOM 2947 C CA . VAL B 1 193 ? -2.553 8.336 -14.648 1 91.31 193 VAL B CA 1
ATOM 2948 C C . VAL B 1 193 ? -2.637 9.844 -14.875 1 91.31 193 VAL B C 1
ATOM 2950 O O . VAL B 1 193 ? -3.523 10.32 -15.586 1 91.31 193 VAL B O 1
ATOM 2953 N N . ASN B 1 194 ? -1.94 10.57 -14.023 1 82.56 194 ASN B N 1
ATOM 2954 C CA . ASN B 1 194 ? -1.933 12.031 -14.117 1 82.56 194 ASN B CA 1
ATOM 2955 C C . ASN B 1 194 ? -0.567 12.555 -14.547 1 82.56 194 ASN B C 1
ATOM 2957 O O . ASN B 1 194 ? 0.459 11.938 -14.266 1 82.56 194 ASN B O 1
#

Nearest PDB structures (foldseek):
  1q8b-assembly1_A  TM=8.064E-01  e=1.206E-04  Bacillus subtilis
  2pd1-assembly1_A  TM=7.810E-01  e=8.778E-05  Nitrosomonas europaea
  2gff-assembly1_A  TM=8.251E-01  e=2.545E-03  Yersinia pestis
  3e8o-assembly1_B  TM=7.255E-01  e=2.545E-03  Deinococcus radiodurans
  8glv-assembly1_D9  TM=4.549E-01  e=1.557E+00  Chlamydomonas reinhardtii

pLDDT: mean 74.88, std 32.08, range [15.44, 98.88]

Sequence (388 aa):
MSKGSRAEPDGFSALASAAGFQLSVVVILSAMSSNDNRDVEQHPQTGEVPQPTAEEPAVKREVLAPVVPSMTTITFLITLNIQPTAETEKIREILAQLAQSVAAKPGASFYQSYQKRPDQIEFIETFRDSDAALWHLQNQDQALAALWFTQIALESITIIGPASEALRNELAGYPLANKPVYIAGLSGFPPQVNMSKGSRAEPDGFSALASAAGFQLSVVVILSAMSSNDNRDVEQHPQTGEVPQPTAEEPAVKREVLAPVVPSMTTITFLITLNIQPTAETEKIREILAQLAQSVAAKPGASFYQSYQKRPDQIEFIETFRDSDAALWHLQNQDQALAALWFTQIALESITIIGPASEALRNELAGYPLANKPVYIAGLSGFPPQVN

Solvent-accessible surface area (backbone atoms only — not comparable to full-atom values): 23153 Å² total; per-residue (Å²): 138,80,87,76,79,80,77,81,81,85,72,90,75,77,75,96,73,77,91,72,86,76,78,80,72,78,71,76,74,76,80,68,80,80,75,79,75,71,81,66,77,74,67,80,68,75,67,70,64,76,64,74,72,68,72,69,71,79,75,84,60,64,69,76,76,56,39,83,86,70,68,52,35,29,34,40,42,35,38,28,37,53,38,92,84,41,52,70,68,59,50,48,53,47,44,48,50,50,34,55,58,48,60,70,37,72,20,35,18,31,34,42,29,35,52,95,46,45,56,36,43,34,37,43,39,31,18,54,22,38,68,29,48,38,49,52,71,73,64,56,60,61,70,61,50,56,56,47,57,71,32,35,44,58,51,42,41,36,37,34,22,68,66,39,69,67,38,52,56,58,58,68,69,52,87,51,81,40,78,70,42,80,30,63,47,30,36,50,47,65,48,31,83,87,139,80,87,76,75,84,71,87,76,88,78,95,78,85,75,95,75,83,89,80,86,79,75,82,71,79,72,78,73,77,76,79,76,82,78,78,75,66,78,69,76,79,66,83,74,76,71,71,67,77,67,76,74,70,73,70,72,77,76,86,59,64,71,76,77,56,40,84,85,70,69,53,36,29,35,39,42,35,37,30,36,52,39,91,84,40,53,69,69,58,50,49,54,48,45,48,50,48,34,57,58,48,61,71,37,73,20,33,17,29,33,41,29,33,52,95,45,45,57,35,45,34,37,43,39,30,17,54,22,38,68,28,47,38,48,51,72,75,64,57,62,61,68,59,51,56,56,47,56,70,32,36,45,57,50,43,41,36,37,35,22,67,68,39,70,68,38,52,56,57,58,68,70,53,87,52,79,40,78,72,41,80,32,62,47,29,36,52,47,65,48,31,82,88